Protein AF-0000000072584292 (afdb_homodimer)

Radius of gyration: 23.0 Å; Cα contacts (8 Å, |Δi|>4): 792; chains: 2; bounding box: 55×62×51 Å

Foldseek 3Di:
DQFQFAEAEEVEVAFKYFPDAPQVLLVVLVVVVPFDDDPPSRVQSNVLLVVLVVVLVVVADPLQWQRQLPDPVHPLRSVLSSVQSSVVSHPDPDDSVPSSVRSVVCVLPLVRMDGFPQVVVLLVLCVVVVYQYAYAYADGPSVLVSCVVVVHNVSHPPYQYSNVVGGAFPNLVSVVVVCVRSVHAQCRYEYEYADCRGTPVNSVVRPHHYWHEDPPTPYPTPNSCSVVD/DQFQFAEAEEPEVAFKYFPDAPLVLLVVLVVVVPFDDDPPSRVQSNVLLVVLVVVLVVVADPLQWQRQLPDPVHPLRSVLSSVCSSVVSGPDPDDSVSSSVRSVVCVLPLVRMDGFPQVVVLLVLCVVVVYQYAYAYADGPSVLVSCVVVVHNVSHPPYQYSNVVGGAFPNLVSVVVVCVRSVHAQCRYEYEYADCRGTPVSSVVRNHHYWHEDPPTPYPTPNSCSVVD

Solvent-accessible surface area (backbone atoms only — not comparable to full-atom values): 24003 Å² total; per-residue (Å²): 134,89,54,76,34,37,40,34,29,27,38,76,69,45,44,36,32,63,79,54,53,71,21,39,45,52,50,52,52,42,40,75,71,66,47,80,85,57,86,69,42,56,59,49,31,36,50,25,37,52,54,29,51,51,56,53,57,76,65,52,47,74,88,33,33,13,56,31,62,68,30,94,50,18,53,58,36,45,53,46,52,43,47,48,53,25,44,72,60,41,93,60,90,64,52,59,85,65,47,40,72,55,49,62,40,52,69,63,37,53,84,49,46,42,69,38,87,17,45,64,60,37,53,50,48,29,58,75,69,51,35,36,36,25,31,50,30,80,41,54,57,56,49,62,30,36,34,36,57,68,71,48,38,91,66,38,55,61,70,47,37,10,34,76,72,44,33,15,70,57,33,60,62,49,56,49,50,52,31,61,74,66,68,50,60,30,81,39,31,36,34,37,16,52,43,59,74,49,32,32,56,42,46,40,74,59,44,24,48,51,40,42,37,36,95,89,42,78,28,79,45,54,40,59,49,57,80,77,104,134,90,53,77,33,38,40,33,29,27,38,74,67,45,44,35,32,62,80,53,54,70,21,38,46,51,49,52,51,43,39,75,70,67,46,80,84,56,89,70,41,56,60,50,31,37,49,24,36,53,53,30,50,52,56,54,57,74,66,52,48,74,90,32,33,13,58,32,62,68,30,94,50,19,53,59,36,45,53,45,51,42,48,49,54,25,44,72,61,41,92,60,89,64,53,59,83,66,47,42,72,55,48,63,40,51,70,63,38,53,85,51,45,42,70,39,87,17,45,63,61,37,53,50,47,29,58,76,68,51,34,36,36,24,31,49,32,78,42,55,57,55,49,63,31,35,34,37,56,68,70,47,38,91,68,38,56,60,69,47,38,11,35,76,72,46,34,15,70,56,33,60,62,50,58,48,50,52,32,63,75,68,68,52,60,30,80,39,31,36,34,37,17,52,43,58,73,50,32,32,55,42,46,39,75,59,42,25,47,51,42,40,36,36,96,90,43,78,29,77,45,55,40,60,50,59,84,76,109

Nearest PDB structures (foldseek):
  3k1z-assembly1_A  TM=8.533E-01  e=5.311E-15  Homo sapiens
  6q7p-assembly1_A  TM=7.960E-01  e=1.427E-10  Pyrococcus horikoshii
  8bp1-assembly1_A  TM=8.108E-01  e=2.063E-10  synthetic construct
  4ygs-assembly1_A  TM=7.000E-01  e=1.262E-10  Thermococcus onnurineus NA1
  3qnm-assembly1_A  TM=7.418E-01  e=7.278E-09  Bacteroides thetaiotaomicron

Organism: Leptospira interrogans serogroup Icterohaemorrhagiae serovar Lai (strain 56601) (NCBI:txid189518)

InterPro domains:
  IPR006439 HAD hydrolase, subfamily IA [TIGR01549] (120-207)
  IPR011949 HAD-superfamily hydrolase, subfamily IA, REG-2-like [TIGR02252] (5-212)
  IPR023214 HAD superfamily [G3DSA:3.40.50.1000] (9-216)
  IPR036412 HAD-like superfamily [SSF56784] (5-212)
  IPR044924 HAD-superfamily hydrolase, subfamily IA, REG-2-like, capping domain superfamily [G3DSA:1.10.150.720] (20-108)
  IPR051828 HAD-like hydrolase domain-containing protein [PTHR46191] (3-218)

Sequence (458 aa):
MNYQKYLFLDVGDTILHLKKSAGETYLEILLQAGLQKKENAGEIYRRAFTESWQKMQKNSPPEHRDKYQFHSGGTPGWWKELLEDFLKRVPDQVSIEKAFPIIYHKFADPELWTLDPGFWKLKDYCKEENWGLGAISNWDHRLRALLEAKGILEYLNPVIVSAEFGYEKPSPKIFEEAMRLVELSGDCLVYCGDKYELDIKIPKSLGWRSYLKGEKGDLKTLSELIQFLMNYQKYLFLDVGDTILHLKKSAGETYLEILLQAGLQKKENAGEIYRRAFTESWQKMQKNSPPEHRDKYQFHSGGTPGWWKELLEDFLKRVPDQVSIEKAFPIIYHKFADPELWTLDPGFWKLKDYCKEENWGLGAISNWDHRLRALLEAKGILEYLNPVIVSAEFGYEKPSPKIFEEAMRLVELSGDCLVYCGDKYELDIKIPKSLGWRSYLKGEKGDLKTLSELIQFL

Secondary structure (DSSP, 8-state):
---S-EEEE-TBTTTEEESS-HHHHHHHHHHHTTPPPPTTHHHHHHHHHHHHHHHHHHTPPGGGB-HHHHSTTHHHHHHHHHHHHHHTTSS----HHHHHHHHHHHTT-GGGEEE-TTHHHHHHHHHHTT-EEEEEE---TTHHHHHHHTT-GGG-SSEEEHHHHSB-TT-HHHHHHHHHHHT--GGGEEEEES-HHHHTHHHHHTT-EEEEBSTTSSBSSGGGGGGG-/---S-EEEE-TBTTTEEESS-HHHHHHHHHHHTTPPPPTTHHHHHHHHHHHHHHHHHHTPPGGGB-HHHHSTTHHHHHHHHHHHHHHTTSS----HHHHHHHHHHHTT-GGGEEE-TTHHHHHHHHHHTT-EEEEEE---TTHHHHHHHTT-GGG-SSEEEHHHHSB-TT-HHHHHHHHHHHT--GGGEEEEES-HHHHTHHHHHTT-EEEEBSTTSSBSSGGGGGGG-

pLDDT: mean 93.72, std 6.67, range [55.31, 98.94]

Structure (mmCIF, N/CA/C/O backbone):
data_AF-0000000072584292-model_v1
#
loop_
_entity.id
_entity.type
_entity.pdbx_description
1 polymer 'Predicted hydrolase'
#
loop_
_atom_site.group_PDB
_atom_site.id
_atom_site.type_symbol
_atom_site.label_atom_id
_atom_site.label_alt_id
_atom_site.label_comp_id
_atom_site.label_asym_id
_atom_site.label_entity_id
_atom_site.label_seq_id
_atom_site.pdbx_PDB_ins_code
_atom_site.Cartn_x
_atom_site.Cartn_y
_atom_site.Cartn_z
_atom_site.occupancy
_atom_site.B_iso_or_equiv
_atom_site.auth_seq_id
_atom_site.auth_comp_id
_atom_site.auth_asym_id
_atom_site.auth_atom_id
_atom_site.pdbx_PDB_model_num
ATOM 1 N N . MET A 1 1 ? 17.656 14.375 -11.375 1 55.31 1 MET A N 1
ATOM 2 C CA . MET A 1 1 ? 17.812 15.805 -11.148 1 55.31 1 MET A CA 1
ATOM 3 C C . MET A 1 1 ? 18.359 16.078 -9.75 1 55.31 1 MET A C 1
ATOM 5 O O . MET A 1 1 ? 17.938 15.445 -8.781 1 55.31 1 MET A O 1
ATOM 9 N N . ASN A 1 2 ? 19.516 16.625 -9.656 1 80.56 2 ASN A N 1
ATOM 10 C CA . ASN A 1 2 ? 20.266 16.938 -8.445 1 80.56 2 ASN A CA 1
ATOM 11 C C . ASN A 1 2 ? 19.719 18.172 -7.738 1 80.56 2 ASN A C 1
ATOM 13 O O . ASN A 1 2 ? 19.812 19.281 -8.258 1 80.56 2 ASN A O 1
ATOM 17 N N . TYR A 1 3 ? 18.797 18.078 -6.785 1 94.06 3 TYR A N 1
ATOM 18 C CA . TYR A 1 3 ? 18.234 19.172 -6.012 1 94.06 3 TYR A CA 1
ATOM 19 C C . TYR A 1 3 ? 19.219 19.672 -4.961 1 94.06 3 TYR A C 1
ATOM 21 O O . TYR A 1 3 ? 19.953 18.875 -4.363 1 94.06 3 TYR A O 1
ATOM 29 N N . GLN A 1 4 ? 19.156 21 -4.867 1 96.06 4 GLN A N 1
ATOM 30 C CA . GLN A 1 4 ? 20.031 21.578 -3.852 1 96.06 4 GLN A CA 1
ATOM 31 C C . GLN A 1 4 ? 19.281 21.828 -2.549 1 96.06 4 GLN A C 1
ATOM 33 O O . GLN A 1 4 ? 19.891 22.047 -1.504 1 96.06 4 GLN A O 1
ATOM 38 N N . LYS A 1 5 ? 17.984 21.859 -2.635 1 98.06 5 LYS A N 1
ATOM 39 C CA . LYS A 1 5 ? 17.094 22.016 -1.497 1 98.06 5 LYS A CA 1
ATOM 40 C C . LYS A 1 5 ? 15.922 21.047 -1.574 1 98.06 5 LYS A C 1
ATOM 42 O O . LYS A 1 5 ? 15.492 20.672 -2.666 1 98.06 5 LYS A O 1
ATOM 47 N N . TYR A 1 6 ? 15.438 20.625 -0.361 1 98.5 6 TYR A N 1
ATOM 48 C CA . TYR A 1 6 ? 14.312 19.703 -0.305 1 98.5 6 TYR A CA 1
ATOM 49 C C . TYR A 1 6 ? 13.273 20.172 0.712 1 98.5 6 TYR A C 1
ATOM 51 O O . TYR A 1 6 ? 13.633 20.656 1.791 1 98.5 6 TYR A O 1
ATOM 59 N N . LEU A 1 7 ? 12.078 20.125 0.357 1 98.81 7 LEU A N 1
ATOM 60 C CA . LEU A 1 7 ? 10.945 20.281 1.261 1 98.81 7 LEU A CA 1
ATOM 61 C C . LEU A 1 7 ? 10.305 18.922 1.558 1 98.81 7 LEU A C 1
ATOM 63 O O . LEU A 1 7 ? 9.922 18.203 0.637 1 98.81 7 LEU A O 1
ATOM 67 N N . PHE A 1 8 ? 10.258 18.531 2.811 1 98.88 8 PHE A N 1
ATOM 68 C CA . PHE A 1 8 ? 9.539 17.344 3.242 1 98.88 8 PHE A CA 1
ATOM 69 C C . PHE A 1 8 ? 8.258 17.719 3.98 1 98.88 8 PHE A C 1
ATOM 71 O O . PHE A 1 8 ? 8.25 18.672 4.762 1 98.88 8 PHE A O 1
ATOM 78 N N . LEU A 1 9 ? 7.227 17 3.744 1 98.94 9 LEU A N 1
ATOM 79 C CA . LEU A 1 9 ? 5.926 17.25 4.359 1 98.94 9 LEU A CA 1
ATOM 80 C C . LEU A 1 9 ? 5.457 16.031 5.152 1 98.94 9 LEU A C 1
ATOM 82 O O . LEU A 1 9 ? 5.656 14.891 4.723 1 98.94 9 LEU A O 1
ATOM 86 N N . ASP A 1 10 ? 4.848 16.281 6.273 1 98.81 10 ASP A N 1
ATOM 87 C CA . ASP A 1 10 ? 3.977 15.289 6.887 1 98.81 10 ASP A CA 1
ATOM 88 C C . ASP A 1 10 ? 2.762 15 6.008 1 98.81 10 ASP A C 1
ATOM 90 O O . ASP A 1 10 ? 2.475 15.75 5.074 1 98.81 10 ASP A O 1
ATOM 94 N N . VAL A 1 11 ? 2.119 13.852 6.32 1 98.75 11 VAL A N 1
ATOM 95 C CA . VAL A 1 11 ? 0.958 13.531 5.496 1 98.75 11 VAL A CA 1
ATOM 96 C C . VAL A 1 11 ? -0.322 13.758 6.297 1 98.75 11 VAL A C 1
ATOM 98 O O . VAL A 1 11 ? -1.176 14.555 5.895 1 98.75 11 VAL A O 1
ATOM 101 N N . GLY A 1 12 ? -0.466 13.117 7.402 1 97.81 12 GLY A N 1
ATOM 102 C CA . GLY A 1 12 ? -1.674 13.227 8.203 1 97.81 12 GLY A CA 1
ATOM 103 C C . GLY A 1 12 ? -1.891 14.617 8.766 1 97.81 12 GLY A C 1
ATOM 104 O O . GLY A 1 12 ? -1.013 15.172 9.43 1 97.81 12 GLY A O 1
ATOM 105 N N . ASP A 1 13 ? -3.031 15.109 8.477 1 97.25 13 ASP A N 1
ATOM 106 C CA . ASP A 1 13 ? -3.445 16.438 8.938 1 97.25 13 ASP A CA 1
ATOM 107 C C . ASP A 1 13 ? -2.51 17.516 8.406 1 97.25 13 ASP A C 1
ATOM 109 O O . ASP A 1 13 ? -2.439 18.609 8.961 1 97.25 13 ASP A O 1
ATOM 113 N N . THR A 1 14 ? -1.71 17.203 7.406 1 98.62 14 THR A N 1
ATOM 114 C CA . THR A 1 14 ? -0.843 18.141 6.711 1 98.62 14 THR A CA 1
ATOM 115 C C . THR A 1 14 ? -1.116 18.125 5.211 1 98.62 14 THR A C 1
ATOM 117 O O . THR A 1 14 ? -1.793 19 4.684 1 98.62 14 THR A O 1
ATOM 120 N N . ILE A 1 15 ? -0.769 17.062 4.512 1 98.81 15 ILE A N 1
ATOM 121 C CA . ILE A 1 15 ? -1.114 16.922 3.102 1 98.81 15 ILE A CA 1
ATOM 122 C C . ILE A 1 15 ? -2.562 16.453 2.967 1 98.81 15 ILE A C 1
ATOM 124 O O . ILE A 1 15 ? -3.314 16.984 2.139 1 98.81 15 ILE A O 1
ATOM 128 N N . LEU A 1 16 ? -2.902 15.445 3.789 1 98 16 LEU A N 1
ATOM 129 C CA . LEU A 1 16 ? -4.223 14.828 3.756 1 98 16 LEU A CA 1
ATOM 130 C C . LEU A 1 16 ? -4.961 15.055 5.07 1 98 16 LEU A C 1
ATOM 132 O O . LEU A 1 16 ? -4.359 14.984 6.145 1 98 16 LEU A O 1
ATOM 136 N N . HIS A 1 17 ? -6.266 15.258 4.957 1 96.81 17 HIS A N 1
ATOM 137 C CA . HIS A 1 17 ? -7.152 15.422 6.105 1 96.81 17 HIS A CA 1
ATOM 138 C C . HIS A 1 17 ? -8.367 14.508 5.996 1 96.81 17 HIS A C 1
ATOM 140 O O . HIS A 1 17 ? -8.953 14.375 4.918 1 96.81 17 HIS A O 1
ATOM 146 N N . LEU A 1 18 ? -8.719 13.859 7.121 1 94.56 18 LEU A N 1
ATOM 147 C CA . LEU A 1 18 ? -10.016 13.195 7.152 1 94.56 18 LEU A CA 1
ATOM 148 C C . LEU A 1 18 ? -11.148 14.203 7.027 1 94.56 18 LEU A C 1
ATOM 150 O O . LEU A 1 18 ? -11.094 15.281 7.625 1 94.56 18 LEU A O 1
ATOM 154 N N . LYS A 1 19 ? -12.18 13.883 6.293 1 93.88 19 LYS A N 1
ATOM 155 C CA . LYS A 1 19 ? -13.344 14.758 6.16 1 93.88 19 LYS A CA 1
ATOM 156 C C . LYS A 1 19 ? -14.039 14.945 7.504 1 93.88 19 LYS A C 1
ATOM 158 O O . LYS A 1 19 ? -14.617 16 7.766 1 93.88 19 LYS A O 1
ATOM 163 N N . LYS A 1 20 ? -14.023 13.914 8.352 1 92.06 20 LYS A N 1
ATOM 164 C CA . LYS A 1 20 ? -14.508 13.914 9.727 1 92.06 20 LYS A CA 1
ATOM 165 C C . LYS A 1 20 ? -13.453 13.359 10.68 1 92.06 20 LYS A C 1
ATOM 167 O O . LYS A 1 20 ? -12.438 12.828 10.25 1 92.06 20 LYS A O 1
ATOM 172 N N . SER A 1 21 ? -13.781 13.57 11.984 1 92.31 21 SER A N 1
ATOM 173 C CA . SER A 1 21 ? -12.859 12.969 12.938 1 92.31 21 SER A CA 1
ATOM 174 C C . SER A 1 21 ? -12.797 11.453 12.773 1 92.31 21 SER A C 1
ATOM 176 O O . SER A 1 21 ? -13.711 10.852 12.203 1 92.31 21 SER A O 1
ATOM 178 N N . ALA A 1 22 ? -11.672 10.867 13.242 1 91.75 22 ALA A N 1
ATOM 179 C CA . ALA A 1 22 ? -11.531 9.422 13.156 1 91.75 22 ALA A CA 1
ATOM 180 C C . ALA A 1 22 ? -12.688 8.711 13.844 1 91.75 22 ALA A C 1
ATOM 182 O O . ALA A 1 22 ? -13.266 7.766 13.297 1 91.75 22 ALA A O 1
ATOM 183 N N . GLY A 1 23 ? -13.047 9.234 15.039 1 91.12 23 GLY A N 1
ATOM 184 C CA . GLY A 1 23 ? -14.164 8.648 15.758 1 91.12 23 GLY A CA 1
ATOM 185 C C . GLY A 1 23 ? -15.477 8.727 15 1 91.12 23 GLY A C 1
ATOM 186 O O . GLY A 1 23 ? -16.234 7.75 14.953 1 91.12 23 GLY A O 1
ATOM 187 N N . GLU A 1 24 ? -15.734 9.828 14.422 1 90.62 24 GLU A N 1
ATOM 188 C CA . GLU A 1 24 ? -16.953 10.008 13.641 1 90.62 24 GLU A CA 1
ATOM 189 C C . GLU A 1 24 ? -16.906 9.164 12.367 1 90.62 24 GLU A C 1
ATOM 191 O O . GLU A 1 24 ? -17.953 8.68 11.906 1 90.62 24 GLU A O 1
ATOM 196 N N . THR A 1 25 ? -15.781 9.008 11.82 1 89.69 25 THR A N 1
ATOM 197 C CA . THR A 1 25 ? -15.617 8.156 10.656 1 89.69 25 THR A CA 1
ATOM 198 C C . THR A 1 25 ? -15.938 6.699 11 1 89.69 25 THR A C 1
ATOM 200 O O . THR A 1 25 ? -16.641 6.02 10.258 1 89.69 25 THR A O 1
ATOM 203 N N . TYR A 1 26 ? -15.445 6.262 12.172 1 88.25 26 TYR A N 1
ATOM 204 C CA . TYR A 1 26 ? -15.789 4.93 12.648 1 88.25 26 TYR A CA 1
ATOM 205 C C . TYR A 1 26 ? -17.297 4.766 12.758 1 88.25 26 TYR A C 1
ATOM 207 O O . TYR A 1 26 ? -17.859 3.762 12.312 1 88.25 26 TYR A O 1
ATOM 215 N N . LEU A 1 27 ? -17.938 5.785 13.312 1 87.19 27 LEU A N 1
ATOM 216 C CA . LEU A 1 27 ? -19.391 5.781 13.492 1 87.19 27 LEU A CA 1
ATOM 217 C C . LEU A 1 27 ? -20.094 5.664 12.148 1 87.19 27 LEU A C 1
ATOM 219 O O . LEU A 1 27 ? -20.984 4.828 11.992 1 87.19 27 LEU A O 1
ATOM 223 N N . GLU A 1 28 ? -19.672 6.438 11.188 1 86.06 28 GLU A N 1
ATOM 224 C CA . GLU A 1 28 ? -20.297 6.441 9.867 1 86.06 28 GLU A CA 1
ATOM 225 C C . GLU A 1 28 ? -20.172 5.082 9.195 1 86.06 28 GLU A C 1
ATOM 227 O O . GLU A 1 28 ? -21.125 4.602 8.57 1 86.06 28 GLU A O 1
ATOM 232 N N . ILE A 1 29 ? -19.016 4.508 9.32 1 81.38 29 ILE A N 1
ATOM 233 C CA . ILE A 1 29 ? -18.781 3.209 8.695 1 81.38 29 ILE A CA 1
ATOM 234 C C . ILE A 1 29 ? -19.672 2.15 9.352 1 81.38 29 ILE A C 1
ATOM 236 O O . ILE A 1 29 ? -20.266 1.326 8.664 1 81.38 29 ILE A O 1
ATOM 240 N N . LEU A 1 30 ? -19.75 2.238 10.648 1 82.62 30 LEU A N 1
ATOM 241 C CA . LEU A 1 30 ? -20.547 1.265 11.375 1 82.62 30 LEU A CA 1
ATOM 242 C C . LEU A 1 30 ? -22.031 1.447 11.07 1 82.62 30 LEU A C 1
ATOM 244 O O . LEU A 1 30 ? -22.766 0.467 10.945 1 82.62 30 LEU A O 1
ATOM 248 N N . LEU A 1 31 ? -22.469 2.662 10.898 1 82.56 31 LEU A N 1
ATOM 249 C CA . LEU A 1 31 ? -23.844 2.943 10.539 1 82.56 31 LEU A CA 1
ATOM 250 C C . LEU A 1 31 ? -24.172 2.404 9.148 1 82.56 31 LEU A C 1
ATOM 252 O O . LEU A 1 31 ? -25.234 1.834 8.922 1 82.56 31 LEU A O 1
ATOM 256 N N . GLN A 1 32 ? -23.266 2.568 8.273 1 76.06 32 GLN A N 1
ATOM 257 C CA . GLN A 1 32 ? -23.438 2.049 6.922 1 76.06 32 GLN A CA 1
ATOM 258 C C . GLN A 1 32 ? -23.516 0.526 6.922 1 76.06 32 GLN A C 1
ATOM 260 O O . GLN A 1 32 ? -24.125 -0.07 6.031 1 76.06 32 GLN A O 1
ATOM 265 N N . ALA A 1 33 ? -22.953 -0.035 7.988 1 73.44 33 ALA A N 1
ATOM 266 C CA . ALA A 1 33 ? -22.953 -1.491 8.102 1 73.44 33 ALA A CA 1
ATOM 267 C C . ALA A 1 33 ? -24.203 -1.986 8.828 1 73.44 33 ALA A C 1
ATOM 269 O O . ALA A 1 33 ? -24.328 -3.182 9.094 1 73.44 33 ALA A O 1
ATOM 270 N N . GLY A 1 34 ? -25.016 -1.086 9.219 1 73.75 34 GLY A N 1
ATOM 271 C CA . GLY A 1 34 ? -26.312 -1.483 9.727 1 73.75 34 GLY A CA 1
ATOM 272 C C . GLY A 1 34 ? -26.484 -1.233 11.211 1 73.75 34 GLY A C 1
ATOM 273 O O . GLY A 1 34 ? -27.516 -1.563 11.797 1 73.75 34 GLY A O 1
ATOM 274 N N . LEU A 1 35 ? -25.5 -0.626 11.773 1 74.94 35 LEU A N 1
ATOM 275 C CA . LEU A 1 35 ? -25.625 -0.307 13.188 1 74.94 35 LEU A CA 1
ATOM 276 C C . LEU A 1 35 ? -26.516 0.916 13.398 1 74.94 35 LEU A C 1
ATOM 278 O O . LEU A 1 35 ? -26.594 1.781 12.523 1 74.94 35 LEU A O 1
ATOM 282 N N . GLN A 1 36 ? -27.266 0.867 14.469 1 73.62 36 GLN A N 1
ATOM 283 C CA . GLN A 1 36 ? -28.203 1.947 14.742 1 73.62 36 GLN A CA 1
ATOM 284 C C . GLN A 1 36 ? -27.531 3.076 15.523 1 73.62 36 GLN A C 1
ATOM 286 O O . GLN A 1 36 ? -26.75 2.824 16.438 1 73.62 36 GLN A O 1
ATOM 291 N N . LYS A 1 37 ? -27.812 4.234 14.992 1 73.88 37 LYS A N 1
ATOM 292 C CA . LYS A 1 37 ? -27.25 5.441 15.594 1 73.88 37 LYS A CA 1
ATOM 293 C C . LYS A 1 37 ? -27.938 5.77 16.906 1 73.88 37 LYS A C 1
ATOM 295 O O . LYS A 1 37 ? -29.156 5.727 17 1 73.88 37 LYS A O 1
ATOM 300 N N . LYS A 1 38 ? -27.188 6.062 17.891 1 75.62 38 LYS A N 1
ATOM 301 C CA . LYS A 1 38 ? -27.734 6.543 19.172 1 75.62 38 LYS A CA 1
ATOM 302 C C . LYS A 1 38 ? -27.578 8.055 19.297 1 75.62 38 LYS A C 1
ATOM 304 O O . LYS A 1 38 ? -26.797 8.672 18.547 1 75.62 38 LYS A O 1
ATOM 309 N N . GLU A 1 39 ? -28.344 8.562 20.234 1 73.88 39 GLU A N 1
ATOM 310 C CA . GLU A 1 39 ? -28.266 9.992 20.484 1 73.88 39 GLU A CA 1
ATOM 311 C C . GLU A 1 39 ? -26.859 10.414 20.875 1 73.88 39 GLU A C 1
ATOM 313 O O . GLU A 1 39 ? -26.188 9.711 21.625 1 73.88 39 GLU A O 1
ATOM 318 N N . ASN A 1 40 ? -26.328 11.586 20.406 1 79.81 40 ASN A N 1
ATOM 319 C CA . ASN A 1 40 ? -25.031 12.18 20.703 1 79.81 40 ASN A CA 1
ATOM 320 C C . ASN A 1 40 ? -23.891 11.25 20.328 1 79.81 40 ASN A C 1
ATOM 322 O O . ASN A 1 40 ? -22.828 11.281 20.953 1 79.81 40 ASN A O 1
ATOM 326 N N . ALA A 1 41 ? -24.141 10.391 19.438 1 85.12 41 ALA A N 1
ATOM 327 C CA . ALA A 1 41 ? -23.188 9.367 19.047 1 85.12 41 ALA A CA 1
ATOM 328 C C . ALA A 1 41 ? -21.891 10 18.547 1 85.12 41 ALA A C 1
ATOM 330 O O . ALA A 1 41 ? -20.797 9.531 18.859 1 85.12 41 ALA A O 1
ATOM 331 N N . GLY A 1 42 ? -22 11.133 17.891 1 86.94 42 GLY A N 1
ATOM 332 C CA . GLY A 1 42 ? -20.828 11.773 17.344 1 86.94 42 GLY A CA 1
ATOM 333 C C . GLY A 1 42 ? -19.781 12.125 18.391 1 86.94 42 GLY A C 1
ATOM 334 O O . GLY A 1 42 ? -18.609 11.773 18.25 1 86.94 42 GLY A O 1
ATOM 335 N N . GLU A 1 43 ? -20.203 12.711 19.391 1 90.56 43 GLU A N 1
ATOM 336 C CA . GLU A 1 43 ? -19.297 13.133 20.453 1 90.56 43 GLU A CA 1
ATOM 337 C C . GLU A 1 43 ? -18.75 11.93 21.219 1 90.56 43 GLU A C 1
ATOM 339 O O . GLU A 1 43 ? -17.578 11.906 21.578 1 90.56 43 GLU A O 1
ATOM 344 N N . ILE A 1 44 ? -19.609 11 21.469 1 91 44 ILE A N 1
ATOM 345 C CA . ILE A 1 44 ? -19.219 9.797 22.188 1 91 44 ILE A CA 1
ATOM 346 C C . ILE A 1 44 ? -18.125 9.062 21.406 1 91 44 ILE A C 1
ATOM 348 O O . ILE A 1 44 ? -17.109 8.648 21.984 1 91 44 ILE A O 1
ATOM 352 N N . TYR A 1 45 ? -18.312 8.977 20.125 1 92.31 45 TYR A N 1
ATOM 353 C CA . TYR A 1 45 ? -17.359 8.25 19.281 1 92.31 45 TYR A CA 1
ATOM 354 C C . TYR A 1 45 ? -16.047 9.016 19.156 1 92.31 45 TYR A C 1
ATOM 356 O O . TYR A 1 45 ? -14.977 8.414 19.156 1 92.31 45 TYR A O 1
ATOM 364 N N . ARG A 1 46 ? -16.188 10.297 19.094 1 94 46 ARG A N 1
ATOM 365 C CA . ARG A 1 46 ? -14.984 11.117 19.031 1 94 46 ARG A CA 1
ATOM 366 C C . ARG A 1 46 ? -14.133 10.93 20.281 1 94 46 ARG A C 1
ATOM 368 O O . ARG A 1 46 ? -12.922 10.727 20.188 1 94 46 ARG A O 1
ATOM 375 N N . ARG A 1 47 ? -14.789 10.992 21.391 1 94.19 47 ARG A N 1
ATOM 376 C CA . ARG A 1 47 ? -14.102 10.844 22.672 1 94.19 47 ARG A CA 1
ATOM 377 C C . ARG A 1 47 ? -13.523 9.438 22.828 1 94.19 47 ARG A C 1
ATOM 379 O O . ARG A 1 47 ? -12.398 9.266 23.281 1 94.19 47 ARG A O 1
ATOM 386 N N . ALA A 1 48 ? -14.32 8.484 22.438 1 93.94 48 ALA A N 1
ATOM 387 C CA . ALA A 1 48 ? -13.891 7.09 22.547 1 93.94 48 ALA A CA 1
ATOM 388 C C . ALA A 1 48 ? -12.617 6.848 21.734 1 93.94 48 ALA A C 1
ATOM 390 O O . ALA A 1 48 ? -11.688 6.199 22.219 1 93.94 48 ALA A O 1
ATOM 391 N N . PHE A 1 49 ? -12.578 7.398 20.562 1 95.06 49 PHE A N 1
ATOM 392 C CA . PHE A 1 49 ? -11.391 7.223 19.719 1 95.06 49 PHE A CA 1
ATOM 393 C C . PHE A 1 49 ? -10.18 7.895 20.359 1 95.06 49 PHE A C 1
ATOM 395 O O . PHE A 1 49 ? -9.094 7.312 20.406 1 95.06 49 PHE A O 1
ATOM 402 N N . THR A 1 50 ? -10.383 9.07 20.781 1 95.12 50 THR A N 1
ATOM 403 C CA . THR A 1 50 ? -9.297 9.82 21.391 1 95.12 50 THR A CA 1
ATOM 404 C C . THR A 1 50 ? -8.711 9.062 22.578 1 95.12 50 THR A C 1
ATOM 406 O O . THR A 1 50 ? -7.492 8.953 22.719 1 95.12 50 THR A O 1
ATOM 409 N N . GLU A 1 51 ? -9.57 8.516 23.375 1 95.88 51 GLU A N 1
ATOM 410 C CA . GLU A 1 51 ? -9.141 7.781 24.562 1 95.88 51 GLU A CA 1
ATOM 411 C C . GLU A 1 51 ? -8.414 6.492 24.172 1 95.88 51 GLU A C 1
ATOM 413 O O . GLU A 1 51 ? -7.395 6.145 24.766 1 95.88 51 GLU A O 1
ATOM 418 N N . SER A 1 52 ? -8.922 5.816 23.234 1 96.25 52 SER A N 1
ATOM 419 C CA . SER A 1 52 ? -8.281 4.59 22.766 1 96.25 52 SER A CA 1
ATOM 420 C C . SER A 1 52 ? -6.926 4.883 22.141 1 96.25 52 SER A C 1
ATOM 422 O O . SER A 1 52 ? -5.965 4.141 22.344 1 96.25 52 SER A O 1
ATOM 424 N N . TRP A 1 53 ? -6.91 5.914 21.359 1 94.81 53 TRP A N 1
ATOM 425 C CA . TRP A 1 53 ? -5.66 6.336 20.734 1 94.81 53 TRP A CA 1
ATOM 426 C C . TRP A 1 53 ? -4.602 6.645 21.781 1 94.81 53 TRP A C 1
ATOM 428 O O . TRP A 1 53 ? -3.453 6.207 21.672 1 94.81 53 TRP A O 1
ATOM 438 N N . GLN A 1 54 ? -4.969 7.371 22.797 1 94.38 54 GLN A N 1
ATOM 439 C CA . GLN A 1 54 ? -4.059 7.734 23.875 1 94.38 54 GLN A CA 1
ATOM 440 C C . GLN A 1 54 ? -3.551 6.496 24.609 1 94.38 54 GLN A C 1
ATOM 442 O O . GLN A 1 54 ? -2.365 6.406 24.938 1 94.38 54 GLN A O 1
ATOM 447 N N . LYS A 1 55 ? -4.434 5.621 24.844 1 95.19 55 LYS A N 1
ATOM 448 C CA . LYS A 1 55 ? -4.043 4.371 25.484 1 95.19 55 LYS A CA 1
ATOM 449 C C . LYS A 1 55 ? -3.012 3.619 24.656 1 95.19 55 LYS A C 1
ATOM 451 O O . LYS A 1 55 ? -2.016 3.125 25.188 1 95.19 55 LYS A O 1
ATOM 456 N N . MET A 1 56 ? -3.32 3.568 23.359 1 94.81 56 MET A N 1
ATOM 457 C CA . MET A 1 56 ? -2.406 2.871 22.453 1 94.81 56 MET A CA 1
ATOM 458 C C . MET A 1 56 ? -1.048 3.566 22.422 1 94.81 56 MET A C 1
ATOM 460 O O . MET A 1 56 ? -0.011 2.906 22.328 1 94.81 56 MET A O 1
ATOM 464 N N . GLN A 1 57 ? -1.062 4.852 22.469 1 90.75 57 GLN A N 1
ATOM 465 C CA . GLN A 1 57 ? 0.166 5.641 22.422 1 90.75 57 GLN A CA 1
ATOM 466 C C . GLN A 1 57 ? 1.024 5.395 23.656 1 90.75 57 GLN A C 1
ATOM 468 O O . GLN A 1 57 ? 2.254 5.41 23.578 1 90.75 57 GLN A O 1
ATOM 473 N N . LYS A 1 58 ? 0.415 5.176 24.797 1 91.19 58 LYS A N 1
ATOM 474 C CA . LYS A 1 58 ? 1.134 4.906 26.031 1 91.19 58 LYS A CA 1
ATOM 475 C C . LYS A 1 58 ? 1.909 3.596 25.938 1 91.19 58 LYS A C 1
ATOM 477 O O . LYS A 1 58 ? 2.93 3.426 26.609 1 91.19 58 LYS A O 1
ATOM 482 N N . ASN A 1 59 ? 1.458 2.727 25.062 1 89.81 59 ASN A N 1
ATOM 483 C CA . ASN A 1 59 ? 2.094 1.426 24.875 1 89.81 59 ASN A CA 1
ATOM 484 C C . ASN A 1 59 ? 2.975 1.404 23.625 1 89.81 59 ASN A C 1
ATOM 486 O O . ASN A 1 59 ? 3.191 0.347 23.031 1 89.81 59 ASN A O 1
ATOM 490 N N . SER A 1 60 ? 3.471 2.514 23.312 1 91.12 60 SER A N 1
ATOM 491 C CA . SER A 1 60 ? 4.297 2.611 22.109 1 91.12 60 SER A CA 1
ATOM 492 C C . SER A 1 60 ? 5.59 1.819 22.266 1 91.12 60 SER A C 1
ATOM 494 O O . SER A 1 60 ? 6.117 1.691 23.375 1 91.12 60 SER A O 1
ATOM 496 N N . PRO A 1 61 ? 6.129 1.318 21.172 1 94.69 61 PRO A N 1
ATOM 497 C CA . PRO A 1 61 ? 7.359 0.526 21.219 1 94.69 61 PRO A CA 1
ATOM 498 C C . PRO A 1 61 ? 8.555 1.329 21.719 1 94.69 61 PRO A C 1
ATOM 500 O O . PRO A 1 61 ? 8.57 2.559 21.609 1 94.69 61 PRO A O 1
ATOM 503 N N . PRO A 1 62 ? 9.547 0.629 22.297 1 94.31 62 PRO A N 1
ATOM 504 C CA . PRO A 1 62 ? 10.758 1.315 22.766 1 94.31 62 PRO A CA 1
ATOM 505 C C . PRO A 1 62 ? 11.547 1.951 21.625 1 94.31 62 PRO A C 1
ATOM 507 O O . PRO A 1 62 ? 11.492 1.479 20.484 1 94.31 62 PRO A O 1
ATOM 510 N N . GLU A 1 63 ? 12.227 3.037 21.969 1 94.62 63 GLU A N 1
ATOM 511 C CA . GLU A 1 63 ? 13.156 3.715 21.062 1 94.62 63 GLU A CA 1
ATOM 512 C C . GLU A 1 63 ? 12.453 4.23 19.812 1 94.62 63 GLU A C 1
ATOM 514 O O . GLU A 1 63 ? 13.07 4.348 18.75 1 94.62 63 GLU A O 1
ATOM 519 N N . HIS A 1 64 ? 11.156 4.375 19.906 1 96.5 64 HIS A N 1
ATOM 520 C CA . HIS A 1 64 ? 10.344 4.949 18.828 1 96.5 64 HIS A CA 1
ATOM 521 C C . HIS A 1 64 ? 10.344 4.055 17.594 1 96.5 64 HIS A C 1
ATOM 523 O O . HIS A 1 64 ? 10.352 4.547 16.469 1 96.5 64 HIS A O 1
ATOM 529 N N . ARG A 1 65 ? 10.469 2.736 17.844 1 97.12 65 ARG A N 1
ATOM 530 C C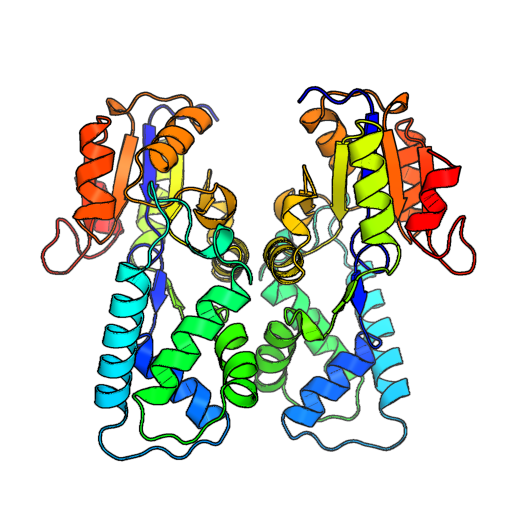A . ARG A 1 65 ? 10.211 1.798 16.75 1 97.12 65 ARG A CA 1
ATOM 531 C C . ARG A 1 65 ? 8.781 1.934 16.234 1 97.12 65 ARG A C 1
ATOM 533 O O . ARG A 1 65 ? 7.887 2.344 16.984 1 97.12 65 ARG A O 1
ATOM 540 N N . ASP A 1 66 ? 8.594 1.644 15.023 1 97.56 66 ASP A N 1
ATOM 541 C CA . ASP A 1 66 ? 7.273 1.814 14.43 1 97.56 66 ASP A CA 1
ATOM 542 C C . ASP A 1 66 ? 6.258 0.871 15.07 1 97.56 66 ASP A C 1
ATOM 544 O O . ASP A 1 66 ? 6.504 -0.332 15.18 1 97.56 66 ASP A O 1
ATOM 548 N N . LYS A 1 67 ? 5.172 1.429 15.367 1 96.44 67 LYS A N 1
ATOM 549 C CA . LYS A 1 67 ? 4.164 0.699 16.125 1 96.44 67 LYS A CA 1
ATOM 550 C C . LYS A 1 67 ? 3.547 -0.421 15.297 1 96.44 67 LYS A C 1
ATOM 552 O O . LYS A 1 67 ? 3.221 -1.487 15.82 1 96.44 67 LYS A O 1
ATOM 557 N N . TYR A 1 68 ? 3.389 -0.239 14.031 1 95.44 68 TYR A N 1
ATOM 558 C CA . TYR A 1 68 ? 2.781 -1.248 13.172 1 95.44 68 TYR A CA 1
ATOM 559 C C . TYR A 1 68 ? 3.734 -2.416 12.945 1 95.44 68 TYR A C 1
ATOM 561 O O . TYR A 1 68 ? 3.346 -3.578 13.086 1 95.44 68 TYR A O 1
ATOM 569 N N . GLN A 1 69 ? 4.941 -2.059 12.633 1 91.62 69 GLN A N 1
ATOM 570 C CA . GLN A 1 69 ? 5.953 -3.088 12.414 1 91.62 69 GLN A CA 1
ATOM 571 C C . GLN A 1 69 ? 6.23 -3.865 13.695 1 91.62 69 GLN A C 1
ATOM 573 O O . GLN A 1 69 ? 6.523 -5.062 13.648 1 91.62 69 GLN A O 1
ATOM 578 N N . PHE A 1 70 ? 6.195 -3.205 14.789 1 93.81 70 PHE A N 1
ATOM 579 C CA . PHE A 1 70 ? 6.535 -3.797 16.078 1 93.81 70 PHE A CA 1
ATOM 580 C C . PHE A 1 70 ? 5.406 -4.691 16.578 1 93.81 70 PHE A C 1
ATOM 582 O O . PHE A 1 70 ? 5.641 -5.625 17.344 1 93.81 70 PHE A O 1
ATOM 589 N N . HIS A 1 71 ? 4.23 -4.473 16.172 1 95.06 71 HIS A N 1
ATOM 590 C CA . HIS A 1 71 ? 3.078 -5.242 16.625 1 95.06 71 HIS A CA 1
ATOM 591 C C . HIS A 1 71 ? 3.105 -6.66 16.062 1 95.06 71 HIS A C 1
ATOM 593 O O . HIS A 1 71 ? 3.402 -6.859 14.891 1 95.06 71 HIS A O 1
ATOM 599 N N . SER A 1 72 ? 2.785 -7.617 16.891 1 92.44 72 SER A N 1
ATOM 600 C CA . SER A 1 72 ? 2.834 -9.023 16.5 1 92.44 72 SER A CA 1
ATOM 601 C C . SER A 1 72 ? 1.879 -9.305 15.336 1 92.44 72 SER A C 1
ATOM 603 O O . SER A 1 72 ? 2.137 -10.18 14.508 1 92.44 72 SER A O 1
ATOM 605 N N . GLY A 1 73 ? 0.782 -8.547 15.281 1 92.94 73 GLY A N 1
ATOM 606 C CA . GLY A 1 73 ? -0.2 -8.727 14.227 1 92.94 73 GLY A CA 1
ATOM 607 C C . GLY A 1 73 ? -0.025 -7.754 13.078 1 92.94 73 GLY A C 1
ATOM 608 O O . GLY A 1 73 ? -0.915 -7.613 12.234 1 92.94 73 GLY A O 1
ATOM 609 N N . GLY A 1 74 ? 1.138 -7.008 13.039 1 94 74 GLY A N 1
ATOM 610 C CA . GLY A 1 74 ? 1.351 -6.027 11.984 1 94 74 GLY A CA 1
ATOM 611 C C . GLY A 1 74 ? 0.352 -4.883 12.023 1 94 74 GLY A C 1
ATOM 612 O O . GLY A 1 74 ? -0.185 -4.559 13.086 1 94 74 GLY A O 1
ATOM 613 N N . THR A 1 75 ? 0.194 -4.293 10.852 1 94.38 75 THR A N 1
ATOM 614 C CA . THR A 1 75 ? -0.719 -3.164 10.695 1 94.38 75 THR A CA 1
ATOM 615 C C . THR A 1 75 ? -2.141 -3.566 11.078 1 94.38 75 THR A C 1
ATOM 617 O O . THR A 1 75 ? -2.77 -2.918 11.922 1 94.38 75 THR A O 1
ATOM 620 N N . PRO A 1 76 ? -2.645 -4.73 10.562 1 93.31 76 PRO A N 1
ATOM 621 C CA . PRO A 1 76 ? -4.016 -5.09 10.93 1 93.31 76 PRO A CA 1
ATOM 622 C C . PRO A 1 76 ? -4.172 -5.367 12.43 1 93.31 76 PRO A C 1
ATOM 624 O O . PRO A 1 76 ? -5.184 -5 13.023 1 93.31 76 PRO A O 1
ATOM 627 N N . GLY A 1 77 ? -3.162 -6.023 12.969 1 94.56 77 GLY A N 1
ATOM 628 C CA . GLY A 1 77 ? -3.236 -6.332 14.383 1 94.56 77 GLY A CA 1
ATOM 629 C C . GLY A 1 77 ? -3.295 -5.094 15.266 1 94.56 77 GLY A C 1
ATOM 630 O O . GLY A 1 77 ? -4.066 -5.043 16.219 1 94.56 77 GLY A O 1
ATOM 631 N N . TRP A 1 78 ? -2.469 -4.125 14.953 1 95.94 78 TRP A N 1
ATOM 632 C CA . TRP A 1 78 ? -2.432 -2.891 15.734 1 95.94 78 TRP A CA 1
ATOM 633 C C . TRP A 1 78 ? -3.773 -2.17 15.672 1 95.94 78 TRP A C 1
ATOM 635 O O . TRP A 1 78 ? -4.316 -1.769 16.703 1 95.94 78 TRP A O 1
ATOM 645 N N . TRP A 1 79 ? -4.34 -2.064 14.5 1 94.94 79 TRP A N 1
ATOM 646 C CA . TRP A 1 79 ? -5.613 -1.372 14.328 1 94.94 79 TRP A CA 1
ATOM 647 C C . TRP A 1 79 ? -6.75 -2.158 14.969 1 94.94 79 TRP A C 1
ATOM 649 O O . TRP A 1 79 ? -7.703 -1.57 15.484 1 94.94 79 TRP A O 1
ATOM 659 N N . LYS A 1 80 ? -6.648 -3.502 14.875 1 95.19 80 LYS A N 1
ATOM 660 C CA . LYS A 1 80 ? -7.652 -4.336 15.531 1 95.19 80 LYS A CA 1
ATOM 661 C C . LYS A 1 80 ? -7.664 -4.098 17.047 1 95.19 80 LYS A C 1
ATOM 663 O O . LYS A 1 80 ? -8.734 -3.984 17.641 1 95.19 80 LYS A O 1
ATOM 668 N N . GLU A 1 81 ? -6.516 -4.031 17.578 1 96 81 GLU A N 1
ATOM 669 C CA . GLU A 1 81 ? -6.395 -3.773 19.016 1 96 81 GLU A CA 1
ATOM 670 C C . GLU A 1 81 ? -6.984 -2.414 19.391 1 96 81 GLU A C 1
ATOM 672 O O . GLU A 1 81 ? -7.711 -2.295 20.375 1 96 81 GLU A O 1
ATOM 677 N N . LEU A 1 82 ? -6.676 -1.371 18.625 1 96.12 82 LEU A N 1
ATOM 678 C CA . LEU A 1 82 ? -7.254 -0.053 18.859 1 96.12 82 LEU A CA 1
ATOM 679 C C . LEU A 1 82 ? -8.773 -0.102 18.766 1 96.12 82 LEU A C 1
ATOM 681 O O . LEU A 1 82 ? -9.477 0.428 19.641 1 96.12 82 LEU A O 1
ATOM 685 N N . LEU A 1 83 ? -9.25 -0.767 17.766 1 94.19 83 LEU A N 1
ATOM 686 C CA . LEU A 1 83 ? -10.695 -0.843 17.547 1 94.19 83 LEU A CA 1
ATOM 687 C C . LEU A 1 83 ? -11.375 -1.611 18.672 1 94.19 83 LEU A C 1
ATOM 689 O O . LEU A 1 83 ? -12.484 -1.263 19.078 1 94.19 83 LEU A O 1
ATOM 693 N N . GLU A 1 84 ? -10.75 -2.68 19.109 1 94.81 84 GLU A N 1
ATOM 694 C CA . GLU A 1 84 ? -11.297 -3.439 20.234 1 94.81 84 GLU A CA 1
ATOM 695 C C . GLU A 1 84 ? -11.484 -2.555 21.469 1 94.81 84 GLU A C 1
ATOM 697 O O . GLU A 1 84 ? -12.523 -2.604 22.125 1 94.81 84 GLU A O 1
ATOM 702 N N . ASP A 1 85 ? -10.461 -1.812 21.75 1 95.12 85 ASP A N 1
ATOM 703 C CA . ASP A 1 85 ? -10.547 -0.902 22.891 1 95.12 85 ASP A CA 1
ATOM 704 C C . ASP A 1 85 ? -11.625 0.16 22.656 1 95.12 85 ASP A C 1
ATOM 706 O O . ASP A 1 85 ? -12.383 0.482 23.578 1 95.12 85 ASP A O 1
ATOM 710 N N . PHE A 1 86 ? -11.703 0.692 21.453 1 94.75 86 PHE A N 1
ATOM 711 C CA . PHE A 1 86 ? -12.695 1.683 21.062 1 94.75 86 PHE A CA 1
ATOM 712 C C . PHE A 1 86 ? -14.109 1.142 21.25 1 94.75 86 PHE A C 1
ATOM 714 O O . PHE A 1 86 ? -14.969 1.821 21.812 1 94.75 86 PHE A O 1
ATOM 721 N N . LEU A 1 87 ? -14.328 -0.094 20.797 1 92.56 87 LEU A N 1
ATOM 722 C CA . LEU A 1 87 ? -15.656 -0.694 20.828 1 92.56 87 LEU A CA 1
ATOM 723 C C . LEU A 1 87 ? -16.109 -0.899 22.266 1 92.56 87 LEU A C 1
ATOM 725 O O . LEU A 1 87 ? -17.312 -0.934 22.547 1 92.56 87 LEU A O 1
ATOM 729 N N . LYS A 1 88 ? -15.227 -0.989 23.219 1 93.06 88 LYS A N 1
ATOM 730 C CA . LYS A 1 88 ? -15.57 -1.112 24.625 1 93.06 88 LYS A CA 1
ATOM 731 C C . LYS A 1 88 ? -16.062 0.216 25.188 1 93.06 88 LYS A C 1
ATOM 733 O O . LYS A 1 88 ? -16.703 0.251 26.25 1 93.06 88 LYS A O 1
ATOM 738 N N . ARG A 1 89 ? -15.812 1.289 24.531 1 92.12 89 ARG A N 1
ATOM 739 C CA . ARG A 1 89 ? -16.094 2.623 25.047 1 92.12 89 ARG A CA 1
ATOM 740 C C . ARG A 1 89 ? -17.359 3.201 24.438 1 92.12 89 ARG A C 1
ATOM 742 O O . ARG A 1 89 ? -17.844 4.25 24.859 1 92.12 89 ARG A O 1
ATOM 749 N N . VAL A 1 90 ? -17.812 2.502 23.406 1 89.69 90 VAL A N 1
ATOM 750 C CA . VAL A 1 90 ? -19 3.012 22.766 1 89.69 90 VAL A CA 1
ATOM 751 C C . VAL A 1 90 ? -20.203 2.119 23.094 1 89.69 90 VAL A C 1
ATOM 753 O O . VAL A 1 90 ? -20.031 0.962 23.484 1 89.69 90 VAL A O 1
ATOM 756 N N . PRO A 1 91 ? -21.406 2.664 23 1 82.31 91 PRO A N 1
ATOM 757 C CA . PRO A 1 91 ? -22.594 1.922 23.438 1 82.31 91 PRO A CA 1
ATOM 758 C C . PRO A 1 91 ? -22.953 0.773 22.484 1 82.31 91 PRO A C 1
ATOM 760 O O . PRO A 1 91 ? -23.719 -0.115 22.859 1 82.31 91 PRO A O 1
ATOM 763 N N . ASP A 1 92 ? -22.281 0.667 21.359 1 73.12 92 ASP A N 1
ATOM 764 C CA . ASP A 1 92 ? -22.625 -0.338 20.359 1 73.12 92 ASP A CA 1
ATOM 765 C C . ASP A 1 92 ? -22.156 -1.726 20.797 1 73.12 92 ASP A C 1
ATOM 767 O O . ASP A 1 92 ? -21.094 -1.865 21.406 1 73.12 92 ASP A O 1
ATOM 771 N N . GLN A 1 93 ? -23.031 -2.604 20.594 1 78.19 93 GLN A N 1
ATOM 772 C CA . GLN A 1 93 ? -22.703 -3.994 20.891 1 78.19 93 GLN A CA 1
ATOM 773 C C . GLN A 1 93 ? -22.25 -4.742 19.656 1 78.19 93 GLN A C 1
ATOM 775 O O . GLN A 1 93 ? -22.828 -5.766 19.281 1 78.19 93 GLN A O 1
ATOM 780 N N . VAL A 1 94 ? -21.328 -4.117 19.047 1 83.44 94 VAL A N 1
ATOM 781 C CA . VAL A 1 94 ? -20.812 -4.777 17.859 1 83.44 94 VAL A CA 1
ATOM 782 C C . VAL A 1 94 ? -19.516 -5.508 18.203 1 83.44 94 VAL A C 1
ATOM 784 O O . VAL A 1 94 ? -18.641 -4.961 18.875 1 83.44 94 VAL A O 1
ATOM 787 N N . SER A 1 95 ? -19.438 -6.781 17.766 1 88.38 95 SER A N 1
ATOM 788 C CA . SER A 1 95 ? -18.234 -7.562 18.031 1 88.38 95 SER A CA 1
ATOM 789 C C . SER A 1 95 ? -17.078 -7.102 17.141 1 88.38 95 SER A C 1
ATOM 791 O O . SER A 1 95 ? -17.297 -6.539 16.062 1 88.38 95 SER A O 1
ATOM 793 N N . ILE A 1 96 ? -15.859 -7.332 17.625 1 91.25 96 ILE A N 1
ATOM 794 C CA . ILE A 1 96 ? -14.656 -6.965 16.891 1 91.25 96 ILE A CA 1
ATOM 795 C C . ILE A 1 96 ? -14.594 -7.742 15.586 1 91.25 96 ILE A C 1
ATOM 797 O O . ILE A 1 96 ? -14.148 -7.215 14.562 1 91.25 96 ILE A O 1
ATOM 801 N N . GLU A 1 97 ? -15.07 -8.953 15.555 1 88.25 97 GLU A N 1
ATOM 802 C CA . GLU A 1 97 ? -15.039 -9.836 14.391 1 88.25 97 GLU A CA 1
ATOM 803 C C . GLU A 1 97 ? -15.898 -9.281 13.258 1 88.25 97 GLU A C 1
ATOM 805 O O . GLU A 1 97 ? -15.57 -9.461 12.086 1 88.25 97 GLU A O 1
ATOM 810 N N . LYS A 1 98 ? -16.906 -8.562 13.641 1 84.19 98 LYS A N 1
ATOM 811 C CA . LYS A 1 98 ? -17.812 -7.977 12.664 1 84.19 98 LYS A CA 1
ATOM 812 C C . LYS A 1 98 ? -17.359 -6.582 12.25 1 84.19 98 LYS A C 1
ATOM 814 O O . LYS A 1 98 ? -17.438 -6.223 11.07 1 84.19 98 LYS A O 1
ATOM 819 N N . ALA A 1 99 ? -16.875 -5.84 13.195 1 87.81 99 ALA A N 1
ATOM 820 C CA . ALA A 1 99 ? -16.578 -4.434 12.969 1 87.81 99 ALA A CA 1
ATOM 821 C C . ALA A 1 99 ? -15.258 -4.273 12.211 1 87.81 99 ALA A C 1
ATOM 823 O O . ALA A 1 99 ? -15.141 -3.436 11.312 1 87.81 99 ALA A O 1
ATOM 824 N N . PHE A 1 100 ? -14.289 -5.125 12.5 1 90.12 100 PHE A N 1
ATOM 825 C CA . PHE A 1 100 ? -12.914 -4.898 12.055 1 90.12 100 PHE A CA 1
ATOM 826 C C . PHE A 1 100 ? -12.82 -5.008 10.539 1 90.12 100 PHE A C 1
ATOM 828 O O . PHE A 1 100 ? -12.305 -4.102 9.875 1 90.12 100 PHE A O 1
ATOM 835 N N . PRO A 1 101 ? -13.344 -6.066 9.922 1 82.38 101 PRO A N 1
ATOM 836 C CA . PRO A 1 101 ? -13.211 -6.168 8.469 1 82.38 101 PRO A CA 1
ATOM 837 C C . PRO A 1 101 ? -13.875 -5.008 7.73 1 82.38 101 PRO A C 1
ATOM 839 O O . PRO A 1 101 ? -13.438 -4.625 6.645 1 82.38 101 PRO A O 1
ATOM 842 N N . ILE A 1 102 ? -14.875 -4.41 8.367 1 81.12 102 ILE A N 1
ATOM 843 C CA . ILE A 1 102 ? -15.609 -3.322 7.73 1 81.12 102 ILE A CA 1
ATOM 844 C C . ILE A 1 102 ? -14.82 -2.02 7.875 1 81.12 102 ILE A C 1
ATOM 846 O O . ILE A 1 102 ? -14.594 -1.315 6.887 1 81.12 102 ILE A O 1
ATOM 850 N N . ILE A 1 103 ? -14.359 -1.767 9.039 1 86 103 ILE A N 1
ATOM 851 C CA . ILE A 1 103 ? -13.742 -0.484 9.352 1 86 103 ILE A CA 1
ATOM 852 C C . ILE A 1 103 ? -12.336 -0.431 8.766 1 86 103 ILE A C 1
ATOM 854 O O . ILE A 1 103 ? -11.953 0.568 8.148 1 86 103 ILE A O 1
ATOM 858 N N . TYR A 1 104 ? -11.57 -1.482 8.914 1 86.94 104 TYR A N 1
ATOM 859 C CA . TYR A 1 104 ? -10.164 -1.509 8.508 1 86.94 104 TYR A CA 1
ATOM 860 C C . TYR A 1 104 ? -10.016 -1.224 7.023 1 86.94 104 TYR A C 1
ATOM 862 O O . TYR A 1 104 ? -9.227 -0.367 6.621 1 86.94 104 TYR A O 1
ATOM 870 N N . HIS A 1 105 ? -10.797 -1.811 6.215 1 79.62 105 HIS A N 1
ATOM 871 C CA . HIS A 1 105 ? -10.68 -1.65 4.77 1 79.62 105 HIS A CA 1
ATOM 872 C C . HIS A 1 105 ? -11.234 -0.302 4.32 1 79.62 105 HIS A C 1
ATOM 874 O O . HIS A 1 105 ? -10.695 0.319 3.4 1 79.62 105 HIS A O 1
ATOM 880 N N . LYS A 1 106 ? -12.211 0.158 5.027 1 81.25 106 LYS A N 1
ATOM 881 C CA . LYS A 1 106 ? -12.844 1.407 4.625 1 81.25 106 LYS A CA 1
ATOM 882 C C . LYS A 1 106 ? -11.938 2.602 4.887 1 81.25 106 LYS A C 1
ATOM 884 O O . LYS A 1 106 ? -11.992 3.602 4.168 1 81.25 106 LYS A O 1
ATOM 889 N N . PHE A 1 107 ? -11.078 2.467 5.84 1 82.62 107 PHE A N 1
ATOM 890 C CA . PHE A 1 107 ? -10.227 3.6 6.176 1 82.62 107 PHE A CA 1
ATOM 891 C C . PHE A 1 107 ? -9.195 3.846 5.078 1 82.62 107 PHE A C 1
ATOM 893 O O . PHE A 1 107 ? -8.586 4.914 5.016 1 82.62 107 PHE A O 1
ATOM 900 N N . ALA A 1 108 ? -8.953 2.926 4.281 1 80.69 108 ALA A N 1
ATOM 901 C CA . ALA A 1 108 ? -8.055 3.092 3.135 1 80.69 108 ALA A CA 1
ATOM 902 C C . ALA A 1 108 ? -8.789 3.729 1.957 1 80.69 108 ALA A C 1
ATOM 904 O O . ALA A 1 108 ? -8.188 3.988 0.912 1 80.69 108 ALA A O 1
ATOM 905 N N . ASP A 1 109 ? -10.031 4.082 2.133 1 85.5 109 ASP A N 1
ATOM 906 C CA . ASP A 1 109 ? -10.828 4.727 1.095 1 85.5 109 ASP A CA 1
ATOM 907 C C . ASP A 1 109 ? -10.398 6.176 0.89 1 85.5 109 ASP A C 1
ATOM 909 O O . ASP A 1 109 ? -10.547 7.008 1.79 1 85.5 109 ASP A O 1
ATOM 913 N N . PRO A 1 110 ? -9.898 6.465 -0.347 1 89.25 110 PRO A N 1
ATOM 914 C CA . PRO A 1 110 ? -9.445 7.832 -0.609 1 89.25 110 PRO A CA 1
ATOM 915 C C . PRO A 1 110 ? -10.555 8.867 -0.449 1 89.25 110 PRO A C 1
ATOM 917 O O . PRO A 1 110 ? -10.281 10.039 -0.194 1 89.25 110 PRO A O 1
ATOM 920 N N . GLU A 1 111 ? -11.844 8.438 -0.53 1 87.81 111 GLU A N 1
ATOM 921 C CA . GLU A 1 111 ? -12.969 9.359 -0.441 1 87.81 111 GLU A CA 1
ATOM 922 C C . GLU A 1 111 ? -13.117 9.906 0.975 1 87.81 111 GLU A C 1
ATOM 924 O O . GLU A 1 111 ? -13.773 10.93 1.184 1 87.81 111 GLU A O 1
ATOM 929 N N . LEU A 1 112 ? -12.547 9.234 1.9 1 91 112 LEU A N 1
ATOM 930 C CA . LEU A 1 112 ? -12.609 9.695 3.285 1 91 112 LEU A CA 1
ATOM 931 C C . LEU A 1 112 ? -11.641 10.852 3.521 1 91 112 LEU A C 1
ATOM 933 O O . LEU A 1 112 ? -11.727 11.531 4.543 1 91 112 LEU A O 1
ATOM 937 N N . TRP A 1 113 ? -10.711 11.07 2.549 1 94.38 113 TRP A N 1
ATOM 938 C CA . TRP A 1 113 ? -9.594 11.992 2.744 1 94.38 113 TRP A CA 1
ATOM 939 C C . TRP A 1 113 ? -9.695 13.18 1.791 1 94.38 113 TRP A C 1
ATOM 941 O O . TRP A 1 113 ? -10.141 13.031 0.649 1 94.38 113 TRP A O 1
ATOM 951 N N . THR A 1 114 ? -9.359 14.32 2.256 1 96.75 114 THR A N 1
ATOM 952 C CA . THR A 1 114 ? -9.297 15.523 1.435 1 96.75 114 THR A CA 1
ATOM 953 C C . THR A 1 114 ? -7.863 16.047 1.345 1 96.75 114 THR A C 1
ATOM 955 O O . THR A 1 114 ? -7.129 16.031 2.336 1 96.75 114 THR A O 1
ATOM 958 N N . LEU A 1 115 ? -7.48 16.516 0.199 1 98 115 LEU A N 1
ATOM 959 C CA . LEU A 1 115 ? -6.168 17.094 -0.051 1 98 115 LEU A CA 1
ATOM 960 C C . LEU A 1 115 ? -6.117 18.547 0.439 1 98 115 LEU A C 1
ATOM 962 O O . LEU A 1 115 ? -7.074 19.297 0.253 1 98 115 LEU A O 1
ATOM 966 N N . ASP A 1 116 ? -5.023 18.875 1.119 1 98.56 116 ASP A N 1
ATOM 967 C CA . ASP A 1 116 ? -4.852 20.266 1.489 1 98.56 116 ASP A CA 1
ATOM 968 C C . ASP A 1 116 ? -5.02 21.188 0.277 1 98.56 116 ASP A C 1
ATOM 970 O O . ASP A 1 116 ? -4.43 20.938 -0.779 1 98.56 116 ASP A O 1
ATOM 974 N N . PRO A 1 117 ? -5.781 22.234 0.405 1 97.94 117 PRO A N 1
ATOM 975 C CA . PRO A 1 117 ? -6.086 23.078 -0.761 1 97.94 117 PRO A CA 1
ATOM 976 C C . PRO A 1 117 ? -4.848 23.766 -1.334 1 97.94 117 PRO A C 1
ATOM 978 O O . PRO A 1 117 ? -4.855 24.203 -2.486 1 97.94 117 PRO A O 1
ATOM 981 N N . GLY A 1 118 ? -3.807 23.859 -0.633 1 98.56 118 GLY A N 1
ATOM 982 C CA . GLY A 1 118 ? -2.598 24.531 -1.079 1 98.56 118 GLY A CA 1
ATOM 983 C C . GLY A 1 118 ? -1.566 23.594 -1.662 1 98.56 118 GLY A C 1
ATOM 984 O O . GLY A 1 118 ? -0.505 24.016 -2.115 1 98.56 118 GLY A O 1
ATOM 985 N N . PHE A 1 119 ? -1.811 22.328 -1.717 1 98.69 119 PHE A N 1
ATOM 986 C CA . PHE A 1 119 ? -0.81 21.344 -2.104 1 98.69 119 PHE A CA 1
ATOM 987 C C . PHE A 1 119 ? -0.308 21.609 -3.518 1 98.69 119 PHE A C 1
ATOM 989 O O . PHE A 1 119 ? 0.901 21.641 -3.758 1 98.69 119 PHE A O 1
ATOM 996 N N . TRP A 1 120 ? -1.225 21.828 -4.406 1 98.62 120 TRP A N 1
ATOM 997 C CA . TRP A 1 120 ? -0.846 21.938 -5.809 1 98.62 120 TRP A CA 1
ATOM 998 C C . TRP A 1 120 ? -0.019 23.203 -6.047 1 98.62 120 TRP A C 1
ATOM 1000 O O . TRP A 1 120 ? 0.973 23.172 -6.777 1 98.62 120 TRP A O 1
ATOM 1010 N N . LYS A 1 121 ? -0.418 24.266 -5.445 1 98.69 121 LYS A N 1
ATOM 1011 C CA . LYS A 1 121 ? 0.353 25.5 -5.559 1 98.69 121 LYS A CA 1
ATOM 1012 C C . LYS A 1 121 ? 1.762 25.328 -5 1 98.69 121 LYS A C 1
ATOM 1014 O O . LYS A 1 121 ? 2.734 25.797 -5.594 1 98.69 121 LYS A O 1
ATOM 1019 N N . LEU A 1 122 ? 1.844 24.688 -3.922 1 98.75 122 LEU A N 1
ATOM 1020 C CA . LEU A 1 122 ? 3.141 24.422 -3.307 1 98.75 122 LEU A CA 1
ATOM 1021 C C . LEU A 1 122 ? 3.992 23.531 -4.195 1 98.75 122 LEU A C 1
ATOM 1023 O O . LEU A 1 122 ? 5.184 23.781 -4.387 1 98.75 122 LEU A O 1
ATOM 1027 N N . LYS A 1 123 ? 3.377 22.469 -4.672 1 98.62 123 LYS A N 1
ATOM 1028 C CA . LYS A 1 123 ? 4.055 21.547 -5.582 1 98.62 123 LYS A CA 1
ATOM 1029 C C . LYS A 1 123 ? 4.605 22.281 -6.801 1 98.62 123 LYS A C 1
ATOM 1031 O O . LYS A 1 123 ? 5.754 22.062 -7.191 1 98.62 123 LYS A O 1
ATOM 1036 N N . ASP A 1 124 ? 3.826 23.125 -7.375 1 98.56 124 ASP A N 1
ATOM 1037 C CA . ASP A 1 124 ? 4.246 23.875 -8.547 1 98.56 124 ASP A CA 1
ATOM 1038 C C . ASP A 1 124 ? 5.414 24.812 -8.219 1 98.56 124 ASP A C 1
ATOM 1040 O O . ASP A 1 124 ? 6.352 24.938 -9.008 1 98.56 124 ASP A O 1
ATOM 1044 N N . TYR A 1 125 ? 5.32 25.453 -7.137 1 98.44 125 TYR A N 1
ATOM 1045 C CA . TYR A 1 125 ? 6.41 26.312 -6.688 1 98.44 125 TYR A CA 1
ATOM 1046 C C . TYR A 1 125 ? 7.719 25.531 -6.59 1 98.44 125 TYR A C 1
ATOM 1048 O O . TYR A 1 125 ? 8.758 25.984 -7.062 1 98.44 125 TYR A O 1
ATOM 1056 N N . CYS A 1 126 ? 7.688 24.359 -5.961 1 98.19 126 CYS A N 1
ATOM 1057 C CA . CYS A 1 126 ? 8.883 23.531 -5.805 1 98.19 126 CYS A CA 1
ATOM 1058 C C . CYS A 1 126 ? 9.484 23.188 -7.16 1 98.19 126 CYS A C 1
ATOM 1060 O O . CYS A 1 126 ? 10.703 23.234 -7.332 1 98.19 126 CYS A O 1
ATOM 1062 N N . LYS A 1 127 ? 8.625 22.875 -8.031 1 97.19 127 LYS A N 1
ATOM 1063 C CA . LYS A 1 127 ? 9.086 22.547 -9.383 1 97.19 127 LYS A CA 1
ATOM 1064 C C . LYS A 1 127 ? 9.75 23.766 -10.031 1 97.19 127 LYS A C 1
ATOM 1066 O O . LYS A 1 127 ? 10.852 23.641 -10.586 1 97.19 127 LYS A O 1
ATOM 1071 N N . GLU A 1 128 ? 9.141 24.875 -9.984 1 97.5 128 GLU A N 1
ATOM 1072 C CA . GLU A 1 128 ? 9.633 26.109 -10.609 1 97.5 128 GLU A CA 1
ATOM 1073 C C . GLU A 1 128 ? 10.953 26.547 -10 1 97.5 128 GLU A C 1
ATOM 1075 O O . GLU A 1 128 ? 11.844 27.031 -10.703 1 97.5 128 GLU A O 1
ATOM 1080 N N . GLU A 1 129 ? 11.078 26.344 -8.75 1 97.31 129 GLU A N 1
ATOM 1081 C CA . GLU A 1 129 ? 12.258 26.812 -8.031 1 97.31 129 GLU A CA 1
ATOM 1082 C C . GLU A 1 129 ? 13.297 25.703 -7.883 1 97.31 129 GLU A C 1
ATOM 1084 O O . GLU A 1 129 ? 14.281 25.859 -7.156 1 97.31 129 GLU A O 1
ATOM 1089 N N . ASN A 1 130 ? 13.008 24.578 -8.391 1 96.94 130 ASN A N 1
ATOM 1090 C CA . ASN A 1 130 ? 13.906 23.438 -8.414 1 96.94 130 ASN A CA 1
ATOM 1091 C C . ASN A 1 130 ? 14.172 22.906 -7.008 1 96.94 130 ASN A C 1
ATOM 1093 O O . ASN A 1 130 ? 15.32 22.688 -6.629 1 96.94 130 ASN A O 1
ATOM 1097 N N . TRP A 1 131 ? 13.18 22.844 -6.211 1 97.88 131 TRP A N 1
ATOM 1098 C CA . TRP A 1 131 ? 13.18 22.172 -4.918 1 97.88 131 TRP A CA 1
ATOM 1099 C C . TRP A 1 131 ? 12.719 20.719 -5.062 1 97.88 131 TRP A C 1
ATOM 1101 O O . TRP A 1 131 ? 11.781 20.438 -5.801 1 97.88 131 TRP A O 1
ATOM 1111 N N . GLY A 1 132 ? 13.453 19.812 -4.41 1 98.31 132 GLY A N 1
ATOM 1112 C CA . GLY A 1 132 ? 12.844 18.5 -4.227 1 98.31 132 GLY A CA 1
ATOM 1113 C C . GLY A 1 132 ? 11.68 18.516 -3.26 1 98.31 132 GLY A C 1
ATOM 1114 O O . GLY A 1 132 ? 11.609 19.359 -2.367 1 98.31 132 GLY A O 1
ATOM 1115 N N . LEU A 1 133 ? 10.758 17.672 -3.477 1 98.69 133 LEU A N 1
ATOM 1116 C CA . LEU A 1 133 ? 9.578 17.547 -2.625 1 98.69 133 LEU A CA 1
ATOM 1117 C C . LEU A 1 133 ? 9.391 16.094 -2.176 1 98.69 133 LEU A C 1
ATOM 1119 O O . LEU A 1 133 ? 9.266 15.195 -3.006 1 98.69 133 LEU A O 1
ATOM 1123 N N . GLY A 1 134 ? 9.422 15.836 -0.882 1 98.69 134 GLY A N 1
ATOM 1124 C CA . GLY A 1 134 ? 9.219 14.508 -0.322 1 98.69 134 GLY A CA 1
ATOM 1125 C C . GLY A 1 134 ? 8.227 14.484 0.825 1 98.69 134 GLY A C 1
ATOM 1126 O O . GLY A 1 134 ? 7.633 15.516 1.157 1 98.69 134 GLY A O 1
ATOM 1127 N N . ALA A 1 135 ? 8.008 13.312 1.394 1 98.88 135 ALA A N 1
ATOM 1128 C CA . ALA A 1 135 ? 7.109 13.148 2.535 1 98.88 135 ALA A CA 1
ATOM 1129 C C . ALA A 1 135 ? 7.719 12.227 3.586 1 98.88 135 ALA A C 1
ATOM 1131 O O . ALA A 1 135 ? 8.398 11.258 3.25 1 98.88 135 ALA A O 1
ATOM 1132 N N . ILE A 1 136 ? 7.539 12.562 4.805 1 98.81 136 ILE A N 1
ATOM 1133 C CA . ILE A 1 136 ? 7.895 11.75 5.965 1 98.81 136 ILE A CA 1
ATOM 1134 C C . ILE A 1 136 ? 6.691 11.625 6.895 1 98.81 136 ILE A C 1
ATOM 1136 O O . ILE A 1 136 ? 6.195 12.625 7.418 1 98.81 136 ILE A O 1
ATOM 1140 N N . SER A 1 137 ? 6.223 10.422 7.074 1 98.56 137 SER A N 1
ATOM 1141 C CA . SER A 1 137 ? 4.977 10.312 7.828 1 98.56 137 SER A CA 1
ATOM 1142 C C . SER A 1 137 ? 4.965 9.055 8.695 1 98.56 137 SER A C 1
ATOM 1144 O O . SER A 1 137 ? 5.434 8 8.266 1 98.56 137 SER A O 1
ATOM 1146 N N . ASN A 1 138 ? 4.59 9.281 9.992 1 97.94 138 ASN A N 1
ATOM 1147 C CA . ASN A 1 138 ? 4.137 8.117 10.758 1 97.94 138 ASN A CA 1
ATOM 1148 C C . ASN A 1 138 ? 2.846 7.543 10.18 1 97.94 138 ASN A C 1
ATOM 1150 O O . ASN A 1 138 ? 1.764 8.094 10.398 1 97.94 138 ASN A O 1
ATOM 1154 N N . TRP A 1 139 ? 2.932 6.477 9.367 1 97.44 139 TRP A N 1
ATOM 1155 C CA . TRP A 1 139 ? 1.792 5.852 8.711 1 97.44 139 TRP A CA 1
ATOM 1156 C C . TRP A 1 139 ? 2.037 4.363 8.492 1 97.44 139 TRP A C 1
ATOM 1158 O O . TRP A 1 139 ? 3.143 3.869 8.727 1 97.44 139 TRP A O 1
ATOM 1168 N N . ASP A 1 140 ? 0.962 3.654 8.25 1 96.25 140 ASP A N 1
ATOM 1169 C CA . ASP A 1 140 ? 1.139 2.227 8 1 96.25 140 ASP A CA 1
ATOM 1170 C C . ASP A 1 140 ? 1.398 1.961 6.516 1 96.25 140 ASP A C 1
ATOM 1172 O O . ASP A 1 140 ? 1.618 2.895 5.742 1 96.25 140 ASP A O 1
ATOM 1176 N N . HIS A 1 141 ? 1.525 0.704 6.09 1 94.31 141 HIS A N 1
ATOM 1177 C CA . HIS A 1 141 ? 1.961 0.258 4.77 1 94.31 141 HIS A CA 1
ATOM 1178 C C . HIS A 1 141 ? 0.941 0.628 3.699 1 94.31 141 HIS A C 1
ATOM 1180 O O . HIS A 1 141 ? 1.185 0.423 2.508 1 94.31 141 HIS A O 1
ATOM 1186 N N . ARG A 1 142 ? -0.243 1.233 3.998 1 94 142 ARG A N 1
ATOM 1187 C CA . ARG A 1 142 ? -1.311 1.549 3.055 1 94 142 ARG A CA 1
ATOM 1188 C C . ARG A 1 142 ? -1.174 2.973 2.529 1 94 142 ARG A C 1
ATOM 1190 O O . ARG A 1 142 ? -1.918 3.385 1.637 1 94 142 ARG A O 1
ATOM 1197 N N . LEU A 1 143 ? -0.144 3.707 2.98 1 96.19 143 LEU A N 1
ATOM 1198 C CA . LEU A 1 143 ? -0.05 5.125 2.66 1 96.19 143 LEU A CA 1
ATOM 1199 C C . LEU A 1 143 ? 0.2 5.332 1.171 1 96.19 143 LEU A C 1
ATOM 1201 O O . LEU A 1 143 ? -0.442 6.176 0.541 1 96.19 143 LEU A O 1
ATOM 1205 N N . ARG A 1 144 ? 1.14 4.594 0.584 1 94.69 144 ARG A N 1
ATOM 1206 C CA . ARG A 1 144 ? 1.487 4.812 -0.816 1 94.69 144 ARG A CA 1
ATOM 1207 C C . ARG A 1 144 ? 0.276 4.609 -1.72 1 94.69 144 ARG A C 1
ATOM 1209 O O . ARG A 1 144 ? 0.066 5.371 -2.666 1 94.69 144 ARG A O 1
ATOM 1216 N N . ALA A 1 145 ? -0.489 3.594 -1.392 1 93.06 145 ALA A N 1
ATOM 1217 C CA . ALA A 1 145 ? -1.705 3.357 -2.166 1 93.06 145 ALA A CA 1
ATOM 1218 C C . ALA A 1 145 ? -2.67 4.531 -2.043 1 93.06 145 ALA A C 1
ATOM 1220 O O . ALA A 1 145 ? -3.297 4.934 -3.027 1 93.06 145 ALA A O 1
ATOM 1221 N N . LEU A 1 146 ? -2.795 5.062 -0.869 1 94.25 146 LEU A N 1
ATOM 1222 C CA . LEU A 1 146 ? -3.686 6.195 -0.635 1 94.25 146 LEU A CA 1
ATOM 1223 C C . LEU A 1 146 ? -3.205 7.426 -1.393 1 94.25 146 LEU A C 1
ATOM 1225 O O . LEU A 1 146 ? -4 8.109 -2.045 1 94.25 146 LEU A O 1
ATOM 1229 N N . LEU A 1 147 ? -1.887 7.699 -1.335 1 97.06 147 LEU A N 1
ATOM 1230 C CA . LEU A 1 147 ? -1.318 8.844 -2.031 1 97.06 147 LEU A CA 1
ATOM 1231 C C . LEU A 1 147 ? -1.498 8.711 -3.541 1 97.06 147 LEU A C 1
ATOM 1233 O O . LEU A 1 147 ? -1.784 9.695 -4.227 1 97.06 147 LEU A O 1
ATOM 1237 N N . GLU A 1 148 ? -1.281 7.488 -4.012 1 95.38 148 GLU A N 1
ATOM 1238 C CA . GLU A 1 148 ? -1.471 7.223 -5.434 1 95.38 148 GLU A CA 1
ATOM 1239 C C . GLU A 1 148 ? -2.924 7.438 -5.848 1 95.38 148 GLU A C 1
ATOM 1241 O O . GLU A 1 148 ? -3.195 8.055 -6.879 1 95.38 148 GLU A O 1
ATOM 1246 N N . ALA A 1 149 ? -3.85 7.004 -5.031 1 91.88 149 ALA A N 1
ATOM 1247 C CA . ALA A 1 149 ? -5.277 7.152 -5.309 1 91.88 149 ALA A CA 1
ATOM 1248 C C . ALA A 1 149 ? -5.684 8.625 -5.312 1 91.88 149 ALA A C 1
ATOM 1250 O O . ALA A 1 149 ? -6.586 9.023 -6.047 1 91.88 149 ALA A O 1
ATOM 1251 N N . LYS A 1 150 ? -4.992 9.367 -4.516 1 94.5 150 LYS A N 1
ATOM 1252 C CA . LYS A 1 150 ? -5.273 10.797 -4.434 1 94.5 150 LYS A CA 1
ATOM 1253 C C . LYS A 1 150 ? -4.547 11.57 -5.531 1 94.5 150 LYS A C 1
ATOM 1255 O O . LYS A 1 150 ? -4.691 12.789 -5.641 1 94.5 150 LYS A O 1
ATOM 1260 N N . GLY A 1 151 ? -3.738 10.914 -6.309 1 93.81 151 GLY A N 1
ATOM 1261 C CA . GLY A 1 151 ? -3.094 11.492 -7.477 1 93.81 151 GLY A CA 1
ATOM 1262 C C . GLY A 1 151 ? -1.879 12.328 -7.129 1 93.81 151 GLY A C 1
ATOM 1263 O O . GLY A 1 151 ? -1.505 13.234 -7.883 1 93.81 151 GLY A O 1
ATOM 1264 N N . ILE A 1 152 ? -1.23 12.031 -5.953 1 97 152 ILE A N 1
ATOM 1265 C CA . ILE A 1 152 ? -0.161 12.945 -5.574 1 97 152 ILE A CA 1
ATOM 1266 C C . ILE A 1 152 ? 1.126 12.164 -5.32 1 97 152 ILE A C 1
ATOM 1268 O O . ILE A 1 152 ? 2.189 12.758 -5.125 1 97 152 ILE A O 1
ATOM 1272 N N . LEU A 1 153 ? 1.069 10.859 -5.34 1 96.81 153 LEU A N 1
ATOM 1273 C CA . LEU A 1 153 ? 2.23 10.031 -5.023 1 96.81 153 LEU A CA 1
ATOM 1274 C C . LEU A 1 153 ? 3.408 10.391 -5.926 1 96.81 153 LEU A C 1
ATOM 1276 O O . LEU A 1 153 ? 4.547 10.484 -5.457 1 96.81 153 LEU A O 1
ATOM 1280 N N . GLU A 1 154 ? 3.215 10.664 -7.223 1 93.81 154 GLU A N 1
ATOM 1281 C CA . GLU A 1 154 ? 4.262 10.859 -8.219 1 93.81 154 GLU A CA 1
ATOM 1282 C C . GLU A 1 154 ? 5.023 12.156 -7.973 1 93.81 154 GLU A C 1
ATOM 1284 O O . GLU A 1 154 ? 6.109 12.359 -8.523 1 93.81 154 GLU A O 1
ATOM 1289 N N . TYR A 1 155 ? 4.469 13 -7.16 1 96.81 155 TYR A N 1
ATOM 1290 C CA . TYR A 1 155 ? 5.082 14.305 -6.938 1 96.81 155 TYR A CA 1
ATOM 1291 C C . TYR A 1 155 ? 5.938 14.297 -5.676 1 96.81 155 TYR A C 1
ATOM 1293 O O . TYR A 1 155 ? 6.625 15.273 -5.379 1 96.81 155 TYR A O 1
ATOM 1301 N N . LEU A 1 156 ? 5.879 13.188 -4.98 1 98 156 LEU A N 1
ATOM 1302 C CA . LEU A 1 156 ? 6.586 13.078 -3.711 1 98 156 LEU A CA 1
ATOM 1303 C C . LEU A 1 156 ? 7.719 12.062 -3.801 1 98 156 LEU A C 1
ATOM 1305 O O . LEU A 1 156 ? 7.469 10.867 -3.986 1 98 156 LEU A O 1
ATOM 1309 N N . ASN A 1 157 ? 8.938 12.578 -3.666 1 96.31 157 ASN A N 1
ATOM 1310 C CA . ASN A 1 157 ? 10.117 11.711 -3.705 1 96.31 157 ASN A CA 1
ATOM 1311 C C . ASN A 1 157 ? 11.266 12.297 -2.895 1 96.31 157 ASN A C 1
ATOM 1313 O O . ASN A 1 157 ? 11.742 13.391 -3.186 1 96.31 157 ASN A O 1
ATOM 1317 N N . PRO A 1 158 ? 11.672 11.508 -1.907 1 97.25 158 PRO A N 1
ATOM 1318 C CA . PRO A 1 158 ? 11.211 10.195 -1.453 1 97.25 158 PRO A CA 1
ATOM 1319 C C . PRO A 1 158 ? 9.961 10.273 -0.575 1 97.25 158 PRO A C 1
ATOM 1321 O O . PRO A 1 158 ? 9.602 11.359 -0.107 1 97.25 158 PRO A O 1
ATOM 1324 N N . VAL A 1 159 ? 9.258 9.211 -0.482 1 97.88 159 VAL A N 1
ATOM 1325 C CA . VAL A 1 159 ? 8.211 9.008 0.514 1 97.88 159 VAL A CA 1
ATOM 1326 C C . VAL A 1 159 ? 8.688 8.031 1.586 1 97.88 159 VAL A C 1
ATOM 1328 O O . VAL A 1 159 ? 8.914 6.855 1.307 1 97.88 159 VAL A O 1
ATOM 1331 N N . ILE A 1 160 ? 8.875 8.547 2.77 1 98.25 160 ILE A N 1
ATOM 1332 C CA . ILE A 1 160 ? 9.344 7.723 3.881 1 98.25 160 ILE A CA 1
ATOM 1333 C C . ILE A 1 160 ? 8.18 7.43 4.832 1 98.25 160 ILE A C 1
ATOM 1335 O O . ILE A 1 160 ? 7.684 8.336 5.508 1 98.25 160 ILE A O 1
ATOM 1339 N N . VAL A 1 161 ? 7.773 6.172 4.863 1 98.06 161 VAL A N 1
ATOM 1340 C CA . VAL A 1 161 ? 6.688 5.684 5.703 1 98.06 161 VAL A CA 1
ATOM 1341 C C . VAL A 1 161 ? 7.262 4.949 6.914 1 98.06 161 VAL A C 1
ATOM 1343 O O . VAL A 1 161 ? 8.047 4.012 6.762 1 98.06 161 VAL A O 1
ATOM 1346 N N . SER A 1 162 ? 6.809 5.363 8.062 1 98.19 162 SER A N 1
ATOM 1347 C CA . SER A 1 162 ? 7.391 4.801 9.281 1 98.19 162 SER A CA 1
ATOM 1348 C C . SER A 1 162 ? 7.27 3.283 9.305 1 98.19 162 SER A C 1
ATOM 1350 O O . SER A 1 162 ? 8.211 2.584 9.68 1 98.19 162 SER A O 1
ATOM 1352 N N . ALA A 1 163 ? 6.164 2.729 8.867 1 96.94 163 ALA A N 1
ATOM 1353 C CA . ALA A 1 163 ? 5.93 1.287 8.898 1 96.94 163 ALA A CA 1
ATOM 1354 C C . ALA A 1 163 ? 6.887 0.551 7.969 1 96.94 163 ALA A C 1
ATOM 1356 O O . ALA A 1 163 ? 7.254 -0.599 8.227 1 96.94 163 ALA A O 1
ATOM 1357 N N . GLU A 1 164 ? 7.277 1.22 6.918 1 94 164 GLU A N 1
ATOM 1358 C CA . GLU A 1 164 ? 8.227 0.634 5.973 1 94 164 GLU A CA 1
ATOM 1359 C C . GLU A 1 164 ? 9.656 0.767 6.473 1 94 164 GLU A C 1
ATOM 1361 O O . GLU A 1 164 ? 10.469 -0.146 6.301 1 94 164 GLU A O 1
ATOM 1366 N N . PHE A 1 165 ? 9.93 1.849 7.133 1 95.81 165 PHE A N 1
ATOM 1367 C CA . PHE A 1 165 ? 11.281 2.193 7.551 1 95.81 165 PHE A CA 1
ATOM 1368 C C . PHE A 1 165 ? 11.648 1.492 8.852 1 95.81 165 PHE A C 1
ATOM 1370 O O . PHE A 1 165 ? 12.797 1.102 9.055 1 95.81 165 PHE A O 1
ATOM 1377 N N . GLY A 1 166 ? 10.68 1.459 9.82 1 96.19 166 GLY A N 1
ATOM 1378 C CA . GLY A 1 166 ? 10.906 0.736 11.062 1 96.19 166 GLY A CA 1
ATOM 1379 C C . GLY A 1 166 ? 11.016 1.646 12.273 1 96.19 166 GLY A C 1
ATOM 1380 O O . GLY A 1 166 ? 10.992 1.179 13.414 1 96.19 166 GLY A O 1
ATOM 1381 N N . TYR A 1 167 ? 11.164 2.912 12.062 1 97.94 167 TYR A N 1
ATOM 1382 C CA . TYR A 1 167 ? 11.156 3.906 13.133 1 97.94 167 TYR A CA 1
ATOM 1383 C C . TYR A 1 167 ? 10.18 5.035 12.812 1 97.94 167 TYR A C 1
ATOM 1385 O O . TYR A 1 167 ? 9.953 5.363 11.648 1 97.94 167 TYR A O 1
ATOM 1393 N N . GLU A 1 168 ? 9.531 5.531 13.805 1 98 168 GLU A N 1
ATOM 1394 C CA . GLU A 1 168 ? 8.578 6.617 13.586 1 98 168 GLU A CA 1
ATOM 1395 C C . GLU A 1 168 ? 8.992 7.879 14.336 1 98 168 GLU A C 1
ATOM 1397 O O . GLU A 1 168 ? 9.836 7.824 15.234 1 98 168 GLU A O 1
ATOM 1402 N N . LYS A 1 169 ? 8.484 9.047 13.789 1 98.19 169 LYS A N 1
ATOM 1403 C CA . LYS A 1 169 ? 8.617 10.273 14.562 1 98.19 169 LYS A CA 1
ATOM 1404 C C . LYS A 1 169 ? 8.094 10.086 15.984 1 98.19 169 LYS A C 1
ATOM 1406 O O . LYS A 1 169 ? 7.086 9.414 16.203 1 98.19 169 LYS A O 1
ATOM 1411 N N . PRO A 1 170 ? 8.945 10.516 17 1 97.25 170 PRO A N 1
ATOM 1412 C CA . PRO A 1 170 ? 9.992 11.539 16.984 1 97.25 170 PRO A CA 1
ATOM 1413 C C . PRO A 1 170 ? 11.398 10.945 16.906 1 97.25 170 PRO A C 1
ATOM 1415 O O . PRO A 1 170 ? 12.375 11.625 17.234 1 97.25 170 PRO A O 1
ATOM 1418 N N . SER A 1 171 ? 11.586 9.711 16.562 1 97.94 171 SER A N 1
ATOM 1419 C CA . SER A 1 171 ? 12.938 9.203 16.359 1 97.94 171 SER A CA 1
ATOM 1420 C C . SER A 1 171 ? 13.68 10.039 15.312 1 97.94 171 SER A C 1
ATOM 1422 O O . SER A 1 171 ? 13.148 10.297 14.234 1 97.94 171 SER A O 1
ATOM 1424 N N . PRO A 1 172 ? 14.898 10.438 15.656 1 98.25 172 PRO A N 1
ATOM 1425 C CA . PRO A 1 172 ? 15.656 11.172 14.633 1 98.25 172 PRO A CA 1
ATOM 1426 C C . PRO A 1 172 ? 16.031 10.305 13.438 1 98.25 172 PRO A C 1
ATOM 1428 O O . PRO A 1 172 ? 16.344 10.828 12.367 1 98.25 172 PRO A O 1
ATOM 1431 N N . LYS A 1 173 ? 15.906 9.023 13.625 1 98.38 173 LYS A N 1
ATOM 1432 C CA . LYS A 1 173 ? 16.344 8.086 12.602 1 98.38 173 LYS A CA 1
ATOM 1433 C C . LYS A 1 173 ? 15.562 8.273 11.305 1 98.38 173 LYS A C 1
ATOM 1435 O O . LYS A 1 173 ? 16.109 8.117 10.211 1 98.38 173 LYS A O 1
ATOM 1440 N N . ILE A 1 174 ? 14.32 8.578 11.438 1 98.56 174 ILE A N 1
ATOM 1441 C CA . ILE A 1 174 ? 13.484 8.68 10.242 1 98.56 174 ILE A CA 1
ATOM 1442 C C . ILE A 1 174 ? 13.836 9.938 9.461 1 98.56 174 ILE A C 1
ATOM 1444 O O . ILE A 1 174 ? 13.789 9.953 8.234 1 98.56 174 ILE A O 1
ATOM 1448 N N . PHE A 1 175 ? 14.23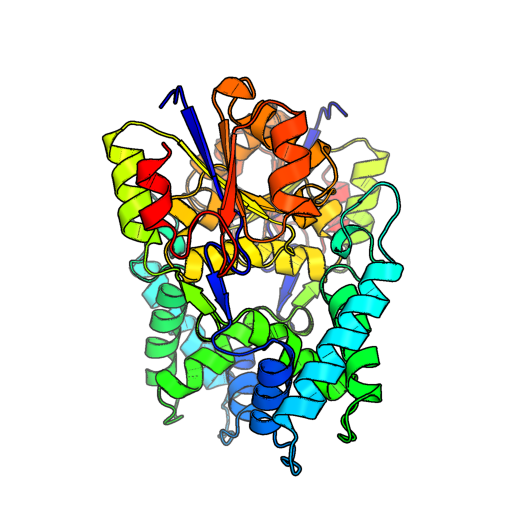4 10.984 10.086 1 98.75 175 PHE A N 1
ATOM 1449 C CA . PHE A 1 175 ? 14.688 12.203 9.422 1 98.75 175 PHE A CA 1
ATOM 1450 C C . PHE A 1 175 ? 16.094 12.016 8.844 1 98.75 175 PHE A C 1
ATOM 1452 O O . PHE A 1 175 ? 16.391 12.516 7.758 1 98.75 175 PHE A O 1
ATOM 1459 N N . GLU A 1 176 ? 16.891 11.32 9.578 1 98.62 176 GLU A N 1
ATOM 1460 C CA . GLU A 1 176 ? 18.219 11 9.078 1 98.62 176 GLU A CA 1
ATOM 1461 C C . GLU A 1 176 ? 18.156 10.172 7.805 1 98.62 176 GLU A C 1
ATOM 1463 O O . GLU A 1 176 ? 19 10.32 6.914 1 98.62 176 GLU A O 1
ATOM 1468 N N . GLU A 1 177 ? 17.172 9.273 7.785 1 98.25 177 GLU A N 1
ATOM 1469 C CA . GLU A 1 177 ? 16.969 8.5 6.562 1 98.25 177 GLU A CA 1
ATOM 1470 C C . GLU A 1 177 ? 16.672 9.414 5.375 1 98.25 177 GLU A C 1
ATOM 1472 O O . GLU A 1 177 ? 17.172 9.172 4.27 1 98.25 177 GLU A O 1
ATOM 1477 N N . ALA A 1 178 ? 15.875 10.43 5.551 1 98.31 178 ALA A N 1
ATOM 1478 C CA . ALA A 1 178 ? 15.594 11.406 4.5 1 98.31 178 ALA A CA 1
ATOM 1479 C C . ALA A 1 178 ? 16.875 12.102 4.031 1 98.31 178 ALA A C 1
ATOM 1481 O O . ALA A 1 178 ? 17.094 12.242 2.83 1 98.31 178 ALA A O 1
ATOM 1482 N N . MET A 1 179 ? 17.719 12.484 4.996 1 98.38 179 MET A N 1
ATOM 1483 C CA . MET A 1 179 ? 18.984 13.133 4.672 1 98.38 179 MET A CA 1
ATOM 1484 C C . MET A 1 179 ? 19.859 12.211 3.84 1 98.38 179 MET A C 1
ATOM 1486 O O . MET A 1 179 ? 20.469 12.648 2.855 1 98.38 179 MET A O 1
ATOM 1490 N N . ARG A 1 180 ? 19.906 10.984 4.25 1 97.38 180 ARG A N 1
ATOM 1491 C CA . ARG A 1 180 ? 20.703 9.992 3.531 1 97.38 180 ARG A CA 1
ATOM 1492 C C . ARG A 1 180 ? 20.219 9.844 2.092 1 97.38 180 ARG A C 1
ATOM 1494 O O . ARG A 1 180 ? 21.031 9.828 1.159 1 97.38 180 ARG A O 1
ATOM 1501 N N . LEU A 1 181 ? 18.953 9.773 1.897 1 96.62 181 LEU A N 1
ATOM 1502 C CA . LEU A 1 181 ? 18.359 9.508 0.589 1 96.62 181 LEU A CA 1
ATOM 1503 C C . LEU A 1 181 ? 18.594 10.672 -0.364 1 96.62 181 LEU A C 1
ATOM 1505 O O . LEU A 1 181 ? 18.812 10.469 -1.561 1 96.62 181 LEU A O 1
ATOM 1509 N N . VAL A 1 182 ? 18.547 11.891 0.16 1 97.5 182 VAL A N 1
ATOM 1510 C CA . VAL A 1 182 ? 18.625 13.039 -0.735 1 97.5 182 VAL A CA 1
ATOM 1511 C C . VAL A 1 182 ? 20.047 13.594 -0.728 1 97.5 182 VAL A C 1
ATOM 1513 O O . VAL A 1 182 ? 20.375 14.477 -1.521 1 97.5 182 VAL A O 1
ATOM 1516 N N . GLU A 1 183 ? 20.859 13.094 0.202 1 97.12 183 GLU A N 1
ATOM 1517 C CA . GLU A 1 183 ? 22.266 13.445 0.3 1 97.12 183 GLU A CA 1
ATOM 1518 C C . GLU A 1 183 ? 22.453 14.945 0.473 1 97.12 183 GLU A C 1
ATOM 1520 O O . GLU A 1 183 ? 23.266 15.562 -0.236 1 97.12 183 GLU A O 1
ATOM 1525 N N . LEU A 1 184 ? 21.766 15.555 1.384 1 97.81 184 LEU A N 1
ATOM 1526 C CA . LEU A 1 184 ? 21.859 16.969 1.722 1 97.81 184 LEU A CA 1
ATOM 1527 C C . LEU A 1 184 ? 21.984 17.156 3.23 1 97.81 184 LEU A C 1
ATOM 1529 O O . LEU A 1 184 ? 21.5 16.344 4.008 1 97.81 184 LEU A O 1
ATOM 1533 N N . SER A 1 185 ? 22.656 18.219 3.568 1 97.5 185 SER A N 1
ATOM 1534 C CA . SER A 1 185 ? 22.75 18.562 4.98 1 97.5 185 SER A CA 1
ATOM 1535 C C . SER A 1 185 ? 21.484 19.266 5.465 1 97.5 185 SER A C 1
ATOM 1537 O O . SER A 1 185 ? 20.672 19.734 4.656 1 97.5 185 SER A O 1
ATOM 1539 N N . GLY A 1 186 ? 21.297 19.312 6.754 1 98.31 186 GLY A N 1
ATOM 1540 C CA . GLY A 1 186 ? 20.078 19.812 7.375 1 98.31 186 GLY A CA 1
ATOM 1541 C C . GLY A 1 186 ? 19.75 21.234 6.984 1 98.31 186 GLY A C 1
ATOM 1542 O O . GLY A 1 186 ? 18.578 21.609 6.887 1 98.31 186 GLY A O 1
ATOM 1543 N N . ASP A 1 187 ? 20.766 22 6.777 1 97.62 187 ASP A N 1
ATOM 1544 C CA . ASP A 1 187 ? 20.562 23.422 6.484 1 97.62 187 ASP A CA 1
ATOM 1545 C C . ASP A 1 187 ? 19.938 23.609 5.109 1 97.62 187 ASP A C 1
ATOM 1547 O O . ASP A 1 187 ? 19.453 24.703 4.785 1 97.62 187 ASP A O 1
ATOM 1551 N N . CYS A 1 188 ? 19.875 22.531 4.316 1 98.19 188 CYS A N 1
ATOM 1552 C CA . CYS A 1 188 ? 19.281 22.578 2.984 1 98.19 188 CYS A CA 1
ATOM 1553 C C . CYS A 1 188 ? 17.875 22 2.992 1 98.19 188 CYS A C 1
ATOM 1555 O O . CYS A 1 188 ? 17.219 21.922 1.949 1 98.19 188 CYS A O 1
ATOM 1557 N N . LEU A 1 189 ? 17.375 21.609 4.168 1 98.69 189 LEU A N 1
ATOM 1558 C CA . LEU A 1 189 ? 16.125 20.859 4.25 1 98.69 189 LEU A CA 1
ATOM 1559 C C . LEU A 1 189 ? 15.078 21.625 5.047 1 98.69 189 LEU A C 1
ATOM 1561 O O . LEU A 1 189 ? 15.406 22.281 6.047 1 98.69 189 LEU A O 1
ATOM 1565 N N . VAL A 1 190 ? 13.844 21.594 4.602 1 98.81 190 VAL A N 1
ATOM 1566 C CA . VAL A 1 190 ? 12.688 22.188 5.27 1 98.81 190 VAL A CA 1
ATOM 1567 C C . VAL A 1 190 ? 11.648 21.109 5.543 1 98.81 190 VAL A C 1
ATOM 1569 O O . VAL A 1 190 ? 11.445 20.203 4.723 1 98.81 190 VAL A O 1
ATOM 1572 N N . TYR A 1 191 ? 11.078 21.156 6.684 1 98.88 191 TYR A N 1
ATOM 1573 C CA . TYR A 1 191 ? 10.008 20.234 7.039 1 98.88 191 TYR A CA 1
ATOM 1574 C C . TYR A 1 191 ? 8.75 20.984 7.469 1 98.88 191 TYR A C 1
ATOM 1576 O O . TYR A 1 191 ? 8.836 22.062 8.055 1 98.88 191 TYR A O 1
ATOM 1584 N N . CYS A 1 192 ? 7.586 20.469 7.129 1 98.88 192 CYS A N 1
ATOM 1585 C CA . CYS A 1 192 ? 6.309 21.016 7.59 1 98.88 192 CYS A CA 1
ATOM 1586 C C . CYS A 1 192 ? 5.402 19.891 8.094 1 98.88 192 CYS A C 1
ATOM 1588 O O . CYS A 1 192 ? 5.219 18.875 7.422 1 98.88 192 CYS A O 1
ATOM 1590 N N . GLY A 1 193 ? 4.879 20.047 9.234 1 98.75 193 GLY A N 1
ATOM 1591 C CA . GLY A 1 193 ? 3.926 19.125 9.812 1 98.75 193 GLY A CA 1
ATOM 1592 C C . GLY A 1 193 ? 2.984 19.766 10.805 1 98.75 193 GLY A C 1
ATOM 1593 O O . GLY A 1 193 ? 2.982 20.984 10.961 1 98.75 193 GLY A O 1
ATOM 1594 N N . ASP A 1 194 ? 2.125 18.984 11.539 1 98.19 194 ASP A N 1
ATOM 1595 C CA . ASP A 1 194 ? 1.041 19.562 12.32 1 98.19 194 ASP A CA 1
ATOM 1596 C C . ASP A 1 194 ? 1.244 19.328 13.812 1 98.19 194 ASP A C 1
ATOM 1598 O O . ASP A 1 194 ? 0.493 19.844 14.641 1 98.19 194 ASP A O 1
ATOM 1602 N N . LYS A 1 195 ? 2.232 18.578 14.188 1 97.12 195 LYS A N 1
ATOM 1603 C CA . LYS A 1 195 ? 2.484 18.312 15.602 1 97.12 195 LYS A CA 1
ATOM 1604 C C . LYS A 1 195 ? 3.865 18.812 16.016 1 97.12 195 LYS A C 1
ATOM 1606 O O . LYS A 1 195 ? 4.883 18.359 15.5 1 97.12 195 LYS A O 1
ATOM 1611 N N . TYR A 1 196 ? 3.928 19.547 17.031 1 97.25 196 TYR A N 1
ATOM 1612 C CA . TYR A 1 196 ? 5.16 20.203 17.453 1 97.25 196 TYR A CA 1
ATOM 1613 C C . TYR A 1 196 ? 6.207 19.188 17.875 1 97.25 196 TYR A C 1
ATOM 1615 O O . TYR A 1 196 ? 7.344 19.219 17.391 1 97.25 196 TYR A O 1
ATOM 1623 N N . GLU A 1 197 ? 5.82 18.25 18.656 1 96.06 197 GLU A N 1
ATOM 1624 C CA . GLU A 1 197 ? 6.758 17.297 19.234 1 96.06 197 GLU A CA 1
ATOM 1625 C C . GLU A 1 197 ? 7.328 16.359 18.172 1 96.06 197 GLU A C 1
ATOM 1627 O O . GLU A 1 197 ? 8.484 15.938 18.266 1 96.06 197 GLU A O 1
ATOM 1632 N N . LEU A 1 198 ? 6.535 16.109 17.172 1 96.62 198 LEU A N 1
ATOM 1633 C CA . LEU A 1 198 ? 6.934 15.164 16.141 1 96.62 198 LEU A CA 1
ATOM 1634 C C . LEU A 1 198 ? 7.574 15.891 14.953 1 96.62 198 LEU A C 1
ATOM 1636 O O . LEU A 1 198 ? 8.508 15.367 14.336 1 96.62 198 LEU A O 1
ATOM 1640 N N . ASP A 1 199 ? 7.105 17.125 14.656 1 98.19 199 ASP A N 1
ATOM 1641 C CA . ASP A 1 199 ? 7.34 17.688 13.336 1 98.19 199 ASP A CA 1
ATOM 1642 C C . ASP A 1 199 ? 8.211 18.938 13.414 1 98.19 199 ASP A C 1
ATOM 1644 O O . ASP A 1 199 ? 8.641 19.469 12.391 1 98.19 199 ASP A O 1
ATOM 1648 N N . ILE A 1 200 ? 8.477 19.422 14.578 1 98.44 200 ILE A N 1
ATOM 1649 C CA . ILE A 1 200 ? 9.227 20.672 14.711 1 98.44 200 ILE A CA 1
ATOM 1650 C C . ILE A 1 200 ? 10.508 20.422 15.5 1 98.44 200 ILE A C 1
ATOM 1652 O O . ILE A 1 200 ? 11.609 20.672 15.016 1 98.44 200 ILE A O 1
ATOM 1656 N N . LYS A 1 201 ? 10.383 19.812 16.625 1 98 201 LYS A N 1
ATOM 1657 C CA . LYS A 1 201 ? 11.492 19.672 17.562 1 98 201 LYS A CA 1
ATOM 1658 C C . LYS A 1 201 ? 12.633 18.859 16.953 1 98 201 LYS A C 1
ATOM 1660 O O . LYS A 1 201 ? 13.789 19.266 17 1 98 201 LYS A O 1
ATOM 1665 N N . ILE A 1 202 ? 12.312 17.75 16.312 1 97.62 202 ILE A N 1
ATOM 1666 C CA . ILE A 1 202 ? 13.328 16.797 15.883 1 97.62 202 ILE A CA 1
ATOM 1667 C C . ILE A 1 202 ? 14.023 17.312 14.633 1 97.62 202 ILE A C 1
ATOM 1669 O O . ILE A 1 202 ? 15.258 17.406 14.586 1 97.62 202 ILE A O 1
ATOM 1673 N N . PRO A 1 203 ? 13.242 17.75 13.656 1 98.38 203 PRO A N 1
ATOM 1674 C CA . PRO A 1 203 ? 13.953 18.266 12.484 1 98.38 203 PRO A CA 1
ATOM 1675 C C . PRO A 1 203 ? 14.82 19.484 12.812 1 98.38 203 PRO A C 1
ATOM 1677 O O . PRO A 1 203 ? 15.93 19.625 12.289 1 98.38 203 PRO A O 1
ATOM 1680 N N . LYS A 1 204 ? 14.445 20.328 13.656 1 98.25 204 LYS A N 1
ATOM 1681 C CA . LYS A 1 204 ? 15.242 21.484 14.039 1 98.25 204 LYS A CA 1
ATOM 1682 C C . LYS A 1 204 ? 16.547 21.062 14.711 1 98.25 204 LYS A C 1
ATOM 1684 O O . LYS A 1 204 ? 17.594 21.672 14.484 1 98.25 204 LYS A O 1
ATOM 1689 N N . SER A 1 205 ? 16.438 20.062 15.5 1 98.06 205 SER A N 1
ATOM 1690 C CA . SER A 1 205 ? 17.625 19.562 16.188 1 98.06 205 SER A CA 1
ATOM 1691 C C . SER A 1 205 ? 18.641 19 15.203 1 98.06 205 SER A C 1
ATOM 1693 O O . SER A 1 205 ? 19.812 18.859 15.531 1 98.06 205 SER A O 1
ATOM 1695 N N . LEU A 1 206 ? 18.219 18.688 14 1 98.31 206 LEU A N 1
ATOM 1696 C CA . LEU A 1 206 ? 19.094 18.125 12.969 1 98.31 206 LEU A CA 1
ATOM 1697 C C . LEU A 1 206 ? 19.516 19.188 11.977 1 98.31 206 LEU A C 1
ATOM 1699 O O . LEU A 1 206 ? 20.125 18.875 10.945 1 98.31 206 LEU A O 1
ATOM 1703 N N . GLY A 1 207 ? 19.078 20.406 12.273 1 98.5 207 GLY A N 1
ATOM 1704 C CA . GLY A 1 207 ? 19.531 21.531 11.461 1 98.5 207 GLY A CA 1
ATOM 1705 C C . GLY A 1 207 ? 18.531 21.922 10.383 1 98.5 207 GLY A C 1
ATOM 1706 O O . GLY A 1 207 ? 18.828 22.766 9.547 1 98.5 207 GLY A O 1
ATOM 1707 N N . TRP A 1 208 ? 17.391 21.297 10.359 1 98.81 208 TRP A N 1
ATOM 1708 C CA . TRP A 1 208 ? 16.375 21.641 9.375 1 98.81 208 TRP A CA 1
ATOM 1709 C C . TRP A 1 208 ? 15.648 22.922 9.773 1 98.81 208 TRP A C 1
ATOM 1711 O O . TRP A 1 208 ? 15.625 23.297 10.945 1 98.81 208 TRP A O 1
ATOM 1721 N N . ARG A 1 209 ? 15.086 23.625 8.812 1 98.69 209 ARG A N 1
ATOM 1722 C CA . ARG A 1 209 ? 13.984 24.547 9.102 1 98.69 209 ARG A CA 1
ATOM 1723 C C . ARG A 1 209 ? 12.648 23.797 9.133 1 98.69 209 ARG A C 1
ATOM 1725 O O . ARG A 1 209 ? 12.414 22.906 8.328 1 98.69 209 ARG A O 1
ATOM 1732 N N . SER A 1 210 ? 11.898 24.078 10.078 1 98.62 210 SER A N 1
ATOM 1733 C CA . SER A 1 210 ? 10.633 23.375 10.211 1 98.62 210 SER A CA 1
ATOM 1734 C C . SER A 1 210 ? 9.492 24.344 10.547 1 98.62 210 SER A C 1
ATOM 1736 O O . SER A 1 210 ? 9.68 25.266 11.328 1 98.62 210 SER A O 1
ATOM 1738 N N . TYR A 1 211 ? 8.336 24.109 9.984 1 98.81 211 TYR A N 1
ATOM 1739 C CA . TYR A 1 211 ? 7.168 24.969 10.156 1 98.81 211 TYR A CA 1
ATOM 1740 C C . TYR A 1 211 ? 5.945 24.156 10.57 1 98.81 211 TYR A C 1
ATOM 1742 O O . TYR A 1 211 ? 5.719 23.062 10.055 1 98.81 211 TYR A O 1
ATOM 1750 N N . LEU A 1 212 ? 5.215 24.719 11.523 1 98.75 212 LEU A N 1
ATOM 1751 C CA . LEU A 1 212 ? 4.051 24.047 12.102 1 98.75 212 LEU A CA 1
ATOM 1752 C C . LEU A 1 212 ? 2.771 24.469 11.383 1 98.75 212 LEU A C 1
ATOM 1754 O O . LEU A 1 212 ? 2.471 25.656 11.297 1 98.75 212 LEU A O 1
ATOM 1758 N N . LYS A 1 213 ? 2.064 23.469 10.891 1 98.56 213 LYS A N 1
ATOM 1759 C CA . LYS A 1 213 ? 0.76 23.719 10.289 1 98.56 213 LYS A CA 1
ATOM 1760 C C . LYS A 1 213 ? -0.36 23.578 11.312 1 98.56 213 LYS A C 1
ATOM 1762 O O . LYS A 1 213 ? -0.365 22.625 12.094 1 98.56 213 LYS A O 1
ATOM 1767 N N . GLY A 1 214 ? -1.338 24.453 11.234 1 96.56 214 GLY A N 1
ATOM 1768 C CA . GLY A 1 214 ? -2.49 24.406 12.117 1 96.56 214 GLY A CA 1
ATOM 1769 C C . GLY A 1 214 ? -3.01 25.781 12.492 1 96.56 214 GLY A C 1
ATOM 1770 O O . GLY A 1 214 ? -2.414 26.797 12.117 1 96.56 214 GLY A O 1
ATOM 1771 N N . GLU A 1 215 ? -4.094 25.797 13.219 1 93.25 215 GLU A N 1
ATOM 1772 C CA . GLU A 1 215 ? -4.734 27.047 13.625 1 93.25 215 GLU A CA 1
ATOM 1773 C C . GLU A 1 215 ? -3.783 27.906 14.438 1 93.25 215 GLU A C 1
ATOM 1775 O O . GLU A 1 215 ? -3.777 29.141 14.289 1 93.25 215 GLU A O 1
ATOM 1780 N N . LYS A 1 216 ? -2.963 27.312 15.234 1 93.38 216 LYS A N 1
ATOM 1781 C CA . LYS A 1 216 ? -2.045 28.062 16.078 1 93.38 216 LYS A CA 1
ATOM 1782 C C . LYS A 1 216 ? -0.605 27.922 15.594 1 93.38 216 LYS A C 1
ATOM 1784 O O . LYS A 1 216 ? 0.338 28.172 16.344 1 93.38 216 LYS A O 1
ATOM 1789 N N . GLY A 1 217 ? -0.462 27.453 14.312 1 96.62 217 GLY A N 1
ATOM 1790 C CA . GLY A 1 217 ? 0.875 27.234 13.789 1 96.62 217 GLY A CA 1
ATOM 1791 C C . GLY A 1 217 ? 1.351 28.375 12.898 1 96.62 217 GLY A C 1
ATOM 1792 O O . GLY A 1 217 ? 0.906 29.516 13.039 1 96.62 217 GLY A O 1
ATOM 1793 N N . ASP A 1 218 ? 2.357 28.125 12.102 1 97.62 218 ASP A N 1
ATOM 1794 C CA . ASP A 1 218 ? 2.98 29.094 11.211 1 97.62 218 ASP A CA 1
ATOM 1795 C C . ASP A 1 218 ? 2.137 29.312 9.953 1 97.62 218 ASP A C 1
ATOM 1797 O O . ASP A 1 218 ? 2.234 30.344 9.305 1 97.62 218 ASP A O 1
ATOM 1801 N N . LEU A 1 219 ? 1.386 28.359 9.625 1 98.12 219 LEU A N 1
ATOM 1802 C CA . LEU A 1 219 ? 0.579 28.375 8.406 1 98.12 219 LEU A CA 1
ATOM 1803 C C . LEU A 1 219 ? -0.682 27.531 8.586 1 98.12 219 LEU A C 1
ATOM 1805 O O . LEU A 1 219 ? -0.716 26.625 9.422 1 98.12 219 LEU A O 1
ATOM 1809 N N . LYS A 1 220 ? -1.669 27.844 7.789 1 97.38 220 LYS A N 1
ATOM 1810 C CA . LYS A 1 220 ? -2.932 27.109 7.832 1 97.38 220 LYS A CA 1
ATOM 1811 C C . LYS A 1 220 ? -3.092 26.203 6.609 1 97.38 220 LYS A C 1
ATOM 1813 O O . LYS A 1 220 ? -3.658 25.109 6.699 1 97.38 220 LYS A O 1
ATOM 1818 N N . THR A 1 221 ? -2.648 26.703 5.5 1 97.75 221 THR A N 1
ATOM 1819 C CA . THR A 1 221 ? -2.648 25.953 4.25 1 97.75 221 THR A CA 1
ATOM 1820 C C . THR A 1 221 ? -1.237 25.844 3.684 1 97.75 221 THR A C 1
ATOM 1822 O O . THR A 1 221 ? -0.393 26.703 3.934 1 97.75 221 THR A O 1
ATOM 1825 N N . LEU A 1 222 ? -0.969 24.75 2.945 1 98.62 222 LEU A N 1
ATOM 1826 C CA . LEU A 1 222 ? 0.385 24.438 2.506 1 98.62 222 LEU A CA 1
ATOM 1827 C C . LEU A 1 222 ? 0.922 25.516 1.571 1 98.62 222 LEU A C 1
ATOM 1829 O O . LEU A 1 222 ? 2.129 25.766 1.531 1 98.62 222 LEU A O 1
ATOM 1833 N N . SER A 1 223 ? 0.049 26.188 0.885 1 98.5 223 SER A N 1
ATOM 1834 C CA . SER A 1 223 ? 0.508 27.234 -0.025 1 98.5 223 SER A CA 1
ATOM 1835 C C . SER A 1 223 ? 1.181 28.359 0.734 1 98.5 223 SER A C 1
ATOM 1837 O O . SER A 1 223 ? 2.049 29.047 0.191 1 98.5 223 SER A O 1
ATOM 1839 N N . GLU A 1 224 ? 0.8 28.578 1.984 1 98.5 224 GLU A N 1
ATOM 1840 C CA . GLU A 1 224 ? 1.381 29.641 2.803 1 98.5 224 GLU A CA 1
ATOM 1841 C C . GLU A 1 224 ? 2.84 29.344 3.137 1 98.5 224 GLU A C 1
ATOM 1843 O O . GLU A 1 224 ? 3.586 30.25 3.529 1 98.5 224 GLU A O 1
ATOM 1848 N N . LEU A 1 225 ? 3.213 28.125 2.963 1 98.38 225 LEU A N 1
ATOM 1849 C CA . LEU A 1 225 ? 4.586 27.719 3.238 1 98.38 225 LEU A CA 1
ATOM 1850 C C . LEU A 1 225 ? 5.559 28.406 2.281 1 98.38 225 LEU A C 1
ATOM 1852 O O . LEU A 1 225 ? 6.73 28.594 2.611 1 98.38 225 LEU A O 1
ATOM 1856 N N . ILE A 1 226 ? 5.121 28.812 1.148 1 98.44 226 ILE A N 1
ATOM 1857 C CA . ILE A 1 226 ? 5.926 29.391 0.075 1 98.44 226 ILE A CA 1
ATOM 1858 C C . ILE A 1 226 ? 6.629 30.641 0.574 1 98.44 226 ILE A C 1
ATOM 1860 O O . ILE A 1 226 ? 7.789 30.891 0.229 1 98.44 226 ILE A O 1
ATOM 1864 N N . GLN A 1 227 ? 6.008 31.344 1.426 1 97.56 227 GLN A N 1
ATOM 1865 C CA . GLN A 1 227 ? 6.555 32.594 1.907 1 97.56 227 GLN A CA 1
ATOM 1866 C C . GLN A 1 227 ? 7.793 32.375 2.768 1 97.56 227 GLN A C 1
ATOM 1868 O O . GLN A 1 227 ? 8.586 33.312 2.982 1 97.56 227 GLN A O 1
ATOM 1873 N N . PHE A 1 228 ? 7.898 31.203 3.266 1 96.88 228 PHE A N 1
ATOM 1874 C CA . PHE A 1 228 ? 9.008 30.906 4.16 1 96.88 228 PHE A CA 1
ATOM 1875 C C . PHE A 1 228 ? 10.156 30.234 3.398 1 96.88 228 PHE A C 1
ATOM 1877 O O . PHE A 1 228 ? 11.234 30.016 3.953 1 96.88 228 PHE A O 1
ATOM 1884 N N . LEU A 1 229 ? 9.914 29.781 2.172 1 95.31 229 LEU A N 1
ATOM 1885 C CA . LEU A 1 229 ? 10.883 29 1.416 1 95.31 229 LEU A CA 1
ATOM 1886 C C . LEU A 1 229 ? 11.844 29.906 0.65 1 95.31 229 LEU A C 1
ATOM 1888 O O . LEU A 1 229 ? 11.531 31.078 0.4 1 95.31 229 LEU A O 1
ATOM 1892 N N . MET B 1 1 ? 23.781 -7.926 4.926 1 55.56 1 MET B N 1
ATOM 1893 C CA . MET B 1 1 ? 24.297 -9.25 4.586 1 55.56 1 MET B CA 1
ATOM 1894 C C . MET B 1 1 ? 24.453 -9.406 3.078 1 55.56 1 MET B C 1
ATOM 1896 O O . MET B 1 1 ? 23.594 -8.977 2.316 1 55.56 1 MET B O 1
ATOM 1900 N N . ASN B 1 2 ? 25.625 -9.586 2.605 1 80.56 2 ASN B N 1
ATOM 1901 C CA . ASN B 1 2 ? 26.031 -9.711 1.211 1 80.56 2 ASN B CA 1
ATOM 1902 C C . ASN B 1 2 ? 25.688 -11.086 0.644 1 80.56 2 ASN B C 1
ATOM 1904 O O . ASN B 1 2 ? 26.266 -12.094 1.056 1 80.56 2 ASN B O 1
ATOM 1908 N N . TYR B 1 3 ? 24.547 -11.312 0.017 1 94.06 3 TYR B N 1
ATOM 1909 C CA . TYR B 1 3 ? 24.125 -12.562 -0.602 1 94.06 3 TYR B CA 1
ATOM 1910 C C . TYR B 1 3 ? 24.844 -12.789 -1.928 1 94.06 3 TYR B C 1
ATOM 1912 O O . TYR B 1 3 ? 25.078 -11.836 -2.68 1 94.06 3 TYR B O 1
ATOM 1920 N N . GLN B 1 4 ? 25.141 -14.062 -2.064 1 95.94 4 GLN B N 1
ATOM 1921 C CA . GLN B 1 4 ? 25.797 -14.398 -3.326 1 95.94 4 GLN B CA 1
ATOM 1922 C C . GLN B 1 4 ? 24.781 -14.93 -4.34 1 95.94 4 GLN B C 1
ATOM 1924 O O . GLN B 1 4 ? 25.078 -15.016 -5.535 1 95.94 4 GLN B O 1
ATOM 1929 N N . LYS B 1 5 ? 23.656 -15.336 -3.865 1 98 5 LYS B N 1
ATOM 1930 C CA . LYS B 1 5 ? 22.547 -15.82 -4.676 1 98 5 LYS B CA 1
ATOM 1931 C C . LYS B 1 5 ? 21.219 -15.234 -4.199 1 98 5 LYS B C 1
ATOM 1933 O O . LYS B 1 5 ? 21.047 -14.961 -3.01 1 98 5 LYS B O 1
ATOM 1938 N N . TYR B 1 6 ? 20.297 -15.039 -5.184 1 98.5 6 TYR B N 1
ATOM 1939 C CA . TYR B 1 6 ? 18.984 -14.5 -4.852 1 98.5 6 TYR B CA 1
ATOM 1940 C C . TYR B 1 6 ? 17.875 -15.305 -5.523 1 98.5 6 TYR B C 1
ATOM 1942 O O . TYR B 1 6 ? 18.016 -15.711 -6.68 1 98.5 6 TYR B O 1
ATOM 1950 N N . LEU B 1 7 ? 16.891 -15.594 -4.824 1 98.81 7 LEU B N 1
ATOM 1951 C CA . LEU B 1 7 ? 15.633 -16.125 -5.344 1 98.81 7 LEU B CA 1
ATOM 1952 C C . LEU B 1 7 ? 14.562 -15.039 -5.363 1 98.81 7 LEU B C 1
ATOM 1954 O O . LEU B 1 7 ? 14.273 -14.422 -4.336 1 98.81 7 LEU B O 1
ATOM 1958 N N . PHE B 1 8 ? 14.031 -14.734 -6.52 1 98.88 8 PHE B N 1
ATOM 1959 C CA . PHE B 1 8 ? 12.891 -13.836 -6.652 1 98.88 8 PHE B CA 1
ATOM 1960 C C . PHE B 1 8 ? 11.625 -14.617 -6.984 1 98.88 8 PHE B C 1
ATOM 1962 O O . PHE B 1 8 ? 11.664 -15.562 -7.77 1 98.88 8 PHE B O 1
ATOM 1969 N N . LEU B 1 9 ? 10.539 -14.234 -6.402 1 98.94 9 LEU B N 1
ATOM 1970 C CA . LEU B 1 9 ? 9.25 -14.891 -6.602 1 98.94 9 LEU B CA 1
ATOM 1971 C C . LEU B 1 9 ? 8.219 -13.906 -7.148 1 98.94 9 LEU B C 1
ATOM 1973 O O . LEU B 1 9 ? 8.188 -12.742 -6.746 1 98.94 9 LEU B O 1
ATOM 1977 N N . ASP B 1 10 ? 7.402 -14.391 -8.047 1 98.81 10 ASP B N 1
ATOM 1978 C CA . ASP B 1 10 ? 6.129 -13.727 -8.312 1 98.81 10 ASP B CA 1
ATOM 1979 C C . ASP B 1 10 ? 5.211 -13.781 -7.094 1 98.81 10 ASP B C 1
ATOM 1981 O O . ASP B 1 10 ? 5.461 -14.539 -6.156 1 98.81 10 ASP B O 1
ATOM 1985 N N . VAL B 1 11 ? 4.191 -12.891 -7.141 1 98.75 11 VAL B N 1
ATOM 1986 C CA . VAL B 1 11 ? 3.299 -12.898 -5.984 1 98.75 11 VAL B CA 1
ATOM 1987 C C . VAL B 1 11 ? 1.968 -13.539 -6.367 1 98.75 11 VAL B C 1
ATOM 1989 O O . VAL B 1 11 ? 1.559 -14.539 -5.766 1 98.75 11 VAL B O 1
ATOM 1992 N N . GLY B 1 12 ? 1.299 -13.016 -7.332 1 97.81 12 GLY B N 1
ATOM 1993 C CA . GLY B 1 12 ? -0.003 -13.523 -7.734 1 97.81 12 GLY B CA 1
ATOM 1994 C C . GLY B 1 12 ? 0.05 -14.945 -8.266 1 97.81 12 GLY B C 1
ATOM 1995 O O . GLY B 1 12 ? 0.809 -15.234 -9.195 1 97.81 12 GLY B O 1
ATOM 1996 N N . ASP B 1 13 ? -0.75 -15.742 -7.68 1 97.19 13 ASP B N 1
ATOM 1997 C CA . ASP B 1 13 ? -0.865 -17.141 -8.055 1 97.19 13 ASP B CA 1
ATOM 1998 C C . ASP B 1 13 ? 0.469 -17.875 -7.883 1 97.19 13 ASP B C 1
ATOM 2000 O O . ASP B 1 13 ? 0.692 -18.922 -8.492 1 97.19 13 ASP B O 1
ATOM 2004 N N . THR B 1 14 ? 1.402 -17.281 -7.16 1 98.62 14 THR B N 1
ATOM 2005 C CA . THR B 1 14 ? 2.684 -17.891 -6.805 1 98.62 14 THR B CA 1
ATOM 2006 C C . THR B 1 14 ? 2.889 -17.875 -5.293 1 98.62 14 THR B C 1
ATOM 2008 O O . THR B 1 14 ? 2.691 -18.891 -4.625 1 98.62 14 THR B O 1
ATOM 2011 N N . ILE B 1 15 ? 3.107 -16.734 -4.68 1 98.81 15 ILE B N 1
ATOM 2012 C CA . ILE B 1 15 ? 3.186 -16.625 -3.225 1 98.81 15 ILE B CA 1
ATOM 2013 C C . ILE B 1 15 ? 1.778 -16.625 -2.631 1 98.81 15 ILE B C 1
ATOM 2015 O O . ILE B 1 15 ? 1.511 -17.297 -1.638 1 98.81 15 ILE B O 1
ATOM 2019 N N . LEU B 1 16 ? 0.906 -15.789 -3.271 1 98 16 LEU B N 1
ATOM 2020 C CA . LEU B 1 16 ? -0.463 -15.602 -2.807 1 98 16 LEU B CA 1
ATOM 2021 C C . LEU B 1 16 ? -1.465 -16.094 -3.842 1 98 16 LEU B C 1
ATOM 2023 O O . LEU B 1 16 ? -1.271 -15.906 -5.043 1 98 16 LEU B O 1
ATOM 2027 N N . HIS B 1 17 ? -2.541 -16.672 -3.34 1 96.81 17 HIS B N 1
ATOM 2028 C CA . HIS B 1 17 ? -3.643 -17.156 -4.168 1 96.81 17 HIS B CA 1
ATOM 2029 C C . HIS B 1 17 ? -4.984 -16.641 -3.648 1 96.81 17 HIS B C 1
ATOM 2031 O O . HIS B 1 17 ? -5.227 -16.656 -2.439 1 96.81 17 HIS B O 1
ATOM 2037 N N . LEU B 1 18 ? -5.832 -16.188 -4.582 1 94.5 18 LEU B N 1
ATOM 2038 C CA . LEU B 1 18 ? -7.211 -15.945 -4.184 1 94.5 18 LEU B CA 1
ATOM 2039 C C . LEU B 1 18 ? -7.895 -17.234 -3.768 1 94.5 18 LEU B C 1
ATOM 2041 O O . LEU B 1 18 ? -7.703 -18.281 -4.41 1 94.5 18 LEU B O 1
ATOM 2045 N N . LYS B 1 19 ? -8.703 -17.219 -2.742 1 93.81 19 LYS B N 1
ATOM 2046 C CA . LYS B 1 19 ? -9.445 -18.391 -2.303 1 93.81 19 LYS B CA 1
ATOM 2047 C C . LYS B 1 19 ? -10.43 -18.844 -3.373 1 93.81 19 LYS B C 1
ATOM 2049 O O . LYS B 1 19 ? -10.719 -20.047 -3.494 1 93.81 19 LYS B O 1
ATOM 2054 N N . LYS B 1 20 ? -10.984 -17.906 -4.133 1 92 20 LYS B N 1
ATOM 2055 C CA . LYS B 1 20 ? -11.852 -18.125 -5.289 1 92 20 LYS B CA 1
ATOM 2056 C C . LYS B 1 20 ? -11.359 -17.328 -6.496 1 92 20 LYS B C 1
ATOM 2058 O O . LYS B 1 20 ? -10.461 -16.484 -6.375 1 92 20 LYS B O 1
ATOM 2063 N N . SER B 1 21 ? -11.984 -17.688 -7.641 1 92.25 21 SER B N 1
ATOM 2064 C CA . SER B 1 21 ? -11.625 -16.875 -8.805 1 92.25 21 SER B CA 1
ATOM 2065 C C . SER B 1 21 ? -11.977 -15.406 -8.594 1 92.25 21 SER B C 1
ATOM 2067 O O . SER B 1 21 ? -12.805 -15.078 -7.746 1 92.25 21 SER B O 1
ATOM 2069 N N . ALA B 1 22 ? -11.281 -14.531 -9.359 1 91.69 22 ALA B N 1
ATOM 2070 C CA . ALA B 1 22 ? -11.555 -13.102 -9.242 1 91.69 22 ALA B CA 1
ATOM 2071 C C . ALA B 1 22 ? -13.031 -12.805 -9.508 1 91.69 22 ALA B C 1
ATOM 2073 O O . ALA B 1 22 ? -13.664 -12.055 -8.766 1 91.69 22 ALA B O 1
ATOM 2074 N N . GLY B 1 23 ? -13.57 -13.477 -10.562 1 91.06 23 GLY B N 1
ATOM 2075 C CA . GLY B 1 23 ? -14.977 -13.289 -10.883 1 91.06 23 GLY B CA 1
ATOM 2076 C C . GLY B 1 23 ? -15.906 -13.719 -9.758 1 91.06 23 GLY B C 1
ATOM 2077 O O . GLY B 1 23 ? -16.859 -13.016 -9.438 1 91.06 23 GLY B O 1
ATOM 2078 N N . GLU B 1 24 ? -15.625 -14.812 -9.172 1 90.56 24 GLU B N 1
ATOM 2079 C CA . GLU B 1 24 ? -16.422 -15.305 -8.062 1 90.56 24 GLU B CA 1
ATOM 2080 C C . GLU B 1 24 ? -16.25 -14.43 -6.824 1 90.56 24 GLU B C 1
ATOM 2082 O O . GLU B 1 24 ? -17.203 -14.258 -6.047 1 90.56 24 GLU B O 1
ATOM 2087 N N . THR B 1 25 ? -15.117 -13.93 -6.656 1 89.62 25 THR B N 1
ATOM 2088 C CA . THR B 1 25 ? -14.867 -13 -5.555 1 89.62 25 THR B CA 1
ATOM 2089 C C . THR B 1 25 ? -15.695 -11.734 -5.719 1 89.62 25 THR B C 1
ATOM 2091 O O . THR B 1 25 ? -16.297 -11.258 -4.762 1 89.62 25 THR B O 1
ATOM 2094 N N . TYR B 1 26 ? -15.742 -11.234 -6.957 1 88.19 26 TYR B N 1
ATOM 2095 C CA . TYR B 1 26 ? -16.609 -10.094 -7.246 1 88.19 26 TYR B CA 1
ATOM 2096 C C . TYR B 1 26 ? -18.047 -10.398 -6.879 1 88.19 26 TYR B C 1
ATOM 2098 O O . TYR B 1 26 ? -18.719 -9.586 -6.238 1 88.19 26 TYR B O 1
ATOM 2106 N N . LEU B 1 27 ? -18.484 -11.586 -7.262 1 87.12 27 LEU B N 1
ATOM 2107 C CA . LEU B 1 27 ? -19.844 -12.023 -6.992 1 87.12 27 LEU B CA 1
ATOM 2108 C C . LEU B 1 27 ? -20.125 -12.055 -5.488 1 87.12 27 LEU B C 1
ATOM 2110 O O . LEU B 1 27 ? -21.125 -11.523 -5.023 1 87.12 27 LEU B O 1
ATOM 2114 N N . GLU B 1 28 ? -19.203 -12.617 -4.742 1 86 28 GLU B N 1
ATOM 2115 C CA . GLU B 1 28 ? -19.375 -12.742 -3.299 1 86 28 GLU B CA 1
ATOM 2116 C C . GLU B 1 28 ? -19.453 -11.375 -2.631 1 86 28 GLU B C 1
ATOM 2118 O O . GLU B 1 28 ? -20.266 -11.172 -1.724 1 86 28 GLU B O 1
ATOM 2123 N N . ILE B 1 29 ? -18.641 -10.484 -3.078 1 81.25 29 ILE B N 1
ATOM 2124 C CA . ILE B 1 29 ? -18.625 -9.148 -2.502 1 81.25 29 ILE B CA 1
ATOM 2125 C C . ILE B 1 29 ? -19.938 -8.438 -2.803 1 81.25 29 ILE B C 1
ATOM 2127 O O . ILE B 1 29 ? -20.516 -7.793 -1.926 1 81.25 29 ILE B O 1
ATOM 2131 N N . LEU B 1 30 ? -20.375 -8.617 -4.012 1 82.38 30 LEU B N 1
ATOM 2132 C CA . LEU B 1 30 ? -21.625 -7.973 -4.414 1 82.38 30 LEU B CA 1
ATOM 2133 C C . LEU B 1 30 ? -22.812 -8.578 -3.676 1 82.38 30 LEU B C 1
ATOM 2135 O O . LEU B 1 30 ? -23.734 -7.859 -3.291 1 82.38 30 LEU B O 1
ATOM 2139 N N . LEU B 1 31 ? -22.781 -9.844 -3.439 1 82.25 31 LEU B N 1
ATOM 2140 C CA . LEU B 1 31 ? -23.844 -10.516 -2.682 1 82.25 31 LEU B CA 1
ATOM 2141 C C . LEU B 1 31 ? -23.875 -10.016 -1.239 1 82.25 31 LEU B C 1
ATOM 2143 O O . LEU B 1 31 ? -24.938 -9.781 -0.681 1 82.25 31 LEU B O 1
ATOM 2147 N N . GLN B 1 32 ? -22.75 -9.852 -0.698 1 76 32 GLN B N 1
ATOM 2148 C CA . GLN B 1 32 ? -22.641 -9.344 0.665 1 76 32 GLN B CA 1
ATOM 2149 C C . GLN B 1 32 ? -23.172 -7.914 0.755 1 76 32 GLN B C 1
ATOM 2151 O O . GLN B 1 32 ? -23.641 -7.484 1.814 1 76 32 GLN B O 1
ATOM 2156 N N . ALA B 1 33 ? -23.156 -7.266 -0.411 1 73.12 33 ALA B N 1
ATOM 2157 C CA . ALA B 1 33 ? -23.641 -5.887 -0.45 1 73.12 33 ALA B CA 1
ATOM 2158 C C . ALA B 1 33 ? -25.125 -5.828 -0.738 1 73.12 33 ALA B C 1
ATOM 2160 O O . ALA B 1 33 ? -25.703 -4.746 -0.888 1 73.12 33 ALA B O 1
ATOM 2161 N N . GLY B 1 34 ? -25.719 -6.953 -0.92 1 73.5 34 GLY B N 1
ATOM 2162 C CA . GLY B 1 34 ? -27.156 -6.996 -0.988 1 73.5 34 GLY B CA 1
ATOM 2163 C C . GLY B 1 34 ? -27.688 -7.371 -2.361 1 73.5 34 GLY B C 1
ATOM 2164 O O . GLY B 1 34 ? -28.906 -7.398 -2.584 1 73.5 34 GLY B O 1
ATOM 2165 N N . LEU B 1 35 ? -26.797 -7.695 -3.209 1 74.5 35 LEU B N 1
ATOM 2166 C CA . LEU B 1 35 ? -27.234 -8.125 -4.527 1 74.5 35 LEU B CA 1
ATOM 2167 C C . LEU B 1 35 ? -27.734 -9.562 -4.492 1 74.5 35 LEU B C 1
ATOM 2169 O O . LEU B 1 35 ? -27.281 -10.367 -3.674 1 74.5 35 LEU B O 1
ATOM 2173 N N . GLN B 1 36 ? -28.75 -9.797 -5.27 1 73.5 36 GLN B N 1
ATOM 2174 C CA . GLN B 1 36 ? -29.359 -11.125 -5.289 1 73.5 36 GLN B CA 1
ATOM 2175 C C . GLN B 1 36 ? -28.641 -12.039 -6.281 1 73.5 36 GLN B C 1
ATOM 2177 O O . GLN B 1 36 ? -28.297 -11.617 -7.387 1 73.5 36 GLN B O 1
ATOM 2182 N N . LYS B 1 37 ? -28.359 -13.203 -5.75 1 73.88 37 LYS B N 1
ATOM 2183 C CA . LYS B 1 37 ? -27.672 -14.211 -6.547 1 73.88 37 LYS B CA 1
ATOM 2184 C C . LYS B 1 37 ? -28.594 -14.805 -7.605 1 73.88 37 LYS B C 1
ATOM 2186 O O . LYS B 1 37 ? -29.734 -15.148 -7.316 1 73.88 37 LYS B O 1
ATOM 2191 N N . LYS B 1 38 ? -28.141 -14.898 -8.789 1 75.5 38 LYS B N 1
ATOM 2192 C CA . LYS B 1 38 ? -28.875 -15.578 -9.852 1 75.5 38 LYS B CA 1
ATOM 2193 C C . LYS B 1 38 ? -28.312 -16.984 -10.094 1 75.5 38 LYS B C 1
ATOM 2195 O O . LYS B 1 38 ? -27.203 -17.297 -9.656 1 75.5 38 LYS B O 1
ATOM 2200 N N . GLU B 1 39 ? -29.141 -17.75 -10.773 1 74.06 39 GLU B N 1
ATOM 2201 C CA . GLU B 1 39 ? -28.719 -19.094 -11.109 1 74.06 39 GLU B CA 1
ATOM 2202 C C . GLU B 1 39 ? -27.438 -19.078 -11.945 1 74.06 39 GLU B C 1
ATOM 2204 O O . GLU B 1 39 ? -27.281 -18.25 -12.828 1 74.06 39 GLU B O 1
ATOM 2209 N N . ASN B 1 40 ? -26.469 -20 -11.719 1 80 40 ASN B N 1
ATOM 2210 C CA . ASN B 1 40 ? -25.203 -20.188 -12.43 1 80 40 ASN B CA 1
ATOM 2211 C C . ASN B 1 40 ? -24.344 -18.922 -12.375 1 80 40 ASN B C 1
ATOM 2213 O O . ASN B 1 40 ? -23.562 -18.672 -13.289 1 80 40 ASN B O 1
ATOM 2217 N N . ALA B 1 41 ? -24.578 -18.141 -11.406 1 85 41 ALA B N 1
ATOM 2218 C CA . ALA B 1 41 ? -23.891 -16.859 -11.281 1 85 41 ALA B CA 1
ATOM 2219 C C . ALA B 1 41 ? -22.375 -17.047 -11.227 1 85 41 ALA B C 1
ATOM 2221 O O . ALA B 1 41 ? -21.625 -16.281 -11.836 1 85 41 ALA B O 1
ATOM 2222 N N . GLY B 1 42 ? -21.938 -18.109 -10.641 1 86.88 42 GLY B N 1
ATOM 2223 C CA . GLY B 1 42 ? -20.5 -18.344 -10.5 1 86.88 42 GLY B CA 1
ATOM 2224 C C . GLY B 1 42 ? -19.781 -18.422 -11.828 1 86.88 42 GLY B C 1
ATOM 2225 O O . GLY B 1 42 ? -18.781 -17.719 -12.047 1 86.88 42 GLY B O 1
ATOM 2226 N N . GLU B 1 43 ? -20.297 -19.156 -12.68 1 90.5 43 GLU B N 1
ATOM 2227 C CA . GLU B 1 43 ? -19.688 -19.344 -13.992 1 90.5 43 GLU B CA 1
ATOM 2228 C C . GLU B 1 43 ? -19.781 -18.078 -14.828 1 90.5 43 GLU B C 1
ATOM 2230 O O . GLU B 1 43 ? -18.828 -17.719 -15.531 1 90.5 43 GLU B O 1
ATOM 2235 N N . ILE B 1 44 ? -20.922 -17.453 -14.75 1 90.94 44 ILE B N 1
ATOM 2236 C CA . ILE B 1 44 ? -21.141 -16.219 -15.5 1 90.94 44 ILE B CA 1
ATOM 2237 C C . ILE B 1 44 ? -20.141 -15.156 -15.055 1 90.94 44 ILE B C 1
ATOM 2239 O O . ILE B 1 44 ? -19.531 -14.492 -15.891 1 90.94 44 ILE B O 1
ATOM 2243 N N . TYR B 1 45 ? -19.953 -15.078 -13.781 1 92.25 45 TYR B N 1
ATOM 2244 C CA . TYR B 1 45 ? -19.062 -14.062 -13.227 1 92.25 45 TYR B CA 1
ATOM 2245 C C . TYR B 1 45 ? -17.594 -14.383 -13.547 1 92.25 45 TYR B C 1
ATOM 2247 O O . TYR B 1 45 ? -16.812 -13.484 -13.852 1 92.25 45 TYR B O 1
ATOM 2255 N N . ARG B 1 46 ? -17.328 -15.641 -13.492 1 94 46 ARG B N 1
ATOM 2256 C CA . ARG B 1 46 ? -15.969 -16.062 -13.852 1 94 46 ARG B CA 1
ATOM 2257 C C . ARG B 1 46 ? -15.641 -15.68 -15.289 1 94 46 ARG B C 1
ATOM 2259 O O . ARG B 1 46 ? -14.586 -15.117 -15.562 1 94 46 ARG B O 1
ATOM 2266 N N . ARG B 1 47 ? -16.547 -15.984 -16.156 1 94.19 47 ARG B N 1
ATOM 2267 C CA . ARG B 1 47 ? -16.359 -15.695 -17.562 1 94.19 47 ARG B CA 1
ATOM 2268 C C . ARG B 1 47 ? -16.312 -14.195 -17.828 1 94.19 47 ARG B C 1
ATOM 2270 O O . ARG B 1 47 ? -15.492 -13.719 -18.609 1 94.19 47 ARG B O 1
ATOM 2277 N N . ALA B 1 48 ? -17.203 -13.508 -17.172 1 93.94 48 ALA B N 1
ATOM 2278 C CA . ALA B 1 48 ? -17.266 -12.055 -17.344 1 93.94 48 ALA B CA 1
ATOM 2279 C C . ALA B 1 48 ? -15.945 -11.406 -16.953 1 93.94 48 ALA B C 1
ATOM 2281 O O . ALA B 1 48 ? -15.445 -10.531 -17.656 1 93.94 48 ALA B O 1
ATOM 2282 N N . PHE B 1 49 ? -15.383 -11.859 -15.859 1 95.06 49 PHE B N 1
ATOM 2283 C CA . PHE B 1 49 ? -14.109 -11.297 -15.422 1 95.06 49 PHE B CA 1
ATOM 2284 C C . PHE B 1 49 ? -13.008 -11.602 -16.422 1 95.06 49 PHE B C 1
ATOM 2286 O O . PHE B 1 49 ? -12.219 -10.727 -16.781 1 95.06 49 PHE B O 1
ATOM 2293 N N . THR B 1 50 ? -12.977 -12.805 -16.828 1 95.12 50 THR B N 1
ATOM 2294 C CA . THR B 1 50 ? -11.953 -13.227 -17.781 1 95.12 50 THR B CA 1
ATOM 2295 C C . THR B 1 50 ? -12.016 -12.383 -19.047 1 95.12 50 THR B C 1
ATOM 2297 O O . THR B 1 50 ? -10.984 -11.914 -19.531 1 95.12 50 THR B O 1
ATOM 2300 N N . GLU B 1 51 ? -13.188 -12.156 -19.516 1 95.81 51 GLU B N 1
ATOM 2301 C CA . GLU B 1 51 ? -13.383 -11.383 -20.734 1 95.81 51 GLU B CA 1
ATOM 2302 C C . GLU B 1 51 ? -13 -9.914 -20.531 1 95.81 51 GLU B C 1
ATOM 2304 O O . GLU B 1 51 ? -12.359 -9.305 -21.391 1 95.81 51 GLU B O 1
ATOM 2309 N N . SER B 1 52 ? -13.367 -9.391 -19.438 1 96.19 52 SER B N 1
ATOM 2310 C CA . SER B 1 52 ? -13.016 -8.008 -19.125 1 96.19 52 SER B CA 1
ATOM 2311 C C . SER B 1 52 ? -11.508 -7.848 -18.953 1 96.19 52 SER B C 1
ATOM 2313 O O . SER B 1 52 ? -10.93 -6.859 -19.422 1 96.19 52 SER B O 1
ATOM 2315 N N . TRP B 1 53 ? -10.953 -8.789 -18.281 1 94.75 53 TRP B N 1
ATOM 2316 C CA . TRP B 1 53 ? -9.508 -8.781 -18.094 1 94.75 53 TRP B CA 1
ATOM 2317 C C . TRP B 1 53 ? -8.773 -8.812 -19.438 1 94.75 53 TRP B C 1
ATOM 2319 O O . TRP B 1 53 ? -7.836 -8.039 -19.656 1 94.75 53 TRP B O 1
ATOM 2329 N N . GLN B 1 54 ? -9.203 -9.656 -20.312 1 94.31 54 GLN B N 1
ATOM 2330 C CA . GLN B 1 54 ? -8.602 -9.781 -21.625 1 94.31 54 GLN B CA 1
ATOM 2331 C C . GLN B 1 54 ? -8.742 -8.477 -22.422 1 94.31 54 GLN B C 1
ATOM 2333 O O . GLN B 1 54 ? -7.797 -8.055 -23.094 1 94.31 54 GLN B O 1
ATOM 2338 N N . LYS B 1 55 ? -9.875 -7.922 -22.344 1 95.19 55 LYS B N 1
ATOM 2339 C CA . LYS B 1 55 ? -10.102 -6.645 -23 1 95.19 55 LYS B CA 1
ATOM 2340 C C . LYS B 1 55 ? -9.133 -5.582 -22.484 1 95.19 55 LYS B C 1
ATOM 2342 O O . LYS B 1 55 ? -8.547 -4.832 -23.281 1 95.19 55 LYS B O 1
ATOM 2347 N N . MET B 1 56 ? -9.031 -5.562 -21.156 1 94.81 56 MET B N 1
ATOM 2348 C CA . MET B 1 56 ? -8.141 -4.586 -20.547 1 94.81 56 MET B CA 1
ATOM 2349 C C . MET B 1 56 ? -6.695 -4.836 -20.953 1 94.81 56 MET B C 1
ATOM 2351 O O . MET B 1 56 ? -5.93 -3.891 -21.172 1 94.81 56 MET B O 1
ATOM 2355 N N . GLN B 1 57 ? -6.336 -6.066 -21.062 1 90.75 57 GLN B N 1
ATOM 2356 C CA . GLN B 1 57 ? -4.977 -6.449 -21.438 1 90.75 57 GLN B CA 1
ATOM 2357 C C . GLN B 1 57 ? -4.656 -6.016 -22.875 1 90.75 57 GLN B C 1
ATOM 2359 O O . GLN B 1 57 ? -3.52 -5.656 -23.172 1 90.75 57 GLN B O 1
ATOM 2364 N N . LYS B 1 58 ? -5.621 -6.055 -23.75 1 91.19 58 LYS B N 1
ATOM 2365 C CA . LYS B 1 58 ? -5.438 -5.641 -25.141 1 91.19 58 LYS B CA 1
ATOM 2366 C C . LYS B 1 58 ? -5.109 -4.152 -25.234 1 91.19 58 LYS B C 1
ATOM 2368 O O . LYS B 1 58 ? -4.445 -3.717 -26.172 1 91.19 58 LYS B O 1
ATOM 2373 N N . ASN B 1 59 ? -5.504 -3.414 -24.219 1 89.88 59 ASN B N 1
ATOM 2374 C CA . ASN B 1 59 ? -5.27 -1.974 -24.172 1 89.88 59 ASN B CA 1
ATOM 2375 C C . ASN B 1 59 ? -4.098 -1.626 -23.25 1 89.88 59 ASN B C 1
ATOM 2377 O O . ASN B 1 59 ? -4.035 -0.521 -22.719 1 89.88 59 ASN B O 1
ATOM 2381 N N . SER B 1 60 ? -3.219 -2.52 -23.156 1 91.19 60 SER B N 1
ATOM 2382 C CA . SER B 1 60 ? -2.074 -2.305 -22.266 1 91.19 60 SER B CA 1
ATOM 2383 C C . SER B 1 60 ? -1.19 -1.171 -22.781 1 91.19 60 SER B C 1
ATOM 2385 O O . SER B 1 60 ? -1.091 -0.949 -23.984 1 91.19 60 SER B O 1
ATOM 2387 N N . PRO B 1 61 ? -0.516 -0.468 -21.875 1 94.62 61 PRO B N 1
ATOM 2388 C CA . PRO B 1 61 ? 0.341 0.653 -22.266 1 94.62 61 PRO B CA 1
ATOM 2389 C C . PRO B 1 61 ? 1.51 0.22 -23.156 1 94.62 61 PRO B C 1
ATOM 2391 O O . PRO B 1 61 ? 1.926 -0.94 -23.109 1 94.62 61 PRO B O 1
ATOM 2394 N N . PRO B 1 62 ? 2.025 1.143 -23.969 1 94.25 62 PRO B N 1
ATOM 2395 C CA . PRO B 1 62 ? 3.18 0.827 -24.797 1 94.25 62 PRO B CA 1
ATOM 2396 C C . PRO B 1 62 ? 4.438 0.524 -24 1 94.25 62 PRO B C 1
ATOM 2398 O O . PRO B 1 62 ? 4.586 1.012 -22.875 1 94.25 62 PRO B O 1
ATOM 2401 N N . GLU B 1 63 ? 5.27 -0.313 -24.562 1 94.5 63 GLU B N 1
ATOM 2402 C CA . GLU B 1 63 ? 6.59 -0.626 -24.031 1 94.5 63 GLU B CA 1
ATOM 2403 C C . GLU B 1 63 ? 6.492 -1.271 -22.656 1 94.5 63 GLU B C 1
ATOM 2405 O O . GLU B 1 63 ? 7.41 -1.143 -21.844 1 94.5 63 GLU B O 1
ATOM 2410 N N . HIS B 1 64 ? 5.348 -1.801 -22.344 1 96.44 64 HIS B N 1
ATOM 2411 C CA . HIS B 1 64 ? 5.113 -2.541 -21.109 1 96.44 64 HIS B CA 1
ATOM 2412 C C . HIS B 1 64 ? 5.219 -1.63 -19.891 1 96.44 64 HIS B C 1
ATOM 2414 O O . HIS B 1 64 ? 5.723 -2.043 -18.844 1 96.44 64 HIS B O 1
ATOM 2420 N N . ARG B 1 65 ? 4.859 -0.35 -20.094 1 97.12 65 ARG B N 1
ATOM 2421 C CA . ARG B 1 65 ? 4.68 0.52 -18.938 1 97.12 65 ARG B CA 1
ATOM 2422 C C . ARG B 1 65 ? 3.59 -0.014 -18.016 1 97.12 65 ARG B C 1
ATOM 2424 O O . ARG B 1 65 ? 2.678 -0.713 -18.469 1 97.12 65 ARG B O 1
ATOM 2431 N N . ASP B 1 66 ? 3.701 0.266 -16.797 1 97.56 66 ASP B N 1
ATOM 2432 C CA . ASP B 1 66 ? 2.74 -0.267 -15.836 1 97.56 66 ASP B CA 1
ATOM 2433 C C . ASP B 1 66 ? 1.343 0.292 -16.078 1 97.56 66 ASP B C 1
ATOM 2435 O O . ASP B 1 66 ? 1.168 1.506 -16.219 1 97.56 66 ASP B O 1
ATOM 2439 N N . 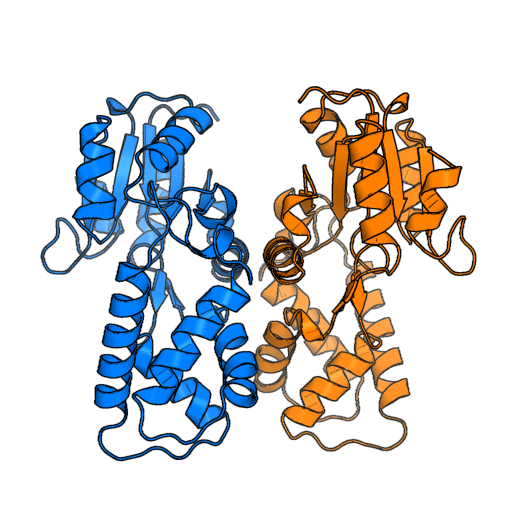LYS B 1 67 ? 0.438 -0.579 -16.062 1 96.5 67 LYS B N 1
ATOM 2440 C CA . LYS B 1 67 ? -0.927 -0.228 -16.453 1 96.5 67 LYS B CA 1
ATOM 2441 C C . LYS B 1 67 ? -1.564 0.699 -15.414 1 96.5 67 LYS B C 1
ATOM 2443 O O . LYS B 1 67 ? -2.342 1.588 -15.766 1 96.5 67 LYS B O 1
ATOM 2448 N N . TYR B 1 68 ? -1.254 0.544 -14.172 1 95.44 68 TYR B N 1
ATOM 2449 C CA . TYR B 1 68 ? -1.843 1.366 -13.117 1 95.44 68 TYR B CA 1
ATOM 2450 C C . TYR B 1 68 ? -1.267 2.777 -13.148 1 95.44 68 TYR B C 1
ATOM 2452 O O . TYR B 1 68 ? -2.012 3.76 -13.102 1 95.44 68 TYR B O 1
ATOM 2460 N N . GLN B 1 69 ? 0.023 2.82 -13.242 1 91.62 69 GLN B N 1
ATOM 2461 C CA . GLN B 1 69 ? 0.689 4.117 -13.297 1 91.62 69 GLN B CA 1
ATOM 2462 C C . GLN B 1 69 ? 0.309 4.871 -14.57 1 91.62 69 GLN B C 1
ATOM 2464 O O . GLN B 1 69 ? 0.224 6.102 -14.562 1 91.62 69 GLN B O 1
ATOM 2469 N N . PHE B 1 70 ? 0.142 4.18 -15.625 1 93.75 70 PHE B N 1
ATOM 2470 C CA . PHE B 1 70 ? -0.128 4.773 -16.922 1 93.75 70 PHE B CA 1
ATOM 2471 C C . PHE B 1 70 ? -1.569 5.262 -17.016 1 93.75 70 PHE B C 1
ATOM 2473 O O . PHE B 1 70 ? -1.876 6.184 -17.781 1 93.75 70 PHE B O 1
ATOM 2480 N N . HIS B 1 71 ? -2.434 4.719 -16.281 1 95 71 HIS B N 1
ATOM 2481 C CA . HIS B 1 71 ? -3.846 5.078 -16.312 1 95 71 HIS B CA 1
ATOM 2482 C C . HIS B 1 71 ? -4.078 6.461 -15.727 1 95 71 HIS B C 1
ATOM 2484 O O . HIS B 1 71 ? -3.514 6.797 -14.68 1 95 71 HIS B O 1
ATOM 2490 N N . SER B 1 72 ? -4.914 7.242 -16.359 1 92.38 72 SER B N 1
ATOM 2491 C CA . SER B 1 72 ? -5.172 8.617 -15.938 1 92.38 72 SER B CA 1
ATOM 2492 C C . SER B 1 72 ? -5.766 8.656 -14.539 1 92.38 72 SER B C 1
ATOM 2494 O O . SER B 1 72 ? -5.543 9.609 -13.789 1 92.38 72 SER B O 1
ATOM 2496 N N . GLY B 1 73 ? -6.504 7.605 -14.18 1 92.94 73 GLY B N 1
ATOM 2497 C CA . GLY B 1 73 ? -7.125 7.539 -12.867 1 92.94 73 GLY B CA 1
ATOM 2498 C C . GLY B 1 73 ? -6.32 6.723 -11.875 1 92.94 73 GLY B C 1
ATOM 2499 O O . GLY B 1 73 ? -6.824 6.363 -10.805 1 92.94 73 GLY B O 1
ATOM 2500 N N . GLY B 1 74 ? -5.031 6.363 -12.227 1 93.94 74 GLY B N 1
ATOM 2501 C CA . GLY B 1 74 ? -4.227 5.547 -11.336 1 93.94 74 GLY B CA 1
ATOM 2502 C C . GLY B 1 74 ? -4.793 4.156 -11.117 1 93.94 74 GLY B C 1
ATOM 2503 O O . GLY B 1 74 ? -5.508 3.631 -11.977 1 93.94 74 GLY B O 1
ATOM 2504 N N . THR B 1 75 ? -4.395 3.596 -9.977 1 94.38 75 THR B N 1
ATOM 2505 C CA . THR B 1 75 ? -4.832 2.254 -9.609 1 94.38 75 THR B CA 1
ATOM 2506 C C . THR B 1 75 ? -6.355 2.189 -9.516 1 94.38 75 THR B C 1
ATOM 2508 O O . THR B 1 75 ? -6.984 1.343 -10.156 1 94.38 75 THR B O 1
ATOM 2511 N N . PRO B 1 76 ? -7.012 3.176 -8.82 1 93.25 76 PRO B N 1
ATOM 2512 C CA . PRO B 1 76 ? -8.469 3.09 -8.727 1 93.25 76 PRO B CA 1
ATOM 2513 C C . PRO B 1 76 ? -9.156 3.234 -10.086 1 93.25 76 PRO B C 1
ATOM 2515 O O . PRO B 1 76 ? -10.141 2.545 -10.367 1 93.25 76 PRO B O 1
ATOM 2518 N N . GLY B 1 77 ? -8.602 4.141 -10.891 1 94.56 77 GLY B N 1
ATOM 2519 C CA . GLY B 1 77 ? -9.195 4.34 -12.203 1 94.56 77 GLY B CA 1
ATOM 2520 C C . GLY B 1 77 ? -9.148 3.1 -13.07 1 94.56 77 GLY B C 1
ATOM 2521 O O . GLY B 1 77 ? -10.125 2.768 -13.75 1 94.56 77 GLY B O 1
ATOM 2522 N N . TRP B 1 78 ? -8.008 2.434 -13.078 1 95.94 78 TRP B N 1
ATOM 2523 C CA . TRP B 1 78 ? -7.84 1.23 -13.883 1 95.94 78 TRP B CA 1
ATOM 2524 C C . TRP B 1 78 ? -8.812 0.142 -13.453 1 95.94 78 TRP B C 1
ATOM 2526 O O . TRP B 1 78 ? -9.5 -0.455 -14.281 1 95.94 78 TRP B O 1
ATOM 2536 N N . TRP B 1 79 ? -8.938 -0.078 -12.164 1 94.88 79 TRP B N 1
ATOM 2537 C CA . TRP B 1 79 ? -9.828 -1.111 -11.641 1 94.88 79 TRP B CA 1
ATOM 2538 C C . TRP B 1 79 ? -11.289 -0.738 -11.867 1 94.88 79 TRP B C 1
ATOM 2540 O O . TRP B 1 79 ? -12.133 -1.611 -12.094 1 94.88 79 TRP B O 1
ATOM 2550 N N . LYS B 1 80 ? -11.57 0.577 -11.758 1 95.12 80 LYS B N 1
ATOM 2551 C CA . LYS B 1 80 ? -12.93 1.033 -12.031 1 95.12 80 LYS B CA 1
ATOM 2552 C C . LYS B 1 80 ? -13.328 0.729 -13.477 1 95.12 80 LYS B C 1
ATOM 2554 O O . LYS B 1 80 ? -14.445 0.27 -13.727 1 95.12 80 LYS B O 1
ATOM 2559 N N . GLU B 1 81 ? -12.438 0.994 -14.344 1 95.94 81 GLU B N 1
ATOM 2560 C CA . GLU B 1 81 ? -12.688 0.714 -15.758 1 95.94 81 GLU B CA 1
ATOM 2561 C C . GLU B 1 81 ? -12.922 -0.775 -15.992 1 95.94 81 GLU B C 1
ATOM 2563 O O . GLU B 1 81 ? -13.844 -1.157 -16.719 1 95.94 81 GLU B O 1
ATOM 2568 N N . LEU B 1 82 ? -12.102 -1.643 -15.414 1 96.06 82 LEU B N 1
ATOM 2569 C CA . LEU B 1 82 ? -12.297 -3.084 -15.523 1 96.06 82 LEU B CA 1
ATOM 2570 C C . LEU B 1 82 ? -13.656 -3.49 -14.969 1 96.06 82 LEU B C 1
ATOM 2572 O O . LEU B 1 82 ? -14.391 -4.246 -15.602 1 96.06 82 LEU B O 1
ATOM 2576 N N . LEU B 1 83 ? -13.984 -2.951 -13.836 1 94.12 83 LEU B N 1
ATOM 2577 C CA . LEU B 1 83 ? -15.242 -3.299 -13.18 1 94.12 83 LEU B CA 1
ATOM 2578 C C . LEU B 1 83 ? -16.438 -2.828 -14 1 94.12 83 LEU B C 1
ATOM 2580 O O . LEU B 1 83 ? -17.453 -3.514 -14.07 1 94.12 83 LEU B O 1
ATOM 2584 N N . GLU B 1 84 ? -16.312 -1.641 -14.57 1 94.69 84 GLU B N 1
ATOM 2585 C CA . GLU B 1 84 ? -17.391 -1.138 -15.43 1 94.69 84 GLU B CA 1
ATOM 2586 C C . GLU B 1 84 ? -17.656 -2.098 -16.578 1 94.69 84 GLU B C 1
ATOM 2588 O O . GLU B 1 84 ? -18.812 -2.396 -16.891 1 94.69 84 GLU B O 1
ATOM 2593 N N . ASP B 1 85 ? -16.594 -2.516 -17.203 1 95.06 85 ASP B N 1
ATOM 2594 C CA . ASP B 1 85 ? -16.75 -3.465 -18.297 1 95.06 85 ASP B CA 1
ATOM 2595 C C . ASP B 1 85 ? -17.344 -4.785 -17.812 1 95.06 85 ASP B C 1
ATOM 2597 O O . ASP B 1 85 ? -18.219 -5.367 -18.453 1 95.06 85 ASP B O 1
ATOM 2601 N N . PHE B 1 86 ? -16.891 -5.254 -16.656 1 94.62 86 PHE B N 1
ATOM 2602 C CA . PHE B 1 86 ? -17.359 -6.473 -16.031 1 94.62 86 PHE B CA 1
ATOM 2603 C C . PHE B 1 86 ? -18.859 -6.391 -15.742 1 94.62 86 PHE B C 1
ATOM 2605 O O . PHE B 1 86 ? -19.609 -7.324 -16.047 1 94.62 86 PHE B O 1
ATOM 2612 N N . LEU B 1 87 ? -19.281 -5.266 -15.188 1 92.44 87 LEU B N 1
ATOM 2613 C CA . LEU B 1 87 ? -20.688 -5.094 -14.789 1 92.44 87 LEU B CA 1
ATOM 2614 C C . LEU B 1 87 ? -21.594 -5.109 -16 1 92.44 87 LEU B C 1
ATOM 2616 O O . LEU B 1 87 ? -22.781 -5.449 -15.898 1 92.44 87 LEU B O 1
ATOM 2620 N N . LYS B 1 88 ? -21.109 -4.801 -17.188 1 93 88 LYS B N 1
ATOM 2621 C CA . LYS B 1 88 ? -21.891 -4.855 -18.406 1 93 88 LYS B CA 1
ATOM 2622 C C . LYS B 1 88 ? -22.109 -6.297 -18.859 1 93 88 LYS B C 1
ATOM 2624 O O . LYS B 1 88 ? -23 -6.574 -19.672 1 93 88 LYS B O 1
ATOM 2629 N N . ARG B 1 89 ? -21.359 -7.211 -18.344 1 92.06 89 ARG B N 1
ATOM 2630 C CA . ARG B 1 89 ? -21.375 -8.586 -18.828 1 92.06 89 ARG B CA 1
ATOM 2631 C C . ARG B 1 89 ? -22.156 -9.492 -17.875 1 92.06 89 ARG B C 1
ATOM 2633 O O . ARG B 1 89 ? -22.406 -10.656 -18.188 1 92.06 89 ARG B O 1
ATOM 2640 N N . VAL B 1 90 ? -22.453 -8.914 -16.734 1 89.56 90 VAL B N 1
ATOM 2641 C CA . VAL B 1 90 ? -23.188 -9.727 -15.766 1 89.56 90 VAL B CA 1
ATOM 2642 C C . VAL B 1 90 ? -24.641 -9.25 -15.68 1 89.56 90 VAL B C 1
ATOM 2644 O O . VAL B 1 90 ? -24.953 -8.109 -16.047 1 89.56 90 VAL B O 1
ATOM 2647 N N . PRO B 1 91 ? -25.516 -10.125 -15.266 1 82.12 91 PRO B N 1
ATOM 2648 C CA . PRO B 1 91 ? -26.953 -9.805 -15.281 1 82.12 91 PRO B CA 1
ATOM 2649 C C . PRO B 1 91 ? -27.328 -8.773 -14.227 1 82.12 91 PRO B C 1
ATOM 2651 O O . PRO B 1 91 ? -28.406 -8.172 -14.305 1 82.12 91 PRO B O 1
ATOM 2654 N N . ASP B 1 92 ? -26.438 -8.414 -13.359 1 73.06 92 ASP B N 1
ATOM 2655 C CA . ASP B 1 92 ? -26.75 -7.516 -12.25 1 73.06 92 ASP B CA 1
ATOM 2656 C C . ASP B 1 92 ? -26.859 -6.066 -12.727 1 73.06 92 ASP B C 1
ATOM 2658 O O . ASP B 1 92 ? -26.109 -5.648 -13.609 1 73.06 92 ASP B O 1
ATOM 2662 N N . GLN B 1 93 ? -27.844 -5.465 -12.266 1 77.56 93 GLN B N 1
ATOM 2663 C CA . GLN B 1 93 ? -28.047 -4.055 -12.586 1 77.56 93 GLN B CA 1
ATOM 2664 C C . GLN B 1 93 ? -27.484 -3.152 -11.492 1 77.56 93 GLN B C 1
ATOM 2666 O O . GLN B 1 93 ? -28.203 -2.334 -10.93 1 77.56 93 GLN B O 1
ATOM 2671 N N . VAL B 1 94 ? -26.281 -3.451 -11.219 1 83.12 94 VAL B N 1
ATOM 2672 C CA . VAL B 1 94 ? -25.641 -2.611 -10.203 1 83.12 94 VAL B CA 1
ATOM 2673 C C . VAL B 1 94 ? -24.797 -1.534 -10.883 1 83.12 94 VAL B C 1
ATOM 2675 O O . VAL B 1 94 ? -24.047 -1.822 -11.82 1 83.12 94 VAL B O 1
ATOM 2678 N N . SER B 1 95 ? -25 -0.285 -10.43 1 88.19 95 SER B N 1
ATOM 2679 C CA . SER B 1 95 ? -24.219 0.815 -11 1 88.19 95 SER B CA 1
ATOM 2680 C C . SER B 1 95 ? -22.766 0.768 -10.531 1 88.19 95 SER B C 1
ATOM 2682 O O . SER B 1 95 ? -22.469 0.218 -9.469 1 88.19 95 SER B O 1
ATOM 2684 N N . ILE B 1 96 ? -21.891 1.326 -11.359 1 90.94 96 ILE B N 1
ATOM 2685 C CA . ILE B 1 96 ? -20.469 1.377 -11.047 1 90.94 96 ILE B CA 1
ATOM 2686 C C . ILE B 1 96 ? -20.234 2.201 -9.781 1 90.94 96 ILE B C 1
ATOM 2688 O O . ILE B 1 96 ? -19.359 1.887 -8.969 1 90.94 96 ILE B O 1
ATOM 2692 N N . GLU B 1 97 ? -21.031 3.211 -9.539 1 87.94 97 GLU B N 1
ATOM 2693 C CA . GLU B 1 97 ? -20.922 4.113 -8.398 1 87.94 97 GLU B CA 1
ATOM 2694 C C . GLU B 1 97 ? -21.172 3.385 -7.086 1 87.94 97 GLU B C 1
ATOM 2696 O O . GLU B 1 97 ? -20.578 3.709 -6.059 1 87.94 97 GLU B O 1
ATOM 2701 N N . LYS B 1 98 ? -22 2.369 -7.184 1 84.12 98 LYS B N 1
ATOM 2702 C CA . LYS B 1 98 ? -22.344 1.585 -6 1 84.12 98 LYS B CA 1
ATOM 2703 C C . LYS B 1 98 ? -21.375 0.416 -5.816 1 84.12 98 LYS B C 1
ATOM 2705 O O . LYS B 1 98 ? -20.969 0.11 -4.691 1 84.12 98 LYS B O 1
ATOM 2710 N N . ALA B 1 99 ? -21.016 -0.185 -6.902 1 87.75 99 ALA B N 1
ATOM 2711 C CA . ALA B 1 99 ? -20.234 -1.423 -6.848 1 87.75 99 ALA B CA 1
ATOM 2712 C C . ALA B 1 99 ? -18.766 -1.14 -6.547 1 87.75 99 ALA B C 1
ATOM 2714 O O . ALA B 1 99 ? -18.141 -1.856 -5.766 1 87.75 99 ALA B O 1
ATOM 2715 N N . PHE B 1 100 ? -18.234 -0.055 -7.066 1 89.94 100 PHE B N 1
ATOM 2716 C CA . PHE B 1 100 ? -16.781 0.164 -7.07 1 89.94 100 PHE B CA 1
ATOM 2717 C C . PHE B 1 100 ? -16.266 0.375 -5.652 1 89.94 100 PHE B C 1
ATOM 2719 O O . PHE B 1 100 ? -15.328 -0.297 -5.223 1 89.94 100 PHE B O 1
ATOM 2726 N N . PRO B 1 101 ? -16.875 1.253 -4.863 1 82.31 101 PRO B N 1
ATOM 2727 C CA . PRO B 1 101 ? -16.344 1.464 -3.516 1 82.31 101 PRO B CA 1
ATOM 2728 C C . PRO B 1 101 ? -16.375 0.195 -2.666 1 82.31 101 PRO B C 1
ATOM 2730 O O . PRO B 1 101 ? -15.531 0.021 -1.782 1 82.31 101 PRO B O 1
ATOM 2733 N N . ILE B 1 102 ? -17.281 -0.708 -2.994 1 80.94 102 ILE B N 1
ATOM 2734 C CA . ILE B 1 102 ? -17.422 -1.935 -2.217 1 80.94 102 ILE B CA 1
ATOM 2735 C C . ILE B 1 102 ? -16.375 -2.945 -2.656 1 80.94 102 ILE B C 1
ATOM 2737 O O . ILE B 1 102 ? -15.641 -3.494 -1.824 1 80.94 102 ILE B O 1
ATOM 2741 N N . ILE B 1 103 ? -16.234 -3.109 -3.914 1 85.88 103 ILE B N 1
ATOM 2742 C CA . ILE B 1 103 ? -15.383 -4.16 -4.465 1 85.88 103 ILE B CA 1
ATOM 2743 C C . ILE B 1 103 ? -13.922 -3.756 -4.336 1 85.88 103 ILE B C 1
ATOM 2745 O O . ILE B 1 103 ? -13.086 -4.562 -3.92 1 85.88 103 ILE B O 1
ATOM 2749 N N . TYR B 1 104 ? -13.586 -2.533 -4.66 1 86.81 104 TYR B N 1
ATOM 2750 C CA . TYR B 1 104 ? -12.203 -2.066 -4.707 1 86.81 104 TYR B CA 1
ATOM 2751 C C . TYR B 1 104 ? -11.523 -2.221 -3.35 1 86.81 104 TYR B C 1
ATOM 2753 O O . TYR B 1 104 ? -10.43 -2.777 -3.254 1 86.81 104 TYR B O 1
ATOM 2761 N N . HIS B 1 105 ? -12.172 -1.866 -2.314 1 79.19 105 HIS B N 1
ATOM 2762 C CA . HIS B 1 105 ? -11.578 -1.915 -0.983 1 79.19 105 HIS B CA 1
ATOM 2763 C C . HIS B 1 105 ? -11.523 -3.344 -0.453 1 79.19 105 HIS B C 1
ATOM 2765 O O . HIS B 1 105 ? -10.57 -3.727 0.224 1 79.19 105 HIS B O 1
ATOM 2771 N N . LYS B 1 106 ? -12.484 -4.102 -0.856 1 81.12 106 L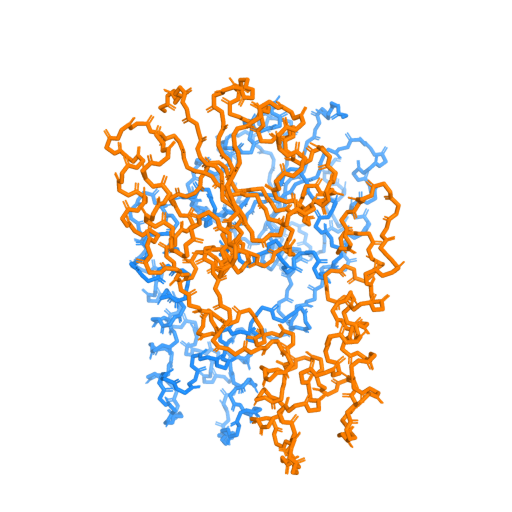YS B N 1
ATOM 2772 C CA . LYS B 1 106 ? -12.562 -5.465 -0.338 1 81.12 106 LYS B CA 1
ATOM 2773 C C . LYS B 1 106 ? -11.453 -6.34 -0.924 1 81.12 106 LYS B C 1
ATOM 2775 O O . LYS B 1 106 ? -10.984 -7.27 -0.27 1 81.12 106 LYS B O 1
ATOM 2780 N N . PHE B 1 107 ? -11.016 -6 -2.078 1 82.69 107 PHE B N 1
ATOM 2781 C CA . PHE B 1 107 ? -10.008 -6.84 -2.713 1 82.69 107 PHE B CA 1
ATOM 2782 C C . PHE B 1 107 ? -8.664 -6.711 -1.995 1 82.69 107 PHE B C 1
ATOM 2784 O O . PHE B 1 107 ? -7.777 -7.543 -2.174 1 82.69 107 PHE B O 1
ATOM 2791 N N . ALA B 1 108 ? -8.469 -5.723 -1.268 1 80.12 108 ALA B N 1
ATOM 2792 C CA . ALA B 1 108 ? -7.266 -5.559 -0.462 1 80.12 108 ALA B CA 1
ATOM 2793 C C . ALA B 1 108 ? -7.375 -6.324 0.853 1 80.12 108 ALA B C 1
ATOM 2795 O O . ALA B 1 108 ? -6.434 -6.34 1.651 1 80.12 108 ALA B O 1
ATOM 2796 N N . ASP B 1 109 ? -8.445 -7.035 1.051 1 85.31 109 ASP B N 1
ATOM 2797 C CA . ASP B 1 109 ? -8.656 -7.84 2.252 1 85.31 109 ASP B CA 1
ATOM 2798 C C . ASP B 1 109 ? -7.766 -9.078 2.244 1 85.31 109 ASP B C 1
ATOM 2800 O O . ASP B 1 109 ? -7.926 -9.961 1.394 1 85.31 109 ASP B O 1
ATOM 2804 N N . PRO B 1 110 ? -6.852 -9.148 3.246 1 89.12 110 PRO B N 1
ATOM 2805 C CA . PRO B 1 110 ? -5.949 -10.305 3.291 1 89.12 110 PRO B CA 1
ATOM 2806 C C . PRO B 1 110 ? -6.691 -11.633 3.43 1 89.12 110 PRO B C 1
ATOM 2808 O O . PRO B 1 110 ? -6.168 -12.68 3.045 1 89.12 110 PRO B O 1
ATOM 2811 N N . GLU B 1 111 ? -7.953 -11.602 3.922 1 87.81 111 GLU B N 1
ATOM 2812 C CA . GLU B 1 111 ? -8.719 -12.828 4.133 1 87.81 111 GLU B CA 1
ATOM 2813 C C . GLU B 1 111 ? -9.125 -13.461 2.807 1 87.81 111 GLU B C 1
ATOM 2815 O O . GLU B 1 111 ? -9.469 -14.648 2.758 1 87.81 111 GLU B O 1
ATOM 2820 N N . LEU B 1 112 ? -9.094 -12.695 1.788 1 91 112 LEU B N 1
ATOM 2821 C CA . LEU B 1 112 ? -9.438 -13.211 0.468 1 91 112 LEU B CA 1
ATOM 2822 C C . LEU B 1 112 ? -8.289 -14.031 -0.11 1 91 112 LEU B C 1
ATOM 2824 O O . LEU B 1 112 ? -8.477 -14.758 -1.091 1 91 112 LEU B O 1
ATOM 2828 N N . TRP B 1 113 ? -7.086 -13.914 0.515 1 94.31 113 TRP B N 1
ATOM 2829 C CA . TRP B 1 113 ? -5.859 -14.469 -0.058 1 94.31 113 TRP B CA 1
ATOM 2830 C C . TRP B 1 113 ? -5.301 -15.586 0.821 1 94.31 113 TRP B C 1
ATOM 2832 O O . TRP B 1 113 ? -5.391 -15.516 2.049 1 94.31 113 TRP B O 1
ATOM 2842 N N . THR B 1 114 ? -4.793 -16.594 0.222 1 96.69 114 THR B N 1
ATOM 2843 C CA . THR B 1 114 ? -4.121 -17.672 0.925 1 96.69 114 THR B CA 1
ATOM 2844 C C . THR B 1 114 ? -2.646 -17.734 0.544 1 96.69 114 THR B C 1
ATOM 2846 O O . THR B 1 114 ? -2.291 -17.547 -0.62 1 96.69 114 THR B O 1
ATOM 2849 N N . LEU B 1 115 ? -1.808 -18.016 1.491 1 98 115 LEU B N 1
ATOM 2850 C CA . LEU B 1 115 ? -0.37 -18.172 1.298 1 98 115 LEU B CA 1
ATOM 2851 C C . LEU B 1 115 ? -0.04 -19.547 0.745 1 98 115 LEU B C 1
ATOM 2853 O O . LEU B 1 115 ? -0.619 -20.547 1.178 1 98 115 LEU B O 1
ATOM 2857 N N . ASP B 1 116 ? 0.834 -19.562 -0.249 1 98.5 116 ASP B N 1
ATOM 2858 C CA . ASP B 1 116 ? 1.299 -20.859 -0.724 1 98.5 116 ASP B CA 1
ATOM 2859 C C . ASP B 1 116 ? 1.79 -21.734 0.435 1 98.5 116 ASP B C 1
ATOM 2861 O O . ASP B 1 116 ? 2.564 -21.266 1.275 1 98.5 116 ASP B O 1
ATOM 2865 N N . PRO B 1 117 ? 1.38 -22.969 0.498 1 97.94 117 PRO B N 1
ATOM 2866 C CA . PRO B 1 117 ? 1.713 -23.812 1.656 1 97.94 117 PRO B CA 1
ATOM 2867 C C . PRO B 1 117 ? 3.213 -24.062 1.789 1 97.94 117 PRO B C 1
ATOM 2869 O O . PRO B 1 117 ? 3.688 -24.438 2.865 1 97.94 117 PRO B O 1
ATOM 2872 N N . GLY B 1 118 ? 3.965 -23.875 0.798 1 98.56 118 GLY B N 1
ATOM 2873 C CA . GLY B 1 118 ? 5.395 -24.125 0.819 1 98.56 118 GLY B CA 1
ATOM 2874 C C . GLY B 1 118 ? 6.223 -22.891 1.106 1 98.56 118 GLY B C 1
ATOM 2875 O O . GLY B 1 118 ? 7.449 -22.969 1.197 1 98.56 118 GLY B O 1
ATOM 2876 N N . PHE B 1 119 ? 5.648 -21.781 1.293 1 98.69 119 PHE B N 1
ATOM 2877 C CA . PHE B 1 119 ? 6.375 -20.516 1.403 1 98.69 119 PHE B CA 1
ATOM 2878 C C . PHE B 1 119 ? 7.34 -20.547 2.582 1 98.69 119 PHE B C 1
ATOM 2880 O O . PHE B 1 119 ? 8.516 -20.203 2.439 1 98.69 119 PHE B O 1
ATOM 2887 N N . TRP B 1 120 ? 6.844 -20.984 3.697 1 98.62 120 TRP B N 1
ATOM 2888 C CA . TRP B 1 120 ? 7.648 -20.922 4.91 1 98.62 120 TRP B CA 1
ATOM 2889 C C . TRP B 1 120 ? 8.844 -21.859 4.824 1 98.62 120 TRP B C 1
ATOM 2891 O O . TRP B 1 120 ? 9.953 -21.5 5.219 1 98.62 120 TRP B O 1
ATOM 2901 N N . LYS B 1 121 ? 8.617 -23.031 4.316 1 98.69 121 LYS B N 1
ATOM 2902 C CA . LYS B 1 121 ? 9.719 -23.969 4.129 1 98.69 121 LYS B CA 1
ATOM 2903 C C . LYS B 1 121 ? 10.766 -23.406 3.178 1 98.69 121 LYS B C 1
ATOM 2905 O O . LYS B 1 121 ? 11.969 -23.531 3.426 1 98.69 121 LYS B O 1
ATOM 2910 N N . LEU B 1 122 ? 10.328 -22.812 2.15 1 98.75 122 LEU B N 1
ATOM 2911 C CA . LEU B 1 122 ? 11.234 -22.203 1.183 1 98.75 122 LEU B CA 1
ATOM 2912 C C . LEU B 1 122 ? 12.008 -21.047 1.812 1 98.75 122 LEU B C 1
ATOM 2914 O O . LEU B 1 122 ? 13.219 -20.938 1.619 1 98.75 122 LEU B O 1
ATOM 2918 N N . LYS B 1 123 ? 11.273 -20.203 2.512 1 98.62 123 LYS B N 1
ATOM 2919 C CA . LYS B 1 123 ? 11.891 -19.078 3.215 1 98.62 123 LYS B CA 1
ATOM 2920 C C . LYS B 1 123 ? 12.984 -19.547 4.168 1 98.62 123 LYS B C 1
ATOM 2922 O O . LYS B 1 123 ? 14.078 -18.984 4.199 1 98.62 123 LYS B O 1
ATOM 2927 N N . ASP B 1 124 ? 12.703 -20.562 4.91 1 98.56 124 ASP B N 1
ATOM 2928 C CA . ASP B 1 124 ? 13.672 -21.094 5.863 1 98.56 124 ASP B CA 1
ATOM 2929 C C . ASP B 1 124 ? 14.906 -21.641 5.141 1 98.56 124 ASP B C 1
ATOM 2931 O O . ASP B 1 124 ? 16.031 -21.453 5.598 1 98.56 124 ASP B O 1
ATOM 2935 N N . TYR B 1 125 ? 14.672 -22.344 4.117 1 98.44 125 TYR B N 1
ATOM 2936 C CA . TYR B 1 125 ? 15.781 -22.859 3.311 1 98.44 125 TYR B CA 1
ATOM 2937 C C . TYR B 1 125 ? 16.703 -21.734 2.863 1 98.44 125 TYR B C 1
ATOM 2939 O O . TYR B 1 125 ? 17.922 -21.828 2.975 1 98.44 125 TYR B O 1
ATOM 2947 N N . CYS B 1 126 ? 16.141 -20.656 2.326 1 98.19 126 CYS B N 1
ATOM 2948 C CA . CYS B 1 126 ? 16.922 -19.516 1.853 1 98.19 126 CYS B CA 1
ATOM 2949 C C . CYS B 1 126 ? 17.781 -18.938 2.975 1 98.19 126 CYS B C 1
ATOM 2951 O O . CYS B 1 126 ? 18.938 -18.609 2.764 1 98.19 126 CYS B O 1
ATOM 2953 N N . LYS B 1 127 ? 17.172 -18.859 4.094 1 97.19 127 LYS B N 1
ATOM 2954 C CA . LYS B 1 127 ? 17.906 -18.359 5.25 1 97.19 127 LYS B CA 1
ATOM 2955 C C . LYS B 1 127 ? 19.062 -19.281 5.605 1 97.19 127 LYS B C 1
ATOM 2957 O O . LYS B 1 127 ? 20.188 -18.812 5.805 1 97.19 127 LYS B O 1
ATOM 2962 N N . GLU B 1 128 ? 18.828 -20.531 5.688 1 97.5 128 GLU B N 1
ATOM 2963 C CA . GLU B 1 128 ? 19.828 -21.516 6.074 1 97.5 128 GLU B CA 1
ATOM 2964 C C . GLU B 1 128 ? 20.969 -21.562 5.066 1 97.5 128 GLU B C 1
ATOM 2966 O O . GLU B 1 128 ? 22.141 -21.734 5.445 1 97.5 128 GLU B O 1
ATOM 2971 N N . GLU B 1 129 ? 20.641 -21.391 3.848 1 97.31 129 GLU B N 1
ATOM 2972 C CA . GLU B 1 129 ? 21.641 -21.516 2.787 1 97.31 129 GLU B CA 1
ATOM 2973 C C . GLU B 1 129 ? 22.188 -20.156 2.379 1 97.31 129 GLU B C 1
ATOM 2975 O O . GLU B 1 129 ? 22.906 -20.047 1.378 1 97.31 129 GLU B O 1
ATOM 2980 N N . ASN B 1 130 ? 21.75 -19.156 3.004 1 96.94 130 ASN B N 1
ATOM 2981 C CA . ASN B 1 130 ? 22.234 -17.797 2.803 1 96.94 130 ASN B CA 1
ATOM 2982 C C . ASN B 1 130 ? 21.875 -17.281 1.409 1 96.94 130 ASN B C 1
ATOM 2984 O O . ASN B 1 130 ? 22.75 -16.75 0.705 1 96.94 130 ASN B O 1
ATOM 2988 N N . TRP B 1 131 ? 20.719 -17.562 0.958 1 97.81 131 TRP B N 1
ATOM 2989 C CA . TRP B 1 131 ? 20.125 -16.969 -0.239 1 97.81 131 TRP B CA 1
ATOM 2990 C C . TRP B 1 131 ? 19.312 -15.727 0.107 1 97.81 131 TRP B C 1
ATOM 2992 O O . TRP B 1 131 ? 18.609 -15.695 1.112 1 97.81 131 TRP B O 1
ATOM 3002 N N . GLY B 1 132 ? 19.5 -14.656 -0.687 1 98.31 132 GLY B N 1
ATOM 3003 C CA . GLY B 1 132 ? 18.516 -13.602 -0.61 1 98.31 132 GLY B CA 1
ATOM 3004 C C . GLY B 1 132 ? 17.156 -14.008 -1.173 1 98.31 132 GLY B C 1
ATOM 3005 O O . GLY B 1 132 ? 17.078 -14.883 -2.043 1 98.31 132 GLY B O 1
ATOM 3006 N N . LEU B 1 133 ? 16.141 -13.477 -0.65 1 98.69 133 LEU B N 1
ATOM 3007 C CA . LEU B 1 133 ? 14.781 -13.75 -1.093 1 98.69 133 LEU B CA 1
ATOM 3008 C C . LEU B 1 133 ? 14.039 -12.453 -1.391 1 98.69 133 LEU B C 1
ATOM 3010 O O . LEU B 1 133 ? 13.914 -11.586 -0.518 1 98.69 133 LEU B O 1
ATOM 3014 N N . GLY B 1 134 ? 13.586 -12.258 -2.613 1 98.69 134 GLY B N 1
ATOM 3015 C CA . GLY B 1 134 ? 12.836 -11.078 -3.018 1 98.69 134 GLY B CA 1
ATOM 3016 C C . GLY B 1 134 ? 11.586 -11.406 -3.807 1 98.69 134 GLY B C 1
ATOM 3017 O O . GLY B 1 134 ? 11.25 -12.578 -3.994 1 98.69 134 GLY B O 1
ATOM 3018 N N . ALA B 1 135 ? 10.852 -10.383 -4.223 1 98.88 135 ALA B N 1
ATOM 3019 C CA . ALA B 1 135 ? 9.648 -10.555 -5.023 1 98.88 135 ALA B CA 1
ATOM 3020 C C . ALA B 1 135 ? 9.594 -9.539 -6.164 1 98.88 135 ALA B C 1
ATOM 3022 O O . ALA B 1 135 ? 10.031 -8.398 -6.008 1 98.88 135 ALA B O 1
ATOM 3023 N N . ILE B 1 136 ? 9.156 -9.961 -7.285 1 98.81 136 ILE B N 1
ATOM 3024 C CA . ILE B 1 136 ? 8.883 -9.141 -8.461 1 98.81 136 ILE B CA 1
ATOM 3025 C C . ILE B 1 136 ? 7.469 -9.422 -8.969 1 98.81 136 ILE B C 1
ATOM 3027 O O . ILE B 1 136 ? 7.16 -10.547 -9.359 1 98.81 136 ILE B O 1
ATOM 3031 N N . SER B 1 137 ? 6.629 -8.438 -8.938 1 98.56 137 SER B N 1
ATOM 3032 C CA . SER B 1 137 ? 5.238 -8.742 -9.273 1 98.56 137 SER B CA 1
ATOM 3033 C C . SER B 1 137 ? 4.59 -7.59 -10.031 1 98.56 137 SER B C 1
ATOM 3035 O O . SER B 1 137 ? 4.824 -6.422 -9.719 1 98.56 137 SER B O 1
ATOM 3037 N N . ASN B 1 138 ? 3.914 -7.965 -11.156 1 97.94 138 ASN B N 1
ATOM 3038 C CA . ASN B 1 138 ? 2.924 -7.035 -11.688 1 97.94 138 ASN B CA 1
ATOM 3039 C C . ASN B 1 138 ? 1.762 -6.84 -10.719 1 97.94 138 ASN B C 1
ATOM 3041 O O . ASN B 1 138 ? 0.88 -7.699 -10.625 1 97.94 138 ASN B O 1
ATOM 3045 N N . TRP B 1 139 ? 1.772 -5.766 -9.93 1 97.38 139 TRP B N 1
ATOM 3046 C CA . TRP B 1 139 ? 0.759 -5.48 -8.914 1 97.38 139 TRP B CA 1
ATOM 3047 C C . TRP B 1 139 ? 0.601 -3.977 -8.711 1 97.38 139 TRP B C 1
ATOM 3049 O O . TRP B 1 139 ? 1.371 -3.186 -9.258 1 97.38 139 TRP B O 1
ATOM 3059 N N . ASP B 1 140 ? -0.503 -3.609 -8.117 1 96.25 140 ASP B N 1
ATOM 3060 C CA . ASP B 1 140 ? -0.693 -2.188 -7.855 1 96.25 140 ASP B CA 1
ATOM 3061 C C . ASP B 1 140 ? -0.087 -1.79 -6.512 1 96.25 140 ASP B C 1
ATOM 3063 O O . ASP B 1 140 ? 0.623 -2.582 -5.887 1 96.25 140 ASP B O 1
ATOM 3067 N N . HIS B 1 141 ? -0.215 -0.539 -6.078 1 94.25 141 HIS B N 1
ATOM 3068 C CA . HIS B 1 141 ? 0.445 0.076 -4.934 1 94.25 141 HIS B CA 1
ATOM 3069 C C . HIS B 1 141 ? -0.042 -0.537 -3.623 1 94.25 141 HIS B C 1
ATOM 3071 O O . HIS B 1 141 ? 0.484 -0.222 -2.553 1 94.25 141 HIS B O 1
ATOM 3077 N N . ARG B 1 142 ? -1.022 -1.469 -3.576 1 94 142 ARG B N 1
ATOM 3078 C CA . ARG B 1 142 ? -1.605 -2.047 -2.369 1 94 142 ARG B CA 1
ATOM 3079 C C . ARG B 1 142 ? -0.888 -3.336 -1.979 1 94 142 ARG B C 1
ATOM 3081 O O . ARG B 1 142 ? -1.157 -3.904 -0.918 1 94 142 ARG B O 1
ATOM 3088 N N . LEU B 1 143 ? 0.121 -3.756 -2.76 1 96.12 143 LEU B N 1
ATOM 3089 C CA . LEU B 1 143 ? 0.732 -5.066 -2.553 1 96.12 143 LEU B CA 1
ATOM 3090 C C . LEU B 1 143 ? 1.478 -5.113 -1.224 1 96.12 143 LEU B C 1
ATOM 3092 O O . LEU B 1 143 ? 1.347 -6.078 -0.469 1 96.12 143 LEU B O 1
ATOM 3096 N N . ARG B 1 144 ? 2.279 -4.094 -0.922 1 94.69 144 ARG B N 1
ATOM 3097 C CA . ARG B 1 144 ? 3.09 -4.133 0.292 1 94.69 144 ARG B CA 1
ATOM 3098 C C . ARG B 1 144 ? 2.211 -4.262 1.531 1 94.69 144 ARG B C 1
ATOM 3100 O O . ARG B 1 144 ? 2.539 -5.008 2.457 1 94.69 144 ARG B O 1
ATOM 3107 N N . ALA B 1 145 ? 1.113 -3.535 1.496 1 93.06 145 ALA B N 1
ATOM 3108 C CA . ALA B 1 145 ? 0.183 -3.641 2.617 1 93.06 145 ALA B CA 1
ATOM 3109 C C . ALA B 1 145 ? -0.373 -5.055 2.74 1 93.06 145 ALA B C 1
ATOM 3111 O O . ALA B 1 145 ? -0.516 -5.578 3.846 1 93.06 145 ALA B O 1
ATOM 3112 N N . LEU B 1 146 ? -0.688 -5.656 1.646 1 94.19 146 LEU B N 1
ATOM 3113 C CA . LEU B 1 146 ? -1.226 -7.012 1.642 1 94.19 146 LEU B CA 1
ATOM 3114 C C . LEU B 1 146 ? -0.19 -8.008 2.154 1 94.19 146 LEU B C 1
ATOM 3116 O O . LEU B 1 146 ? -0.505 -8.867 2.984 1 94.19 146 LEU B O 1
ATOM 3120 N N . LEU B 1 147 ? 1.072 -7.875 1.677 1 97 147 LEU B N 1
ATOM 3121 C CA . LEU B 1 147 ? 2.143 -8.766 2.109 1 97 147 LEU B CA 1
ATOM 3122 C C . LEU B 1 147 ? 2.402 -8.617 3.605 1 97 147 LEU B C 1
ATOM 3124 O O . LEU B 1 147 ? 2.652 -9.609 4.297 1 97 147 LEU B O 1
ATOM 3128 N N . GLU B 1 148 ? 2.373 -7.359 4.047 1 95.38 148 GLU B N 1
ATOM 3129 C CA . GLU B 1 148 ? 2.559 -7.098 5.469 1 95.38 148 GLU B CA 1
ATOM 3130 C C . GLU B 1 148 ? 1.438 -7.719 6.297 1 95.38 148 GLU B C 1
ATOM 3132 O O . GLU B 1 148 ? 1.693 -8.344 7.332 1 95.38 148 GLU B O 1
ATOM 3137 N N . ALA B 1 149 ? 0.216 -7.625 5.828 1 91.88 149 ALA B N 1
ATOM 3138 C CA . ALA B 1 149 ? -0.94 -8.18 6.523 1 91.88 149 ALA B CA 1
ATOM 3139 C C . ALA B 1 149 ? -0.863 -9.703 6.582 1 91.88 149 ALA B C 1
ATOM 3141 O O . ALA B 1 149 ? -1.332 -10.32 7.539 1 91.88 149 ALA B O 1
ATOM 3142 N N . LYS B 1 150 ? -0.255 -10.242 5.578 1 94.5 150 LYS B N 1
ATOM 3143 C CA . LYS B 1 150 ? -0.104 -11.695 5.516 1 94.5 150 LYS B CA 1
ATOM 3144 C C . LYS B 1 150 ? 1.121 -12.156 6.301 1 94.5 150 LYS B C 1
ATOM 3146 O O . LYS B 1 150 ? 1.393 -13.352 6.395 1 94.5 150 LYS B O 1
ATOM 3151 N N . GLY B 1 151 ? 1.896 -11.25 6.812 1 93.81 151 GLY B N 1
ATOM 3152 C CA . GLY B 1 151 ? 3.01 -11.547 7.699 1 93.81 151 GLY B CA 1
ATOM 3153 C C . GLY B 1 151 ? 4.254 -12 6.957 1 93.81 151 GLY B C 1
ATOM 3154 O O . GLY B 1 151 ? 5.094 -12.711 7.52 1 93.81 151 GLY B O 1
ATOM 3155 N N . ILE B 1 152 ? 4.375 -11.578 5.652 1 97 152 ILE B N 1
ATOM 3156 C CA . ILE B 1 152 ? 5.504 -12.148 4.922 1 97 152 ILE B CA 1
ATOM 3157 C C . ILE B 1 152 ? 6.352 -11.031 4.324 1 97 152 ILE B C 1
ATOM 3159 O O . ILE B 1 152 ? 7.434 -11.281 3.785 1 97 152 ILE B O 1
ATOM 3163 N N . LEU B 1 153 ? 5.918 -9.805 4.422 1 96.88 153 LEU B N 1
ATOM 3164 C CA . LEU B 1 153 ? 6.621 -8.688 3.805 1 96.88 153 LEU B CA 1
ATOM 3165 C C . LEU B 1 153 ? 8.07 -8.625 4.281 1 96.88 153 LEU B C 1
ATOM 3167 O O . LEU B 1 153 ? 8.984 -8.398 3.482 1 96.88 153 LEU B O 1
ATOM 3171 N N . GLU B 1 154 ? 8.375 -8.875 5.559 1 93.88 154 GLU B N 1
ATOM 3172 C CA . GLU B 1 154 ? 9.688 -8.695 6.172 1 93.88 154 GLU B CA 1
ATOM 3173 C C . GLU B 1 154 ? 10.688 -9.719 5.645 1 93.88 154 GLU B C 1
ATOM 3175 O O . GLU B 1 154 ? 11.898 -9.562 5.824 1 93.88 154 GLU B O 1
ATOM 3180 N N . TYR B 1 155 ? 10.18 -10.734 5.008 1 96.81 155 TYR B N 1
ATOM 3181 C CA . TYR B 1 155 ? 11.055 -11.805 4.547 1 96.81 155 TYR B CA 1
ATOM 3182 C C . TYR B 1 155 ? 11.445 -11.602 3.086 1 96.81 155 TYR B C 1
ATOM 3184 O O . TYR B 1 155 ? 12.273 -12.336 2.547 1 96.81 155 TYR B O 1
ATOM 3192 N N . LEU B 1 156 ? 10.844 -10.602 2.494 1 98.06 156 LEU B N 1
ATOM 3193 C CA . LEU B 1 156 ? 11.07 -10.344 1.074 1 98.06 156 LEU B CA 1
ATOM 3194 C C . LEU B 1 156 ? 11.812 -9.031 0.864 1 98.06 156 LEU B C 1
ATOM 3196 O O . LEU B 1 156 ? 11.297 -7.961 1.182 1 98.06 156 LEU B O 1
ATOM 3200 N N . ASN B 1 157 ? 13.031 -9.156 0.321 1 96.31 157 ASN B N 1
ATOM 3201 C CA . ASN B 1 157 ? 13.852 -7.98 0.041 1 96.31 157 ASN B CA 1
ATOM 3202 C C . ASN B 1 157 ? 14.82 -8.234 -1.112 1 96.31 157 ASN B C 1
ATOM 3204 O O . ASN B 1 157 ? 15.664 -9.125 -1.034 1 96.31 157 ASN B O 1
ATOM 3208 N N . PRO B 1 158 ? 14.641 -7.41 -2.129 1 97.25 158 PRO B N 1
ATOM 3209 C CA . PRO B 1 158 ? 13.688 -6.316 -2.352 1 97.25 158 PRO B CA 1
ATOM 3210 C C . PRO B 1 158 ? 12.32 -6.812 -2.811 1 97.25 158 PRO B C 1
ATOM 3212 O O . PRO B 1 158 ? 12.18 -7.977 -3.197 1 97.25 158 PRO B O 1
ATOM 3215 N N . VAL B 1 159 ? 11.328 -6.012 -2.629 1 97.94 159 VAL B N 1
ATOM 3216 C CA . VAL B 1 159 ? 10.016 -6.184 -3.244 1 97.94 159 VAL B CA 1
ATOM 3217 C C . VAL B 1 159 ? 9.828 -5.164 -4.363 1 97.94 159 VAL B C 1
ATOM 3219 O O . VAL B 1 159 ? 9.766 -3.959 -4.109 1 97.94 159 VAL B O 1
ATOM 3222 N N . ILE B 1 160 ? 9.789 -5.641 -5.574 1 98.25 160 ILE B N 1
ATOM 3223 C CA . ILE B 1 160 ? 9.625 -4.773 -6.734 1 98.25 160 ILE B CA 1
ATOM 3224 C C . ILE B 1 160 ? 8.195 -4.887 -7.266 1 98.25 160 ILE B C 1
ATOM 3226 O O . I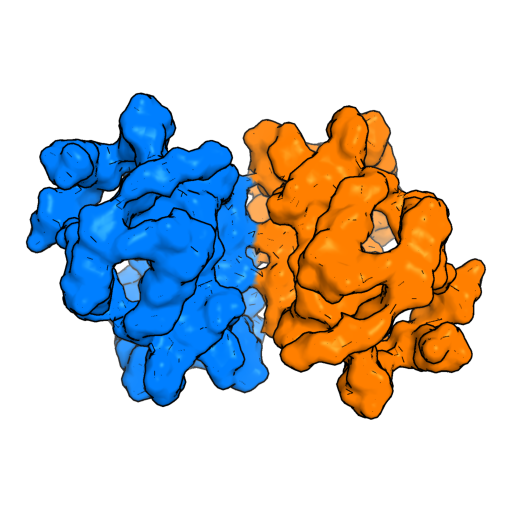LE B 1 160 ? 7.812 -5.93 -7.801 1 98.25 160 ILE B O 1
ATOM 3230 N N . VAL B 1 161 ? 7.434 -3.826 -7.102 1 98.06 161 VAL B N 1
ATOM 3231 C CA . VAL B 1 161 ? 6.047 -3.725 -7.543 1 98.06 161 VAL B CA 1
ATOM 3232 C C . VAL B 1 161 ? 5.973 -2.91 -8.836 1 98.06 161 VAL B C 1
ATOM 3234 O O . VAL B 1 161 ? 6.449 -1.774 -8.883 1 98.06 161 VAL B O 1
ATOM 3237 N N . SER B 1 162 ? 5.348 -3.484 -9.805 1 98.19 162 SER B N 1
ATOM 3238 C CA . SER B 1 162 ? 5.336 -2.832 -11.109 1 98.19 162 SER B CA 1
ATOM 3239 C C . SER B 1 162 ? 4.762 -1.423 -11.016 1 98.19 162 SER B C 1
ATOM 3241 O O . SER B 1 162 ? 5.281 -0.492 -11.641 1 98.19 162 SER B O 1
ATOM 3243 N N . ALA B 1 163 ? 3.725 -1.198 -10.242 1 97 163 ALA B N 1
ATOM 3244 C CA . ALA B 1 163 ? 3.068 0.102 -10.133 1 97 163 ALA B CA 1
ATOM 3245 C C . ALA B 1 163 ? 3.998 1.134 -9.5 1 97 163 ALA B C 1
ATOM 3247 O O . ALA B 1 163 ? 3.9 2.328 -9.789 1 97 163 ALA B O 1
ATOM 3248 N N . GLU B 1 164 ? 4.883 0.657 -8.656 1 93.94 164 GLU B N 1
ATOM 3249 C CA . GLU B 1 164 ? 5.855 1.543 -8.023 1 93.94 164 GLU B CA 1
ATOM 3250 C C . GLU B 1 164 ? 7.035 1.823 -8.945 1 93.94 164 GLU B C 1
ATOM 3252 O O . GLU B 1 164 ? 7.547 2.943 -8.984 1 93.94 164 GLU B O 1
ATOM 3257 N N . PHE B 1 165 ? 7.398 0.844 -9.703 1 95.75 165 PHE B N 1
ATOM 3258 C CA . PHE B 1 165 ? 8.602 0.899 -10.531 1 95.75 165 PHE B CA 1
ATOM 3259 C C . PHE B 1 165 ? 8.32 1.615 -11.852 1 95.75 165 PHE B C 1
ATOM 3261 O O . PHE B 1 165 ? 9.18 2.32 -12.375 1 95.75 165 PHE B O 1
ATOM 3268 N N . GLY B 1 166 ? 7.141 1.316 -12.477 1 96.12 166 GLY B N 1
ATOM 3269 C CA . GLY B 1 166 ? 6.754 2.02 -13.688 1 96.12 166 GLY B CA 1
ATOM 3270 C C . GLY B 1 166 ? 6.75 1.129 -14.914 1 96.12 166 GLY B C 1
ATOM 3271 O O . GLY B 1 166 ? 6.23 1.514 -15.969 1 96.12 166 GLY B O 1
ATOM 3272 N N . TYR B 1 167 ? 7.32 -0.03 -14.82 1 97.94 167 TYR B N 1
ATOM 3273 C CA . TYR B 1 167 ? 7.281 -1.03 -15.883 1 97.94 167 TYR B CA 1
ATOM 3274 C C . TYR B 1 167 ? 6.832 -2.383 -15.344 1 97.94 167 TYR B C 1
ATOM 3276 O O . TYR B 1 167 ? 7.074 -2.703 -14.18 1 97.94 167 TYR B O 1
ATOM 3284 N N . GLU B 1 168 ? 6.094 -3.107 -16.109 1 98 168 GLU B N 1
ATOM 3285 C CA . GLU B 1 168 ? 5.625 -4.414 -15.664 1 98 168 GLU B CA 1
ATOM 3286 C C . GLU B 1 168 ? 6.152 -5.527 -16.562 1 98 168 GLU B C 1
ATOM 3288 O O . GLU B 1 168 ? 6.617 -5.266 -17.688 1 98 168 GLU B O 1
ATOM 3293 N N . LYS B 1 169 ? 6.207 -6.762 -15.945 1 98.19 169 LYS B N 1
ATOM 3294 C CA . LYS B 1 169 ? 6.457 -7.93 -16.797 1 98.19 169 LYS B CA 1
ATOM 3295 C C . LYS B 1 169 ? 5.492 -7.977 -17.969 1 98.19 169 LYS B C 1
ATOM 3297 O O . LYS B 1 169 ? 4.312 -7.641 -17.828 1 98.19 169 LYS B O 1
ATOM 3302 N N . PRO B 1 170 ? 6.074 -8.18 -19.219 1 97.25 170 PRO B N 1
ATOM 3303 C CA . PRO B 1 170 ? 7.336 -8.836 -19.578 1 97.25 170 PRO B CA 1
ATOM 3304 C C . PRO B 1 170 ? 8.445 -7.844 -19.922 1 97.25 170 PRO B C 1
ATOM 3306 O O . PRO B 1 170 ? 9.422 -8.211 -20.578 1 97.25 170 PRO B O 1
ATOM 3309 N N . SER B 1 171 ? 8.344 -6.594 -19.578 1 97.88 171 SER B N 1
ATOM 3310 C CA . SER B 1 171 ? 9.484 -5.703 -19.766 1 97.88 171 SER B CA 1
ATOM 3311 C C . SER B 1 171 ? 10.719 -6.223 -19.047 1 97.88 171 SER B C 1
ATOM 3313 O O . SER B 1 171 ? 10.648 -6.578 -17.859 1 97.88 171 SER B O 1
ATOM 3315 N N . PRO B 1 172 ? 11.852 -6.258 -19.75 1 98.25 172 PRO B N 1
ATOM 3316 C CA . PRO B 1 172 ? 13.062 -6.684 -19.062 1 98.25 172 PRO B CA 1
ATOM 3317 C C . PRO B 1 172 ? 13.508 -5.691 -17.984 1 98.25 172 PRO B C 1
ATOM 3319 O O . PRO B 1 172 ? 14.281 -6.043 -17.094 1 98.25 172 PRO B O 1
ATOM 3322 N N . LYS B 1 173 ? 12.953 -4.508 -18.062 1 98.38 173 LYS B N 1
ATOM 3323 C CA . LYS B 1 173 ? 13.391 -3.434 -17.172 1 98.38 173 LYS B CA 1
ATOM 3324 C C . LYS B 1 173 ? 13.133 -3.787 -15.719 1 98.38 173 LYS B C 1
ATOM 3326 O O . LYS B 1 173 ? 13.914 -3.424 -14.836 1 98.38 173 LYS B O 1
ATOM 3331 N N . ILE B 1 174 ? 12.062 -4.457 -15.477 1 98.56 174 ILE B N 1
ATOM 3332 C CA . ILE B 1 174 ? 11.695 -4.742 -14.094 1 98.56 174 ILE B CA 1
ATOM 3333 C C . ILE B 1 174 ? 12.633 -5.801 -13.516 1 98.56 174 ILE B C 1
ATOM 3335 O O . ILE B 1 174 ? 12.969 -5.766 -12.336 1 98.56 174 ILE B O 1
ATOM 3339 N N . PHE B 1 175 ? 13.117 -6.707 -14.273 1 98.75 175 PHE B N 1
ATOM 3340 C CA . PHE B 1 175 ? 14.102 -7.699 -13.844 1 98.75 175 PHE B CA 1
ATOM 3341 C C . PHE B 1 175 ? 15.484 -7.07 -13.711 1 98.75 175 PHE B C 1
ATOM 3343 O O . PHE B 1 175 ? 16.234 -7.406 -12.797 1 98.75 175 PHE B O 1
ATOM 3350 N N . GLU B 1 176 ? 15.773 -6.207 -14.633 1 98.56 176 GLU B N 1
ATOM 3351 C CA . GLU B 1 176 ? 17.031 -5.48 -14.555 1 98.56 176 GLU B CA 1
ATOM 3352 C C . GLU B 1 176 ? 17.125 -4.645 -13.281 1 98.56 176 GLU B C 1
ATOM 3354 O O . GLU B 1 176 ? 18.188 -4.492 -12.695 1 98.56 176 GLU B O 1
ATOM 3359 N N . GLU B 1 177 ? 15.969 -4.094 -12.914 1 98.19 177 GLU B N 1
ATOM 3360 C CA . GLU B 1 177 ? 15.922 -3.359 -11.648 1 98.19 177 GLU B CA 1
ATOM 3361 C C . GLU B 1 177 ? 16.297 -4.258 -10.477 1 98.19 177 GLU B C 1
ATOM 3363 O O . GLU B 1 177 ? 17 -3.828 -9.562 1 98.19 177 GLU B O 1
ATOM 3368 N N . ALA B 1 178 ? 15.828 -5.465 -10.445 1 98.31 178 ALA B N 1
ATOM 3369 C CA . ALA B 1 178 ? 16.188 -6.426 -9.398 1 98.31 178 ALA B CA 1
ATOM 3370 C C . ALA B 1 178 ? 17.688 -6.684 -9.383 1 98.31 178 ALA B C 1
ATOM 3372 O O . ALA B 1 178 ? 18.312 -6.691 -8.32 1 98.31 178 ALA B O 1
ATOM 3373 N N . MET B 1 179 ? 18.266 -6.852 -10.578 1 98.38 179 MET B N 1
ATOM 3374 C CA . MET B 1 179 ? 19.719 -7.074 -10.695 1 98.38 179 MET B CA 1
ATOM 3375 C C . MET B 1 179 ? 20.484 -5.891 -10.133 1 98.38 179 MET B C 1
ATOM 3377 O O . MET B 1 179 ? 21.469 -6.078 -9.398 1 98.38 179 MET B O 1
ATOM 3381 N N . ARG B 1 180 ? 20.047 -4.723 -10.477 1 97.44 180 ARG B N 1
ATOM 3382 C CA . ARG B 1 180 ? 20.688 -3.506 -9.984 1 97.44 180 ARG B CA 1
ATOM 3383 C C . ARG B 1 180 ? 20.641 -3.438 -8.461 1 97.44 180 ARG B C 1
ATOM 3385 O O . ARG B 1 180 ? 21.656 -3.137 -7.824 1 97.44 180 ARG B O 1
ATOM 3392 N N . LEU B 1 181 ? 19.531 -3.756 -7.887 1 96.62 181 LEU B N 1
ATOM 3393 C CA . LEU B 1 181 ? 19.328 -3.611 -6.449 1 96.62 181 LEU B CA 1
ATOM 3394 C C . LEU B 1 181 ? 20.188 -4.605 -5.672 1 96.62 181 LEU B C 1
ATOM 3396 O O . LEU B 1 181 ? 20.688 -4.285 -4.59 1 96.62 181 LEU B O 1
ATOM 3400 N N . VAL B 1 182 ? 20.328 -5.809 -6.207 1 97.5 182 VAL B N 1
ATOM 3401 C CA . VAL B 1 182 ? 21.016 -6.836 -5.438 1 97.5 182 VAL B CA 1
ATOM 3402 C C . VAL B 1 182 ? 22.469 -6.941 -5.906 1 97.5 182 VAL B C 1
ATOM 3404 O O . VAL B 1 182 ? 23.281 -7.652 -5.301 1 97.5 182 VAL B O 1
ATOM 3407 N N . GLU B 1 183 ? 22.781 -6.266 -7.012 1 97.12 183 GLU B N 1
ATOM 3408 C CA . GLU B 1 183 ? 24.125 -6.18 -7.555 1 97.12 183 GLU B CA 1
ATOM 3409 C C . GLU B 1 183 ? 24.688 -7.566 -7.852 1 97.12 183 GLU B C 1
ATOM 3411 O O . GLU B 1 183 ? 25.812 -7.883 -7.457 1 97.12 183 GLU B O 1
ATOM 3416 N N . LEU B 1 184 ? 23.969 -8.398 -8.539 1 97.75 184 LEU B N 1
ATOM 3417 C CA . LEU B 1 184 ? 24.375 -9.734 -8.961 1 97.75 184 LEU B CA 1
ATOM 3418 C C . LEU B 1 184 ? 24.078 -9.953 -10.438 1 97.75 184 LEU B C 1
ATOM 3420 O O . LEU B 1 184 ? 23.156 -9.352 -10.984 1 97.75 184 LEU B O 1
ATOM 3424 N N . SER B 1 185 ? 24.891 -10.766 -11.023 1 97.5 185 SER B N 1
ATOM 3425 C CA . SER B 1 185 ? 24.641 -11.141 -12.414 1 97.5 185 SER B CA 1
ATOM 3426 C C . SER B 1 185 ? 23.562 -12.211 -12.523 1 97.5 185 SER B C 1
ATOM 3428 O O . SER B 1 185 ? 23.219 -12.852 -11.523 1 97.5 185 SER B O 1
ATOM 3430 N N . GLY B 1 186 ? 23.016 -12.359 -13.688 1 98.25 186 GLY B N 1
ATOM 3431 C CA . GLY B 1 186 ? 21.875 -13.234 -13.93 1 98.25 186 GLY B CA 1
ATOM 3432 C C . GLY B 1 186 ? 22.125 -14.672 -13.531 1 98.25 186 GLY B C 1
ATOM 3433 O O . GLY B 1 186 ? 21.203 -15.375 -13.094 1 98.25 186 GLY B O 1
ATOM 3434 N N . ASP B 1 187 ? 23.328 -15.086 -13.664 1 97.62 187 ASP B N 1
ATOM 3435 C CA . ASP B 1 187 ? 23.672 -16.484 -13.398 1 97.62 187 ASP B CA 1
ATOM 3436 C C . ASP B 1 187 ? 23.578 -16.797 -11.906 1 97.62 187 ASP B C 1
ATOM 3438 O O . ASP B 1 187 ? 23.578 -17.953 -11.516 1 97.62 187 ASP B O 1
ATOM 3442 N N . CYS B 1 188 ? 23.438 -15.75 -11.086 1 98.19 188 CYS B N 1
ATOM 3443 C CA . CYS B 1 188 ? 23.328 -15.914 -9.641 1 98.19 188 CYS B CA 1
ATOM 3444 C C . CYS B 1 188 ? 21.875 -15.773 -9.188 1 98.19 188 CYS B C 1
ATOM 3446 O O . CYS B 1 188 ? 21.578 -15.852 -7.996 1 98.19 188 CYS B O 1
ATOM 3448 N N . LEU B 1 189 ? 20.953 -15.609 -10.133 1 98.69 189 LEU B N 1
ATOM 3449 C CA . LEU B 1 189 ? 19.578 -15.273 -9.789 1 98.69 189 LEU B CA 1
ATOM 3450 C C . LEU B 1 189 ? 18.625 -16.359 -10.266 1 98.69 189 LEU B C 1
ATOM 3452 O O . LEU B 1 189 ? 18.797 -16.922 -11.352 1 98.69 189 LEU B O 1
ATOM 3456 N N . VAL B 1 190 ? 17.625 -16.672 -9.469 1 98.81 190 VAL B N 1
ATOM 3457 C CA . VAL B 1 190 ? 16.562 -17.609 -9.773 1 98.81 190 VAL B CA 1
ATOM 3458 C C . VAL B 1 190 ? 15.203 -16.906 -9.664 1 98.81 190 VAL B C 1
ATOM 3460 O O . VAL B 1 190 ? 15 -16.078 -8.773 1 98.81 190 VAL B O 1
ATOM 3463 N N . TYR B 1 191 ? 14.359 -17.188 -10.57 1 98.88 191 TYR B N 1
ATOM 3464 C CA . TYR B 1 191 ? 13.008 -16.641 -10.539 1 98.88 191 TYR B CA 1
ATOM 3465 C C . TYR B 1 191 ? 11.969 -17.75 -10.602 1 98.88 191 TYR B C 1
ATOM 3467 O O . TYR B 1 191 ? 12.195 -18.797 -11.234 1 98.88 191 TYR B O 1
ATOM 3475 N N . CYS B 1 192 ? 10.859 -17.594 -9.898 1 98.88 192 CYS B N 1
ATOM 3476 C CA . CYS B 1 192 ? 9.727 -18.516 -9.977 1 98.88 192 CYS B CA 1
ATOM 3477 C C . CYS B 1 192 ? 8.422 -17.75 -10.125 1 98.88 192 CYS B C 1
ATOM 3479 O O . CYS B 1 192 ? 8.156 -16.812 -9.375 1 98.88 192 CYS B O 1
ATOM 3481 N N . GLY B 1 193 ? 7.641 -18.109 -11.055 1 98.75 193 GLY B N 1
ATOM 3482 C CA . GLY B 1 193 ? 6.324 -17.531 -11.266 1 98.75 193 GLY B CA 1
ATOM 3483 C C . GLY B 1 193 ? 5.359 -18.469 -11.961 1 98.75 193 GLY B C 1
ATOM 3484 O O . GLY B 1 193 ? 5.676 -19.641 -12.172 1 98.75 193 GLY B O 1
ATOM 3485 N N . ASP B 1 194 ? 4.129 -18.031 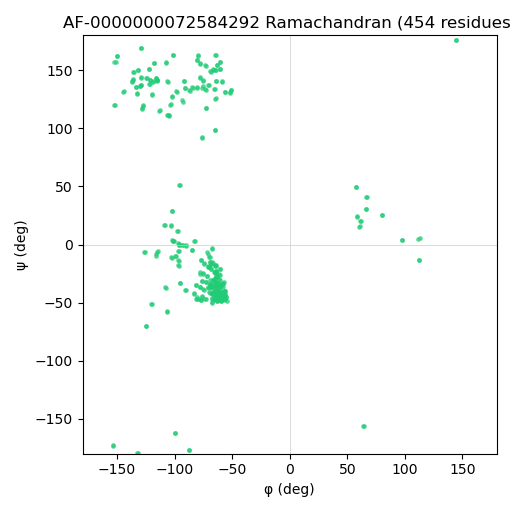-12.344 1 98.19 194 ASP B N 1
ATOM 3486 C CA . ASP B 1 194 ? 3.082 -18.938 -12.781 1 98.19 194 ASP B CA 1
ATOM 3487 C C . ASP B 1 194 ? 2.74 -18.719 -14.25 1 98.19 194 ASP B C 1
ATOM 3489 O O . ASP B 1 194 ? 1.974 -19.484 -14.836 1 98.19 194 ASP B O 1
ATOM 3493 N N . LYS B 1 195 ? 3.297 -17.734 -14.883 1 97.19 195 LYS B N 1
ATOM 3494 C CA . LYS B 1 195 ? 3.014 -17.469 -16.297 1 97.19 195 LYS B CA 1
ATOM 3495 C C . LYS B 1 195 ? 4.285 -17.562 -17.141 1 97.19 195 LYS B C 1
ATOM 3497 O O . LYS B 1 195 ? 5.219 -16.781 -16.938 1 97.19 195 LYS B O 1
ATOM 3502 N N . TYR B 1 196 ? 4.242 -18.281 -18.156 1 97.31 196 TYR B N 1
ATOM 3503 C CA . TYR B 1 196 ? 5.426 -18.562 -18.953 1 97.31 196 TYR B CA 1
ATOM 3504 C C . TYR B 1 196 ? 5.938 -17.281 -19.625 1 97.31 196 TYR B C 1
ATOM 3506 O O . TYR B 1 196 ? 7.117 -16.953 -19.516 1 97.31 196 TYR B O 1
ATOM 3514 N N . GLU B 1 197 ? 5.066 -16.547 -20.219 1 96.12 197 GLU B N 1
ATOM 3515 C CA . GLU B 1 197 ? 5.445 -15.383 -21 1 96.12 197 GLU B CA 1
ATOM 3516 C C . GLU B 1 197 ? 6.012 -14.281 -20.109 1 96.12 197 GLU B C 1
ATOM 3518 O O . GLU B 1 197 ? 6.891 -13.523 -20.531 1 96.12 197 GLU B O 1
ATOM 3523 N N . LEU B 1 198 ? 5.527 -14.242 -18.891 1 96.62 198 LEU B N 1
ATOM 3524 C CA . LEU B 1 198 ? 5.918 -13.172 -17.984 1 96.62 198 LEU B CA 1
ATOM 3525 C C . LEU B 1 198 ? 7.078 -13.617 -17.094 1 96.62 198 LEU B C 1
ATOM 3527 O O . LEU B 1 198 ? 7.953 -12.812 -16.766 1 96.62 198 LEU B O 1
ATOM 3531 N N . ASP B 1 199 ? 7.117 -14.914 -16.734 1 98.25 199 ASP B N 1
ATOM 3532 C CA . ASP B 1 199 ? 7.902 -15.32 -15.578 1 98.25 199 ASP B CA 1
ATOM 3533 C C . ASP B 1 199 ? 9.039 -16.25 -15.992 1 98.25 199 ASP B C 1
ATOM 3535 O O . ASP B 1 199 ? 9.906 -16.594 -15.172 1 98.25 199 ASP B O 1
ATOM 3539 N N . ILE B 1 200 ? 9.062 -16.703 -17.188 1 98.44 200 ILE B N 1
ATOM 3540 C CA . ILE B 1 200 ? 10.078 -17.672 -17.609 1 98.44 200 ILE B CA 1
ATOM 3541 C C . ILE B 1 200 ? 10.914 -17.078 -18.75 1 98.44 200 ILE B C 1
ATOM 3543 O O . ILE B 1 200 ? 12.133 -16.969 -18.625 1 98.44 200 ILE B O 1
ATOM 3547 N N . LYS B 1 201 ? 10.281 -16.594 -19.75 1 98 201 LYS B N 1
ATOM 3548 C CA . LYS B 1 201 ? 10.945 -16.172 -20.969 1 98 201 LYS B CA 1
ATOM 3549 C C . LYS B 1 201 ? 11.914 -15.023 -20.703 1 98 201 LYS B C 1
ATOM 3551 O O . LYS B 1 201 ? 13.07 -15.07 -21.125 1 98 201 LYS B O 1
ATOM 3556 N N . ILE B 1 202 ? 11.484 -14.023 -19.938 1 97.62 202 ILE B N 1
ATOM 3557 C CA . ILE B 1 202 ? 12.25 -12.789 -19.797 1 97.62 202 ILE B CA 1
ATOM 3558 C C . ILE B 1 202 ? 13.414 -13.023 -18.844 1 97.62 202 ILE B C 1
ATOM 3560 O O . ILE B 1 202 ? 14.57 -12.734 -19.172 1 97.62 202 ILE B O 1
ATOM 3564 N N . PRO B 1 203 ? 13.148 -13.633 -17.703 1 98.38 203 PRO B N 1
ATOM 3565 C CA . PRO B 1 203 ? 14.305 -13.852 -16.828 1 98.38 203 PRO B CA 1
ATOM 3566 C C . PRO B 1 203 ? 15.352 -14.766 -17.469 1 98.38 203 PRO B C 1
ATOM 3568 O O . PRO B 1 203 ? 16.547 -14.531 -17.312 1 98.38 203 PRO B O 1
ATOM 3571 N N . LYS B 1 204 ? 15.008 -15.711 -18.188 1 98.25 204 LYS B N 1
ATOM 3572 C CA . LYS B 1 204 ? 15.953 -16.594 -18.859 1 98.25 204 LYS B CA 1
ATOM 3573 C C . LYS B 1 204 ? 16.797 -15.836 -19.875 1 98.25 204 LYS B C 1
ATOM 3575 O O . LYS B 1 204 ? 18 -16.094 -20.016 1 98.25 204 LYS B O 1
ATOM 3580 N N . SER B 1 205 ? 16.156 -14.961 -20.547 1 98.06 205 SER B N 1
ATOM 3581 C CA . SER B 1 205 ? 16.875 -14.164 -21.547 1 98.06 205 SER B CA 1
ATOM 3582 C C . SER B 1 205 ? 17.922 -13.266 -20.891 1 98.06 205 SER B C 1
ATOM 3584 O O . SER B 1 205 ? 18.844 -12.789 -21.547 1 98.06 205 SER B O 1
ATOM 3586 N N . LEU B 1 206 ? 17.828 -13.039 -19.594 1 98.31 206 LEU B N 1
ATOM 3587 C CA . LEU B 1 206 ? 18.75 -12.188 -18.859 1 98.31 206 LEU B CA 1
ATOM 3588 C C . LEU B 1 206 ? 19.766 -13.031 -18.094 1 98.31 206 LEU B C 1
ATOM 3590 O O . LEU B 1 206 ? 20.531 -12.508 -17.281 1 98.31 206 LEU B O 1
ATOM 3594 N N . GLY B 1 207 ? 19.641 -14.336 -18.312 1 98.5 207 GLY B N 1
ATOM 3595 C CA . GLY B 1 207 ? 20.641 -15.227 -17.719 1 98.5 207 GLY B CA 1
ATOM 3596 C C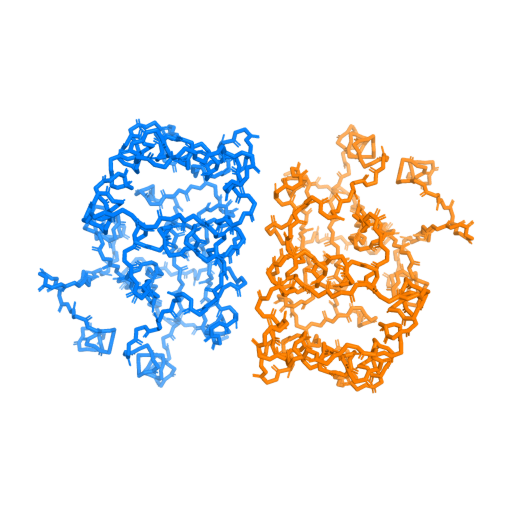 . GLY B 1 207 ? 20.188 -15.852 -16.422 1 98.5 207 GLY B C 1
ATOM 3597 O O . GLY B 1 207 ? 20.969 -16.531 -15.75 1 98.5 207 GLY B O 1
ATOM 3598 N N . TRP B 1 208 ? 18.969 -15.602 -16.016 1 98.81 208 TRP B N 1
ATOM 3599 C CA . TRP B 1 208 ? 18.469 -16.188 -14.781 1 98.81 208 TRP B CA 1
ATOM 3600 C C . TRP B 1 208 ? 18.078 -17.656 -14.992 1 98.81 208 TRP B C 1
ATOM 3602 O O . TRP B 1 208 ? 17.797 -18.062 -16.125 1 98.81 208 TRP B O 1
ATOM 3612 N N . ARG B 1 209 ? 18.062 -18.438 -13.945 1 98.69 209 ARG B N 1
ATOM 3613 C CA . ARG B 1 209 ? 17.266 -19.656 -13.93 1 98.69 209 ARG B CA 1
ATOM 3614 C C . ARG B 1 209 ? 15.828 -19.344 -13.516 1 98.69 209 ARG B C 1
ATOM 3616 O O . ARG B 1 209 ? 15.586 -18.516 -12.633 1 98.69 209 ARG B O 1
ATOM 3623 N N . SER B 1 210 ? 14.938 -19.891 -14.195 1 98.62 210 SER B N 1
ATOM 3624 C CA . SER B 1 210 ? 13.539 -19.609 -13.898 1 98.62 210 SER B CA 1
ATOM 3625 C C . SER B 1 210 ? 12.695 -20.875 -13.914 1 98.62 210 SER B C 1
ATOM 3627 O O . SER B 1 210 ? 12.898 -21.75 -14.766 1 98.62 210 SER B O 1
ATOM 3629 N N . TYR B 1 211 ? 11.75 -20.969 -13.023 1 98.81 211 TYR B N 1
ATOM 3630 C CA . TYR B 1 211 ? 10.906 -22.156 -12.867 1 98.81 211 TYR B CA 1
ATOM 3631 C C . TYR B 1 211 ? 9.43 -21.766 -12.852 1 98.81 211 TYR B C 1
ATOM 3633 O O . TYR B 1 211 ? 9.055 -20.766 -12.234 1 98.81 211 TYR B O 1
ATOM 3641 N N . LEU B 1 212 ? 8.641 -22.547 -13.562 1 98.75 212 LEU B N 1
ATOM 3642 C CA . LEU B 1 212 ? 7.215 -22.297 -13.727 1 98.75 212 LEU B CA 1
ATOM 3643 C C . LEU B 1 212 ? 6.402 -23.047 -12.672 1 98.75 212 LEU B C 1
ATOM 3645 O O . LEU B 1 212 ? 6.516 -24.266 -12.555 1 98.75 212 LEU B O 1
ATOM 3649 N N . LYS B 1 213 ? 5.633 -22.297 -11.93 1 98.56 213 LYS B N 1
ATOM 3650 C CA . LYS B 1 213 ? 4.715 -22.906 -10.969 1 98.56 213 LYS B CA 1
ATOM 3651 C C . LYS B 1 213 ? 3.34 -23.141 -11.594 1 98.56 213 LYS B C 1
ATOM 3653 O O . LYS B 1 213 ? 2.809 -22.266 -12.281 1 98.56 213 LYS B O 1
ATOM 3658 N N . GLY B 1 214 ? 2.738 -24.25 -11.266 1 96.56 214 GLY B N 1
ATOM 3659 C CA . GLY B 1 214 ? 1.412 -24.594 -11.75 1 96.56 214 GLY B CA 1
ATOM 3660 C C . GLY B 1 214 ? 1.239 -26.078 -12.016 1 96.56 214 GLY B C 1
ATOM 3661 O O . GLY B 1 214 ? 2.193 -26.844 -11.898 1 96.56 214 GLY B O 1
ATOM 3662 N N . GLU B 1 215 ? 0.037 -26.453 -12.375 1 93.31 215 GLU B N 1
ATOM 3663 C CA . GLU B 1 215 ? -0.297 -27.844 -12.633 1 93.31 215 GLU B CA 1
ATOM 3664 C C . GLU B 1 215 ? 0.574 -28.438 -13.734 1 93.31 215 GLU B C 1
ATOM 3666 O O . GLU B 1 215 ? 0.995 -29.594 -13.656 1 93.31 215 GLU B O 1
ATOM 3671 N N . LYS B 1 216 ? 0.898 -27.641 -14.727 1 93.31 216 LYS B N 1
ATOM 3672 C CA . LYS B 1 216 ? 1.691 -28.125 -15.852 1 93.31 216 LYS B CA 1
ATOM 3673 C C . LYS B 1 216 ? 3.1 -27.547 -15.82 1 93.31 216 LYS B C 1
ATOM 3675 O O . LYS B 1 216 ? 3.795 -27.531 -16.844 1 93.31 216 LYS B O 1
ATOM 3680 N N . GLY B 1 217 ? 3.49 -27 -14.625 1 96.62 217 GLY B N 1
ATOM 3681 C CA . GLY B 1 217 ? 4.797 -26.375 -14.523 1 96.62 217 GLY B CA 1
ATOM 3682 C C . GLY B 1 217 ? 5.84 -27.266 -13.875 1 96.62 217 GLY B C 1
ATOM 3683 O O . GLY B 1 217 ? 5.738 -28.484 -13.938 1 96.62 217 GLY B O 1
ATOM 3684 N N . ASP B 1 218 ? 6.922 -26.688 -13.414 1 97.56 218 ASP B N 1
ATOM 3685 C CA . ASP B 1 218 ? 8.047 -27.391 -12.797 1 97.56 218 ASP B CA 1
ATOM 3686 C C . ASP B 1 218 ? 7.734 -27.781 -11.359 1 97.56 218 ASP B C 1
ATOM 3688 O O . ASP B 1 218 ? 8.336 -28.719 -10.82 1 97.56 218 ASP B O 1
ATOM 3692 N N . LEU B 1 219 ? 6.867 -27.109 -10.773 1 98.12 219 LEU B N 1
ATOM 3693 C CA . LEU B 1 219 ? 6.512 -27.297 -9.375 1 98.12 219 LEU B CA 1
ATOM 3694 C C . LEU B 1 219 ? 5.066 -26.875 -9.109 1 98.12 219 LEU B C 1
ATOM 3696 O O . LEU B 1 219 ? 4.512 -26.062 -9.852 1 98.12 219 LEU B O 1
ATOM 3700 N N . LYS B 1 220 ? 4.512 -27.422 -8.062 1 97.38 220 LYS B N 1
ATOM 3701 C CA . LYS B 1 220 ? 3.139 -27.094 -7.688 1 97.38 220 LYS B CA 1
ATOM 3702 C C . LYS B 1 220 ? 3.1 -26.234 -6.43 1 97.38 220 LYS B C 1
ATOM 3704 O O . LYS B 1 220 ? 2.232 -25.375 -6.289 1 97.38 220 LYS B O 1
ATOM 3709 N N . THR B 1 221 ? 3.99 -26.516 -5.531 1 97.75 221 THR B N 1
ATOM 3710 C CA . THR B 1 221 ? 4.145 -25.734 -4.305 1 97.75 221 THR B CA 1
ATOM 3711 C C . THR B 1 221 ? 5.562 -25.188 -4.191 1 97.75 221 THR B C 1
ATOM 3713 O O . THR B 1 221 ? 6.508 -25.766 -4.734 1 97.75 221 THR B O 1
ATOM 3716 N N . LEU B 1 222 ? 5.707 -24.047 -3.525 1 98.62 222 LEU B N 1
ATOM 3717 C CA . LEU B 1 222 ? 6.973 -23.312 -3.504 1 98.62 222 LEU B C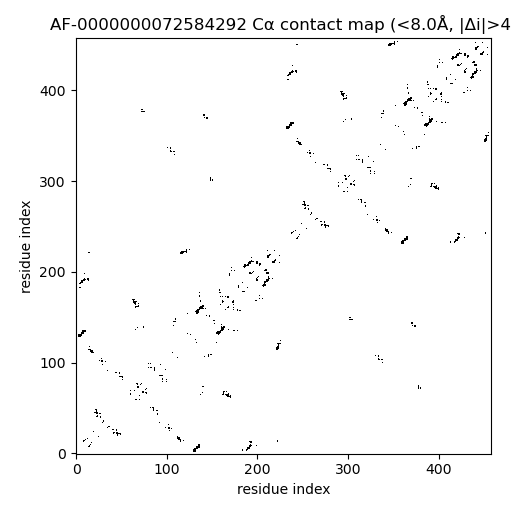A 1
ATOM 3718 C C . LEU B 1 222 ? 8.062 -24.141 -2.832 1 98.62 222 LEU B C 1
ATOM 3720 O O . LEU B 1 222 ? 9.242 -24.016 -3.172 1 98.62 222 LEU B O 1
ATOM 3724 N N . SER B 1 223 ? 7.688 -25 -1.942 1 98.5 223 SER B N 1
ATOM 3725 C CA . SER B 1 223 ? 8.695 -25.812 -1.269 1 98.5 223 SER B CA 1
ATOM 3726 C C . SER B 1 223 ? 9.406 -26.734 -2.252 1 98.5 223 SER B C 1
ATOM 3728 O O . SER B 1 223 ? 10.57 -27.094 -2.037 1 98.5 223 SER B O 1
ATOM 3730 N N . GLU B 1 224 ? 8.742 -27.109 -3.332 1 98.5 224 GLU B N 1
ATOM 3731 C CA . GLU B 1 224 ? 9.328 -27.984 -4.34 1 98.5 224 GLU B CA 1
ATOM 3732 C C . GLU B 1 224 ? 10.461 -27.281 -5.09 1 98.5 224 GLU B C 1
ATOM 3734 O O . GLU B 1 224 ? 11.281 -27.938 -5.738 1 98.5 224 GLU B O 1
ATOM 3739 N N . LEU B 1 225 ? 10.484 -26 -4.977 1 98.38 225 LEU B N 1
ATOM 3740 C CA . LEU B 1 225 ? 11.523 -25.219 -5.645 1 98.38 225 LEU B CA 1
ATOM 3741 C C . LEU B 1 225 ? 12.898 -25.547 -5.062 1 98.38 225 LEU B C 1
ATOM 3743 O O . LEU B 1 225 ? 13.914 -25.391 -5.746 1 98.38 225 LEU B O 1
ATOM 3747 N N . ILE B 1 226 ? 12.969 -26.016 -3.867 1 98.5 226 ILE B N 1
ATOM 3748 C CA . ILE B 1 226 ? 14.203 -26.266 -3.123 1 98.5 226 ILE B CA 1
ATOM 3749 C C . ILE B 1 226 ? 15.062 -27.266 -3.873 1 98.5 226 ILE B C 1
ATOM 3751 O O . ILE B 1 226 ? 16.281 -27.141 -3.912 1 98.5 226 ILE B O 1
ATOM 3755 N N . GLN B 1 227 ? 14.453 -28.172 -4.527 1 97.62 227 GLN B N 1
ATOM 3756 C CA . GLN B 1 227 ? 15.172 -29.234 -5.215 1 97.62 227 GLN B CA 1
ATOM 3757 C C . GLN B 1 227 ? 15.961 -28.688 -6.402 1 97.62 227 GLN B C 1
ATOM 3759 O O . GLN B 1 227 ? 16.891 -29.328 -6.895 1 97.62 227 GLN B O 1
ATOM 3764 N N . PHE B 1 228 ? 15.555 -27.562 -6.859 1 96.81 228 PHE B N 1
ATOM 3765 C CA . PHE B 1 228 ? 16.188 -26.984 -8.031 1 96.81 228 PHE B CA 1
ATOM 3766 C C . PHE B 1 228 ? 17.266 -25.969 -7.625 1 96.81 228 PHE B C 1
ATOM 3768 O O . PHE B 1 228 ? 18 -25.469 -8.469 1 96.81 228 PHE B O 1
ATOM 3775 N N . LEU B 1 229 ? 17.281 -25.547 -6.363 1 95.25 229 LEU B N 1
ATOM 3776 C CA . LEU B 1 229 ? 18.172 -24.484 -5.902 1 95.25 229 LEU B CA 1
ATOM 3777 C C . LEU B 1 229 ? 19.531 -25.031 -5.512 1 95.25 229 LEU B C 1
ATOM 3779 O O . LEU B 1 229 ? 20.562 -24.422 -5.828 1 95.25 229 LEU B O 1
#